Protein AF-A0A6J4T2X2-F1 (afdb_monomer_lite)

Structure (mmCIF, N/CA/C/O backbone):
data_AF-A0A6J4T2X2-F1
#
_entry.id   AF-A0A6J4T2X2-F1
#
loop_
_atom_site.group_PDB
_atom_site.id
_atom_site.type_symbol
_atom_site.label_atom_id
_atom_site.label_alt_id
_atom_site.label_comp_id
_atom_site.label_asym_id
_atom_site.label_entity_id
_atom_site.label_seq_id
_atom_site.pdbx_PDB_ins_code
_atom_site.Cartn_x
_atom_site.Cartn_y
_atom_site.Cartn_z
_atom_site.occupancy
_atom_site.B_iso_or_equiv
_atom_site.auth_seq_id
_atom_site.auth_comp_id
_atom_site.auth_asym_id
_atom_site.auth_atom_id
_atom_site.pdbx_PDB_model_num
ATOM 1 N N . LEU A 1 1 ? -20.552 28.958 21.298 1.00 62.75 1 LEU A N 1
ATOM 2 C CA . LEU A 1 1 ? -21.530 29.589 20.384 1.00 62.75 1 LEU A CA 1
ATOM 3 C C . LEU A 1 1 ? -21.628 31.068 20.720 1.00 62.75 1 LEU A C 1
ATOM 5 O O . LEU A 1 1 ? -21.819 31.402 21.885 1.00 62.75 1 LEU A O 1
ATOM 9 N N . VAL A 1 2 ? -21.440 31.947 19.739 1.00 80.44 2 VAL A N 1
ATOM 10 C CA . VAL A 1 2 ? -21.483 33.408 19.910 1.00 80.44 2 VAL A CA 1
ATOM 11 C C . VAL A 1 2 ? -22.947 33.842 20.067 1.00 80.44 2 VAL A C 1
ATOM 13 O O . VAL A 1 2 ? -23.580 34.272 19.117 1.00 80.44 2 VAL A O 1
ATOM 16 N N . GLY A 1 3 ? -23.528 33.634 21.253 1.00 85.62 3 GLY A N 1
ATOM 17 C CA . GLY A 1 3 ? -24.942 33.942 21.508 1.00 85.62 3 GLY A CA 1
ATOM 18 C C . GLY A 1 3 ? -25.949 33.014 20.811 1.00 85.62 3 GLY A C 1
ATOM 19 O O . GLY A 1 3 ? -27.047 33.463 20.512 1.00 85.62 3 GLY A O 1
ATOM 20 N N . PHE A 1 4 ? -25.598 31.739 20.584 1.00 90.25 4 PHE A N 1
ATOM 21 C CA . PHE A 1 4 ? -26.457 30.730 19.921 1.00 90.25 4 PHE A CA 1
ATOM 22 C C . PHE A 1 4 ? -26.819 31.049 18.456 1.00 90.25 4 PHE A C 1
ATOM 24 O O . PHE A 1 4 ? -27.830 30.571 17.947 1.00 90.25 4 PHE A O 1
ATOM 31 N N . ASP A 1 5 ? -25.981 31.846 17.792 1.00 93.06 5 ASP A N 1
ATOM 32 C CA . ASP A 1 5 ? -26.130 32.238 16.390 1.00 93.06 5 ASP A CA 1
ATOM 33 C C . ASP A 1 5 ? -25.886 31.071 15.413 1.00 93.06 5 ASP A C 1
ATOM 35 O O . ASP A 1 5 ? -24.884 30.361 15.534 1.00 93.06 5 ASP A O 1
ATOM 39 N N . GLU A 1 6 ? -26.804 30.900 14.455 1.00 93.12 6 GLU A N 1
ATOM 40 C CA . GLU A 1 6 ? -26.768 29.866 13.406 1.00 93.12 6 GLU A CA 1
ATOM 41 C C . GLU A 1 6 ? -25.646 30.135 12.395 1.00 93.12 6 GLU A C 1
ATOM 43 O O . GLU A 1 6 ? -24.840 29.253 12.124 1.00 93.12 6 GLU A O 1
ATOM 48 N N . GLY A 1 7 ? -25.492 31.380 11.929 1.00 93.50 7 GLY A N 1
ATOM 49 C CA . GLY A 1 7 ? -24.468 31.726 10.937 1.00 93.50 7 GLY A CA 1
ATOM 50 C C . GLY A 1 7 ? -23.036 31.518 11.444 1.00 93.50 7 GLY A C 1
ATOM 51 O O . GLY A 1 7 ? -22.165 31.076 10.699 1.00 93.50 7 GLY A O 1
ATOM 52 N N . ALA A 1 8 ? -22.781 31.791 12.725 1.00 92.31 8 ALA A N 1
ATOM 53 C CA . ALA A 1 8 ? -21.504 31.501 13.367 1.00 92.31 8 ALA A CA 1
ATOM 54 C C . ALA A 1 8 ? -21.242 29.993 13.509 1.00 92.31 8 ALA A C 1
ATOM 56 O O . ALA A 1 8 ? -20.084 29.580 13.500 1.00 92.31 8 ALA A O 1
ATOM 57 N N . PHE A 1 9 ? -22.288 29.178 13.675 1.00 94.31 9 PHE A N 1
ATOM 58 C CA . PHE A 1 9 ? -22.162 27.723 13.667 1.00 94.31 9 PHE A CA 1
ATOM 59 C C . PHE A 1 9 ? -21.857 27.217 12.255 1.00 94.31 9 PHE A C 1
ATOM 61 O O . PHE A 1 9 ? -20.860 26.519 12.084 1.00 94.31 9 PHE A O 1
ATOM 68 N N . ASP A 1 10 ? -22.632 27.642 11.258 1.00 93.62 10 ASP A N 1
ATOM 69 C CA . ASP A 1 10 ? -22.456 27.241 9.859 1.00 93.62 10 ASP A CA 1
ATOM 70 C C . ASP A 1 10 ? -21.069 27.614 9.329 1.00 93.62 10 ASP A C 1
ATOM 72 O O . ASP A 1 10 ? -20.412 26.795 8.697 1.00 93.62 10 ASP A O 1
ATOM 76 N N . ALA A 1 11 ? -20.552 28.797 9.679 1.00 94.12 11 ALA A N 1
ATOM 77 C CA . ALA A 1 11 ? -19.198 29.200 9.300 1.00 94.12 11 ALA A CA 1
ATOM 78 C C . ALA A 1 11 ? -18.116 28.242 9.836 1.00 94.12 11 ALA A C 1
ATOM 80 O O . ALA A 1 11 ? -17.160 27.927 9.128 1.00 94.12 11 ALA A O 1
ATOM 81 N N . VAL A 1 12 ? -18.267 27.756 11.074 1.00 93.06 12 VAL A N 1
ATOM 82 C CA . VAL A 1 12 ? -17.344 26.773 11.667 1.00 93.06 12 VAL A CA 1
ATOM 83 C C . VAL A 1 12 ? -17.524 25.399 11.022 1.00 93.06 12 VAL A C 1
ATOM 85 O O . VAL A 1 12 ? -16.539 24.691 10.812 1.00 93.06 12 VAL A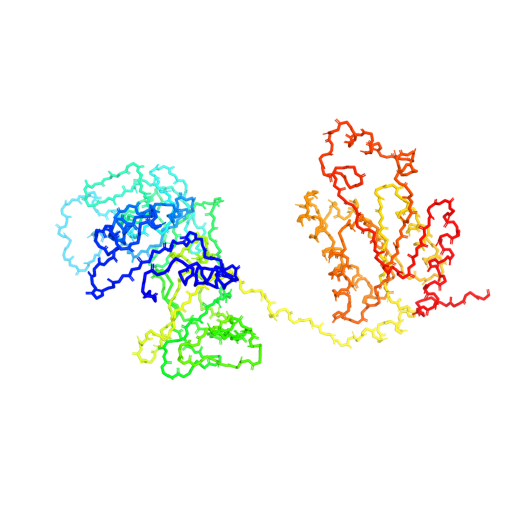 O 1
ATOM 88 N N . VAL A 1 13 ? -18.763 25.014 10.705 1.00 92.69 13 VAL A N 1
ATOM 89 C CA . VAL A 1 13 ? -19.062 23.767 9.989 1.00 92.69 13 VAL A CA 1
ATOM 90 C C . VAL A 1 13 ? -18.414 23.776 8.608 1.00 92.69 13 VAL A C 1
ATOM 92 O O . VAL A 1 13 ? -17.752 22.800 8.258 1.00 92.69 13 VAL A O 1
ATOM 95 N N . ASP A 1 14 ? -18.539 24.865 7.854 1.00 92.19 14 ASP A N 1
ATOM 96 C CA . ASP A 1 14 ? -17.951 25.012 6.522 1.00 92.19 14 ASP A CA 1
ATOM 97 C C . ASP A 1 14 ? -16.418 24.960 6.576 1.00 92.19 14 ASP A C 1
ATOM 99 O O . ASP A 1 14 ? -15.802 24.174 5.852 1.00 92.19 14 ASP A O 1
ATOM 103 N N . GLU A 1 15 ? -15.796 25.724 7.483 1.00 89.88 15 GLU A N 1
ATOM 104 C CA . GLU A 1 15 ? -14.339 25.728 7.674 1.00 89.88 15 GLU A CA 1
ATOM 105 C C . GLU A 1 15 ? -13.817 24.329 8.038 1.00 89.88 15 GLU A C 1
ATOM 107 O O . GLU A 1 15 ? -12.848 23.833 7.451 1.00 89.88 15 GLU A O 1
ATOM 112 N N . PHE A 1 16 ? -14.485 23.650 8.975 1.00 88.00 16 PHE A N 1
ATOM 113 C CA . PHE A 1 16 ? -14.091 22.306 9.381 1.00 88.00 16 PHE A CA 1
ATOM 114 C C . PHE A 1 16 ? -14.343 21.278 8.278 1.00 88.00 16 PHE A C 1
ATOM 116 O O . PHE A 1 16 ? -13.540 20.364 8.115 1.00 88.00 16 PHE A O 1
ATOM 123 N N . THR A 1 17 ? -15.420 21.414 7.503 1.00 87.62 17 THR A N 1
ATOM 124 C CA . THR A 1 17 ? -15.724 20.514 6.383 1.00 87.62 17 THR A CA 1
ATOM 125 C C . THR A 1 17 ? -14.687 20.659 5.270 1.00 87.62 17 THR A C 1
ATOM 127 O O . THR A 1 17 ? -14.226 19.647 4.742 1.00 87.62 17 THR A O 1
ATOM 130 N N . GLU A 1 18 ? -14.245 21.881 4.950 1.00 84.81 18 GLU A N 1
ATOM 131 C CA . GLU A 1 18 ? -13.171 22.112 3.973 1.00 84.81 18 GLU A CA 1
ATOM 132 C C . GLU A 1 18 ? -11.847 21.476 4.427 1.00 84.81 18 GLU A C 1
ATOM 134 O O . GLU A 1 18 ? -11.139 20.843 3.637 1.00 84.81 18 GLU A O 1
ATOM 139 N N . PHE A 1 19 ? -11.521 21.602 5.715 1.00 81.81 19 PHE A N 1
ATOM 140 C CA . PHE A 1 19 ? -10.352 20.953 6.299 1.00 81.81 19 PHE A CA 1
ATOM 141 C C . PHE A 1 19 ? -10.485 19.422 6.298 1.00 81.81 19 PHE A C 1
ATOM 143 O O . PHE A 1 19 ? -9.582 18.718 5.841 1.00 81.81 19 PHE A O 1
ATOM 150 N N . ALA A 1 20 ? -11.622 18.902 6.761 1.00 81.31 20 ALA A N 1
ATOM 151 C CA . ALA A 1 20 ? -11.902 17.476 6.854 1.00 81.31 20 ALA A CA 1
ATOM 152 C C . ALA A 1 20 ? -11.953 16.805 5.480 1.00 81.31 20 ALA A C 1
ATOM 154 O O . ALA A 1 20 ? -11.551 15.657 5.385 1.00 81.31 20 ALA A O 1
ATOM 155 N N . ALA A 1 21 ? -12.337 17.507 4.408 1.00 78.44 21 ALA A N 1
ATOM 156 C CA . ALA A 1 21 ? -12.293 16.982 3.040 1.00 78.44 21 ALA A CA 1
ATOM 157 C C . ALA A 1 21 ? -10.871 16.612 2.572 1.00 78.44 21 ALA A C 1
ATOM 159 O O . ALA A 1 21 ? -10.708 15.813 1.649 1.00 78.44 21 ALA A O 1
ATOM 160 N N . ARG A 1 22 ? -9.829 17.169 3.207 1.00 76.44 22 ARG A N 1
ATOM 161 C CA . ARG A 1 22 ? -8.421 16.797 2.967 1.00 76.44 22 ARG A CA 1
ATOM 162 C C . ARG A 1 22 ? -8.008 15.541 3.740 1.00 76.44 22 ARG A C 1
ATOM 164 O O . ARG A 1 22 ? -6.932 14.998 3.497 1.00 76.44 22 ARG A O 1
ATOM 171 N N . LEU A 1 23 ? -8.844 15.092 4.672 1.00 74.06 23 LEU A N 1
ATOM 172 C CA . LEU A 1 23 ? -8.668 13.897 5.481 1.00 74.06 23 LEU A CA 1
ATOM 173 C C . LEU A 1 23 ? -9.672 12.829 5.026 1.00 74.06 23 LEU A C 1
ATOM 175 O O . LEU A 1 23 ? -10.807 13.108 4.663 1.00 74.06 23 LEU A O 1
ATOM 179 N N . GLU A 1 24 ? -9.288 11.560 5.073 1.00 67.94 24 GLU A N 1
ATOM 180 C CA . GLU A 1 24 ? -10.214 10.460 4.768 1.00 67.94 24 GLU A CA 1
ATOM 181 C C . GLU A 1 24 ? -11.043 10.083 6.012 1.00 67.94 24 GLU A C 1
ATOM 183 O O . GLU A 1 24 ? -10.978 8.949 6.489 1.00 67.94 24 GLU A O 1
ATOM 188 N N . VAL A 1 25 ? -11.765 11.049 6.590 1.00 71.19 25 VAL A N 1
ATOM 189 C CA . VAL A 1 25 ? -12.627 10.837 7.766 1.00 71.19 25 VAL A CA 1
ATOM 190 C C . VAL A 1 25 ? -14.077 10.666 7.304 1.00 71.19 25 VAL A C 1
ATOM 192 O O . VAL A 1 25 ? -14.685 11.645 6.869 1.00 71.19 25 VAL A O 1
ATOM 195 N N . PRO A 1 26 ? -14.648 9.450 7.377 1.00 67.62 26 PRO A N 1
ATOM 196 C CA . PRO A 1 26 ? -16.067 9.250 7.109 1.00 67.62 26 PRO A CA 1
ATOM 197 C C . PRO A 1 26 ? -16.927 9.776 8.272 1.00 67.62 26 PRO A C 1
ATOM 199 O O . PRO A 1 26 ? -16.471 9.844 9.412 1.00 67.62 26 PRO A O 1
ATOM 202 N N . ASP A 1 27 ? -18.184 10.110 7.974 1.00 74.38 27 ASP A N 1
ATOM 203 C CA . ASP A 1 27 ? -19.270 10.284 8.953 1.00 74.38 27 ASP A CA 1
ATOM 204 C C . ASP A 1 27 ? -19.052 11.354 10.048 1.00 74.38 27 ASP A C 1
ATOM 206 O O . ASP A 1 27 ? -19.282 11.125 11.238 1.00 74.38 27 ASP A O 1
ATOM 210 N N . VAL A 1 28 ? -18.656 12.572 9.659 1.00 86.06 28 VAL A N 1
ATOM 211 C CA . VAL A 1 28 ? -18.559 13.714 10.589 1.00 86.06 28 VAL A CA 1
ATOM 212 C C . VAL A 1 28 ? -19.956 14.235 10.955 1.00 86.06 28 VAL A C 1
ATOM 214 O O . VAL A 1 28 ? -20.737 14.609 10.084 1.00 86.06 28 VAL A O 1
ATOM 217 N N . THR A 1 29 ? -20.265 14.298 12.255 1.00 89.81 29 THR A N 1
ATOM 218 C CA . THR A 1 29 ? -21.516 14.874 12.782 1.00 89.81 29 THR A CA 1
ATOM 219 C C . THR A 1 29 ? -21.223 16.146 13.575 1.00 89.81 29 THR A C 1
ATOM 221 O O . THR A 1 29 ? -20.409 16.131 14.498 1.00 89.81 29 THR A O 1
ATOM 224 N N . PHE A 1 30 ? -21.916 17.238 13.254 1.00 93.50 30 PHE A N 1
ATOM 225 C CA . PHE A 1 30 ? -21.770 18.527 13.933 1.00 93.50 30 PHE A CA 1
ATOM 226 C C . PHE A 1 30 ? -22.920 18.751 14.918 1.00 93.50 30 PHE A C 1
ATOM 228 O O . PHE A 1 30 ? -24.086 18.715 14.531 1.00 93.50 30 PHE A O 1
ATOM 235 N N . ILE A 1 31 ? -22.593 18.995 16.191 1.00 94.75 31 ILE A N 1
ATOM 236 C CA . ILE A 1 31 ? -23.574 19.233 17.259 1.00 94.75 31 ILE A CA 1
ATOM 237 C C . ILE A 1 31 ? -23.211 20.552 17.964 1.00 94.75 31 ILE A C 1
ATOM 239 O O . ILE A 1 31 ? -22.158 20.620 18.606 1.00 94.75 31 ILE A O 1
ATOM 243 N N . PRO A 1 32 ? -24.037 21.612 17.874 1.00 95.25 32 PRO A N 1
ATOM 244 C CA . PRO A 1 32 ? -23.793 22.860 18.584 1.00 95.25 32 PRO A CA 1
ATOM 245 C C . PRO A 1 32 ? -24.098 22.665 20.070 1.00 95.25 32 PRO A C 1
ATOM 247 O O . PRO A 1 32 ? -25.237 22.377 20.426 1.00 95.25 32 PRO A O 1
ATOM 250 N N . ILE A 1 33 ? -23.099 22.837 20.941 1.00 94.44 33 ILE A N 1
ATOM 251 C CA . ILE A 1 33 ? -23.238 22.609 22.389 1.00 94.44 33 ILE A CA 1
ATOM 252 C C . ILE A 1 33 ? -22.852 23.830 23.233 1.00 94.44 33 ILE A C 1
ATOM 254 O O . ILE A 1 33 ? -21.996 24.636 22.852 1.00 94.44 33 ILE A O 1
ATOM 258 N N . SER A 1 34 ? -23.434 23.918 24.433 1.00 93.69 34 SER A N 1
ATOM 259 C CA . SER A 1 34 ? -22.916 24.724 25.546 1.00 93.69 34 SER A CA 1
ATOM 260 C C . SER A 1 34 ? -22.637 23.805 26.731 1.00 93.69 34 SER A C 1
ATOM 262 O O . SER A 1 34 ? -23.551 23.414 27.449 1.00 93.69 34 SER A O 1
ATOM 264 N N . ALA A 1 35 ? -21.369 23.454 26.959 1.00 91.00 35 ALA A N 1
ATOM 265 C CA . ALA A 1 35 ? -21.003 22.577 28.074 1.00 91.00 35 ALA A CA 1
ATOM 266 C C . ALA A 1 35 ? -21.257 23.220 29.451 1.00 91.00 35 ALA A C 1
ATOM 268 O O . ALA A 1 35 ? -21.531 22.511 30.414 1.00 91.00 35 ALA A O 1
ATOM 269 N N . LEU A 1 36 ? -21.177 24.554 29.542 1.00 91.94 36 LEU A N 1
ATOM 270 C CA . LEU A 1 36 ? -21.412 25.294 30.785 1.00 91.94 36 LEU A CA 1
ATOM 271 C C . LEU A 1 36 ? -22.894 25.296 31.176 1.00 91.94 36 LEU A C 1
ATOM 273 O O . LEU A 1 36 ? -23.214 25.063 32.339 1.00 91.94 36 LEU A O 1
ATOM 277 N N . ASP A 1 37 ? -23.778 25.548 30.206 1.00 91.31 37 ASP A N 1
ATOM 278 C CA . ASP A 1 37 ? -25.214 25.700 30.465 1.00 91.31 37 ASP A CA 1
ATOM 279 C C . ASP A 1 37 ? -26.028 24.427 30.168 1.00 91.31 37 ASP A C 1
ATOM 281 O O . ASP A 1 37 ? -27.227 24.388 30.435 1.00 91.31 37 ASP A O 1
ATOM 285 N N . GLY A 1 38 ? -25.401 23.395 29.597 1.00 92.12 38 GLY A N 1
ATOM 286 C CA . GLY A 1 38 ? -26.014 22.096 29.303 1.00 92.12 38 GLY A CA 1
ATOM 287 C C . GLY A 1 38 ? -26.763 21.990 27.967 1.00 92.12 38 GLY A C 1
ATOM 288 O O . GLY A 1 38 ? -27.318 20.928 27.681 1.00 92.12 38 GLY A O 1
ATOM 289 N N . ASP A 1 39 ? -26.777 23.033 27.128 1.00 94.50 39 ASP A N 1
ATOM 290 C CA . ASP A 1 39 ? -27.497 23.017 25.844 1.00 94.50 39 ASP A CA 1
ATOM 291 C C . ASP A 1 39 ? -26.979 21.935 24.899 1.00 94.50 39 ASP A C 1
ATOM 293 O O . ASP A 1 39 ? -25.779 21.895 24.606 1.00 94.50 39 ASP A O 1
ATOM 297 N N . ASN A 1 40 ? -27.899 21.114 24.376 1.00 94.31 40 ASN A N 1
ATOM 298 C CA . ASN A 1 40 ? -27.620 20.008 23.456 1.00 94.31 40 ASN A CA 1
ATOM 299 C C . ASN A 1 40 ? -26.601 18.988 23.999 1.00 94.31 40 ASN A C 1
ATOM 301 O O . ASN A 1 40 ? -26.043 18.212 23.226 1.00 94.31 40 ASN A O 1
ATOM 305 N N . VAL A 1 41 ? -26.357 18.958 25.315 1.00 94.44 41 VAL A N 1
ATOM 306 C CA . VAL A 1 41 ? -25.494 17.951 25.950 1.00 94.44 41 VAL A CA 1
ATOM 307 C C . VAL A 1 41 ? -26.304 16.691 26.247 1.00 94.44 41 VAL A C 1
ATOM 309 O O . VAL A 1 41 ? -25.992 15.624 25.725 1.00 94.44 41 VAL A O 1
ATOM 312 N N . VAL A 1 42 ? -27.359 16.826 27.053 1.00 93.44 42 VAL A N 1
ATOM 313 C CA . VAL A 1 42 ? -28.291 15.739 27.401 1.00 93.44 42 VAL A CA 1
ATOM 314 C C . VAL A 1 42 ? -29.611 15.956 26.675 1.00 93.44 42 VAL A C 1
ATOM 316 O O . VAL A 1 42 ? -30.021 15.122 25.872 1.00 93.44 42 VAL A O 1
ATOM 319 N N . ASP A 1 43 ? -30.217 17.119 26.904 1.00 92.50 43 ASP A N 1
ATOM 320 C CA . ASP A 1 43 ? -31.493 17.515 26.322 1.00 92.50 43 ASP A CA 1
ATOM 321 C C . ASP A 1 43 ? -31.298 18.493 25.158 1.00 92.50 43 ASP A C 1
ATOM 323 O O . ASP A 1 43 ? -30.295 19.214 25.074 1.00 92.50 43 ASP A O 1
ATOM 327 N N . ARG A 1 44 ? -32.281 18.540 24.252 1.00 93.56 44 ARG A N 1
ATOM 328 C CA . ARG A 1 44 ? -32.301 19.515 23.155 1.00 93.56 44 ARG A CA 1
ATOM 329 C C . ARG A 1 44 ? -32.501 20.923 23.720 1.00 93.56 44 ARG A C 1
ATOM 331 O O . ARG A 1 44 ? -33.360 21.149 24.567 1.00 93.56 44 ARG A O 1
ATOM 338 N N . SER A 1 45 ? -31.711 21.871 23.234 1.00 93.69 45 SER A N 1
ATOM 339 C CA . SER A 1 45 ? -31.779 23.267 23.655 1.00 93.69 45 SER A CA 1
ATOM 340 C C . SER A 1 45 ? -32.984 23.987 23.057 1.00 93.69 45 SER A C 1
ATOM 342 O O . SER A 1 45 ? -33.210 23.941 21.850 1.00 93.69 45 SER A O 1
ATOM 344 N N . GLU A 1 46 ? -33.699 24.750 23.882 1.00 93.06 46 GLU A N 1
ATOM 345 C CA . GLU A 1 46 ? -34.734 25.688 23.424 1.00 93.06 46 GLU A CA 1
ATOM 346 C C . GLU A 1 46 ? -34.140 26.984 22.840 1.00 93.06 46 GLU A C 1
ATOM 348 O O . GLU A 1 46 ? -34.824 27.720 22.131 1.00 93.06 46 GLU A O 1
ATOM 353 N N . ARG A 1 47 ? -32.859 27.276 23.117 1.00 92.44 47 ARG A N 1
ATOM 354 C CA . ARG A 1 47 ? -32.160 28.488 22.649 1.00 92.44 47 ARG A CA 1
ATOM 355 C C . ARG A 1 47 ? -31.682 28.391 21.200 1.00 92.44 47 ARG A C 1
ATOM 357 O O . ARG A 1 47 ? -31.313 29.408 20.623 1.00 92.44 47 ARG A O 1
ATOM 364 N N . MET A 1 48 ? -31.693 27.192 20.620 1.00 93.25 48 MET A N 1
ATOM 365 C CA . MET A 1 48 ? -31.273 26.916 19.242 1.00 93.25 48 MET A CA 1
ATOM 366 C C . MET A 1 48 ? -32.397 26.215 18.466 1.00 93.25 48 MET A C 1
ATOM 368 O O . MET A 1 48 ? -32.245 25.056 18.083 1.00 93.25 48 MET A O 1
ATOM 372 N N . PRO A 1 49 ? -33.542 26.885 18.228 1.00 92.38 49 PRO A N 1
ATOM 373 C CA . PRO A 1 49 ? -34.666 26.278 17.513 1.00 92.38 49 PRO A CA 1
ATOM 374 C C . PRO A 1 49 ? -34.332 25.931 16.054 1.00 92.38 49 PRO A C 1
ATOM 376 O O . PRO A 1 49 ? -35.025 25.113 15.463 1.00 92.38 49 PRO A O 1
ATOM 379 N N . TRP A 1 50 ? -33.280 26.539 15.497 1.00 94.31 50 TRP A N 1
ATOM 380 C CA . TRP A 1 50 ? -32.747 26.266 14.162 1.00 94.31 50 TRP A CA 1
ATOM 381 C C . TRP A 1 50 ? -31.998 24.925 14.064 1.00 94.31 50 TRP A C 1
ATOM 383 O O . TRP A 1 50 ? -31.901 24.355 12.984 1.00 94.31 50 TRP A O 1
ATOM 393 N N . TYR A 1 51 ? -31.490 24.379 15.175 1.00 93.62 51 TYR A N 1
ATOM 394 C CA . TYR A 1 51 ? -30.787 23.098 15.162 1.00 93.62 51 TYR A CA 1
ATOM 395 C C . TYR A 1 51 ? -31.773 21.939 15.314 1.00 93.62 51 TYR A C 1
ATOM 397 O O . TYR A 1 51 ? -32.372 21.761 16.379 1.00 93.62 51 TYR A O 1
ATOM 405 N N . ASP A 1 52 ? -31.902 21.127 14.263 1.00 91.94 52 ASP A N 1
ATOM 406 C CA . ASP A 1 52 ? -32.812 19.974 14.207 1.00 91.94 52 ASP A CA 1
ATOM 407 C C . ASP A 1 52 ? -32.187 18.623 14.569 1.00 91.94 52 ASP A C 1
ATOM 409 O O . ASP A 1 52 ? -32.903 17.626 14.698 1.00 91.94 52 ASP A O 1
ATOM 413 N N . GLY A 1 53 ? -30.870 18.580 14.771 1.00 92.00 53 GLY A N 1
ATOM 414 C CA . GLY A 1 53 ? -30.159 17.354 15.116 1.00 92.00 53 GLY A CA 1
ATOM 415 C C . GLY A 1 53 ? -30.359 16.897 16.571 1.00 92.00 53 GLY A C 1
ATOM 416 O O . GLY A 1 53 ? -30.957 17.596 17.398 1.00 92.00 53 GLY A O 1
ATOM 417 N N . PRO A 1 54 ? -29.854 15.700 16.917 1.00 93.38 54 PRO A N 1
ATOM 418 C CA . PRO A 1 54 ? -29.928 15.185 18.278 1.00 93.38 54 PRO A CA 1
ATOM 419 C C . PRO A 1 54 ? -28.963 15.920 19.228 1.00 93.38 54 PRO A C 1
ATOM 421 O O . PRO A 1 54 ? -27.944 16.457 18.779 1.00 93.38 54 PRO A O 1
ATOM 424 N N . PRO A 1 55 ? -29.231 15.912 20.548 1.00 95.19 55 PRO A N 1
ATOM 425 C CA . PRO A 1 55 ? -28.227 16.266 21.547 1.00 95.19 55 PRO A CA 1
ATOM 426 C C . PRO A 1 55 ? -27.093 15.227 21.579 1.00 95.19 55 PRO A C 1
ATOM 428 O O . PRO A 1 55 ? -27.250 14.089 21.127 1.00 95.19 55 PRO A O 1
ATOM 431 N N . LEU A 1 56 ? -25.948 15.612 22.146 1.00 95.38 56 LEU A N 1
ATOM 432 C CA . LEU A 1 56 ? -24.726 14.809 22.175 1.00 95.38 56 LEU A CA 1
ATOM 433 C C . LEU A 1 56 ? -24.936 13.432 22.816 1.00 95.38 56 LEU A C 1
ATOM 435 O O . LEU A 1 56 ? -24.517 12.432 22.239 1.00 95.38 56 LEU A O 1
ATOM 439 N N . LEU A 1 57 ? -25.597 13.362 23.977 1.00 94.44 57 LEU A N 1
ATOM 440 C CA . LEU A 1 57 ? -25.840 12.088 24.656 1.00 94.44 57 LEU A CA 1
ATOM 441 C C . LEU A 1 57 ? -26.666 11.141 23.782 1.00 94.44 57 LEU A C 1
ATOM 443 O O . LEU A 1 57 ? -26.278 9.992 23.591 1.00 94.44 57 LEU A O 1
ATOM 447 N N . TYR A 1 58 ? -27.749 11.646 23.186 1.00 94.38 58 TYR A N 1
ATOM 448 C CA . TYR A 1 58 ? -28.578 10.848 22.288 1.00 94.38 58 TYR A CA 1
ATOM 449 C C . TYR A 1 58 ? -27.764 10.332 21.097 1.00 94.38 58 TYR A C 1
ATOM 451 O O . TYR A 1 58 ? -27.888 9.166 20.729 1.00 94.38 58 TYR A O 1
ATOM 459 N N . HIS A 1 59 ? -26.908 11.169 20.504 1.00 92.94 59 HIS A N 1
ATOM 460 C CA . HIS A 1 59 ? -26.035 10.735 19.416 1.00 92.94 59 HIS A CA 1
ATOM 461 C C . HIS A 1 59 ? -25.098 9.598 19.854 1.00 92.94 59 HIS A C 1
ATOM 463 O O . HIS A 1 59 ? -25.035 8.575 19.177 1.00 92.94 59 HIS A O 1
ATOM 469 N N . LEU A 1 60 ? -24.428 9.729 21.004 1.00 92.25 60 LEU A N 1
ATOM 470 C CA . LEU A 1 60 ? -23.520 8.701 21.530 1.00 92.25 60 LEU A CA 1
ATOM 471 C C . LEU A 1 60 ? -24.228 7.373 21.847 1.00 92.25 60 LEU A C 1
ATOM 473 O O . LEU A 1 60 ? -23.623 6.313 21.705 1.00 92.25 60 LEU A O 1
ATOM 477 N N . GLU A 1 61 ? -25.498 7.412 22.251 1.00 92.50 61 GLU A N 1
ATOM 478 C CA . GLU A 1 61 ? -26.302 6.212 22.524 1.00 92.50 61 GLU A CA 1
ATOM 479 C C . GLU A 1 61 ? -26.783 5.498 21.251 1.00 92.50 61 GLU A C 1
ATOM 481 O O . GLU A 1 61 ? -27.002 4.286 21.273 1.00 92.50 61 GLU A O 1
ATOM 486 N N . HIS A 1 62 ? -26.944 6.228 20.142 1.00 90.06 62 HIS A N 1
ATOM 487 C CA . HIS A 1 62 ? -27.561 5.715 18.912 1.00 90.06 62 HIS A CA 1
ATOM 488 C C . HIS A 1 62 ? -26.591 5.579 17.732 1.00 90.06 62 HIS A C 1
ATOM 490 O O . HIS A 1 62 ? -26.976 5.041 16.689 1.00 90.06 62 HIS A O 1
ATOM 496 N N . VAL A 1 63 ? -25.348 6.051 17.863 1.00 87.44 63 VAL A N 1
ATOM 497 C CA . VAL A 1 63 ? -24.345 5.958 16.800 1.00 87.44 63 VAL A CA 1
ATOM 498 C C . VAL A 1 63 ? -24.072 4.496 16.440 1.00 87.44 63 VAL A C 1
ATOM 500 O O . VAL A 1 63 ? -23.828 3.634 17.290 1.00 87.44 63 VAL A O 1
ATOM 503 N N . HIS A 1 64 ? -24.145 4.191 15.146 1.00 78.88 64 HIS A N 1
ATOM 504 C CA . HIS A 1 64 ? -24.009 2.826 14.665 1.00 78.88 64 HIS A CA 1
ATOM 505 C C . HIS A 1 64 ? -22.535 2.446 14.486 1.00 78.88 64 HIS A C 1
ATOM 507 O O . HIS A 1 64 ? -21.904 2.813 13.505 1.00 78.88 64 HIS A O 1
ATOM 513 N N . ILE A 1 65 ? -22.001 1.657 15.420 1.00 78.19 65 ILE A N 1
ATOM 514 C CA . ILE A 1 65 ? -20.585 1.238 15.439 1.00 78.19 65 ILE A CA 1
ATOM 515 C C . ILE A 1 65 ? -20.313 -0.122 14.772 1.00 78.19 65 ILE A C 1
ATOM 517 O O . ILE A 1 65 ? -19.182 -0.608 14.777 1.00 78.19 65 ILE A O 1
ATOM 521 N N . ALA A 1 66 ? -21.343 -0.818 14.275 1.00 65.88 66 ALA A N 1
ATOM 522 C CA . ALA A 1 66 ? -21.165 -2.188 13.786 1.00 65.88 66 ALA A CA 1
ATOM 523 C C . ALA A 1 66 ? -20.509 -2.248 12.394 1.00 65.88 66 ALA A C 1
ATOM 525 O O . ALA A 1 66 ? -19.830 -3.233 12.103 1.00 65.88 66 ALA A O 1
ATOM 526 N N . SER A 1 67 ? -20.661 -1.196 11.580 1.00 64.50 67 SER A N 1
ATOM 527 C CA . SER A 1 67 ? -20.097 -1.084 10.225 1.00 64.50 67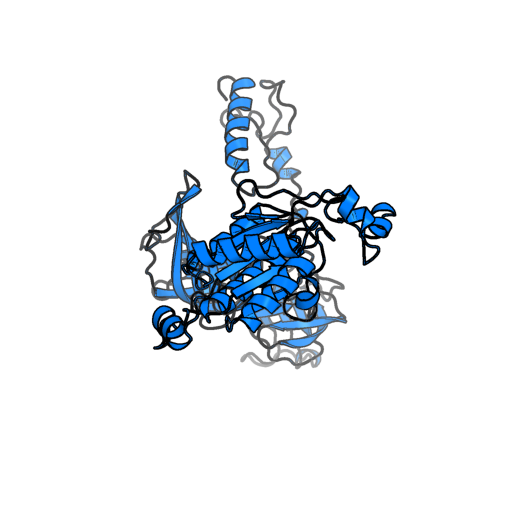 SER A CA 1
ATOM 528 C C . SER A 1 67 ? -18.569 -1.147 10.182 1.00 64.50 67 SER A C 1
ATOM 530 O O . SER A 1 67 ? -18.008 -1.631 9.205 1.00 64.50 67 SER A O 1
ATOM 532 N N . ASP A 1 68 ? -17.895 -0.716 11.251 1.00 65.88 68 ASP A N 1
ATOM 533 C CA . ASP A 1 68 ? -16.428 -0.664 11.318 1.00 65.88 68 ASP A CA 1
ATOM 534 C C . ASP A 1 68 ? -15.780 -2.031 11.573 1.00 65.88 68 ASP A C 1
ATOM 536 O O . ASP A 1 68 ? -14.552 -2.175 11.555 1.00 65.88 68 ASP A O 1
ATOM 540 N N . ARG A 1 69 ? -16.583 -3.063 11.855 1.00 73.44 69 ARG A N 1
ATOM 541 C CA . ARG A 1 69 ? -16.056 -4.400 12.122 1.00 73.44 69 ARG A CA 1
ATOM 542 C C . ARG A 1 69 ? -15.695 -5.078 10.813 1.00 73.44 69 ARG A C 1
ATOM 544 O O . ARG A 1 69 ? -16.554 -5.371 9.984 1.00 73.44 69 ARG A O 1
ATOM 551 N N . ASN A 1 70 ? -14.424 -5.443 10.672 1.00 80.50 70 ASN A N 1
ATOM 552 C CA . ASN A 1 70 ? -14.008 -6.322 9.591 1.00 80.50 70 ASN A CA 1
ATOM 553 C C . ASN A 1 70 ? -14.568 -7.733 9.845 1.00 80.50 70 ASN A C 1
ATOM 555 O O . ASN A 1 70 ? -13.998 -8.508 10.609 1.00 80.50 70 ASN A O 1
ATOM 559 N N . LEU A 1 71 ? -15.689 -8.062 9.201 1.00 84.00 71 LEU A N 1
ATOM 560 C CA . LEU A 1 71 ? -16.309 -9.395 9.207 1.00 84.00 71 LEU A CA 1
ATOM 561 C C . LEU A 1 71 ? -15.974 -10.210 7.946 1.00 84.00 71 LEU A C 1
ATOM 563 O O . LEU A 1 71 ? -16.467 -11.326 7.782 1.00 84.00 71 LEU A O 1
ATOM 567 N N . ILE A 1 72 ? -15.119 -9.674 7.072 1.00 86.56 72 ILE A N 1
ATOM 568 C CA . ILE A 1 72 ? -14.832 -10.224 5.741 1.00 86.56 72 ILE A CA 1
ATOM 569 C C . ILE A 1 72 ? -13.514 -10.998 5.726 1.00 86.56 72 ILE A C 1
ATOM 571 O O . ILE A 1 72 ? -13.430 -12.028 5.061 1.00 86.56 72 ILE A O 1
ATOM 575 N N . ASP A 1 73 ? -12.503 -10.519 6.456 1.00 92.12 73 ASP A N 1
ATOM 576 C CA . ASP A 1 73 ? -11.128 -11.014 6.420 1.00 92.12 73 ASP A CA 1
ATOM 577 C C . ASP A 1 73 ? -10.787 -11.797 7.697 1.00 92.12 73 ASP A C 1
ATOM 579 O O . ASP A 1 73 ? -10.457 -11.183 8.712 1.00 92.12 73 ASP A O 1
ATOM 583 N N . PRO A 1 74 ? -10.830 -13.145 7.693 1.00 95.56 74 PRO A N 1
ATOM 584 C CA . PRO A 1 74 ? -10.536 -13.946 8.877 1.00 95.56 74 PRO A CA 1
ATOM 585 C C . PRO A 1 74 ? -9.078 -13.801 9.295 1.00 95.56 74 PRO A C 1
ATOM 587 O O . PRO A 1 74 ? -8.170 -14.191 8.552 1.00 95.56 74 PRO A O 1
ATOM 590 N N . ARG A 1 75 ? -8.863 -13.224 10.478 1.00 97.44 75 ARG A N 1
ATOM 591 C CA . ARG A 1 75 ? -7.554 -13.024 11.106 1.00 97.44 75 ARG A CA 1
ATOM 592 C C . ARG A 1 75 ? -7.645 -13.459 12.559 1.00 97.44 75 ARG A C 1
ATOM 594 O O . ARG A 1 75 ? -8.350 -12.837 13.351 1.00 97.44 75 ARG A O 1
ATOM 601 N N . PHE A 1 76 ? -6.933 -14.516 12.917 1.00 98.25 76 PHE A N 1
ATOM 602 C CA . PHE A 1 76 ? -6.867 -14.994 14.293 1.00 98.25 76 PHE A CA 1
ATOM 603 C C . PHE A 1 76 ? -5.407 -15.078 14.739 1.00 98.25 76 PHE A C 1
ATOM 605 O O . PHE A 1 76 ? -4.737 -16.080 14.474 1.00 98.25 76 PHE A O 1
ATOM 612 N N . PRO A 1 77 ? -4.875 -14.009 15.355 1.00 98.12 77 PRO A N 1
ATOM 613 C CA . PRO A 1 77 ? -3.545 -14.036 15.936 1.00 98.12 77 PRO A CA 1
ATOM 614 C C . PRO A 1 77 ? -3.549 -14.919 17.190 1.00 98.12 77 PRO A C 1
ATOM 616 O O . PRO A 1 77 ? -4.254 -14.659 18.168 1.00 98.12 77 PRO A O 1
ATOM 619 N N . VAL A 1 78 ? -2.739 -15.972 17.168 1.00 98.19 78 VAL A N 1
ATOM 620 C CA . VAL A 1 78 ? -2.619 -16.927 18.270 1.00 98.19 78 VAL A CA 1
ATOM 621 C C . VAL A 1 78 ? -1.925 -16.237 19.439 1.00 98.19 78 VAL A C 1
ATOM 623 O O . VAL A 1 78 ? -0.786 -15.773 19.333 1.00 98.19 78 VAL A O 1
ATOM 626 N N . GLN A 1 79 ? -2.619 -16.153 20.569 1.00 98.00 79 GLN A N 1
ATOM 627 C CA . GLN A 1 79 ? -2.129 -15.529 21.797 1.00 98.00 79 GLN A CA 1
ATOM 628 C C . GLN A 1 79 ? -1.536 -16.569 22.749 1.00 98.00 79 GLN A C 1
ATOM 630 O O . GLN A 1 79 ? -0.549 -16.286 23.437 1.00 98.00 79 GLN A O 1
ATOM 635 N N . TRP A 1 80 ? -2.134 -17.758 22.794 1.00 96.56 80 TRP A N 1
ATOM 636 C CA . TRP A 1 80 ? -1.761 -18.817 23.719 1.00 96.56 80 TRP A CA 1
ATOM 637 C C . TRP A 1 80 ? -2.035 -20.202 23.129 1.00 96.56 80 TRP A C 1
ATOM 639 O O . TRP A 1 80 ? -3.014 -20.394 22.413 1.00 96.56 80 TRP A O 1
ATOM 649 N N . VAL A 1 81 ? -1.186 -21.176 23.455 1.00 95.12 81 VAL A N 1
ATOM 650 C CA . VAL A 1 81 ? -1.389 -22.584 23.090 1.00 95.12 81 VAL A CA 1
ATOM 651 C C . VAL A 1 81 ? -1.798 -23.335 24.351 1.00 95.12 81 VAL A C 1
ATOM 653 O O . VAL A 1 81 ? -1.007 -23.487 25.281 1.00 95.12 81 VAL A O 1
ATOM 656 N N . VAL A 1 82 ? -3.054 -23.762 24.402 1.00 91.62 82 VAL A N 1
ATOM 657 C CA . VAL A 1 82 ? -3.652 -24.472 25.532 1.00 91.62 82 VAL A CA 1
ATOM 658 C C . VAL A 1 82 ? -3.301 -25.955 25.427 1.00 91.62 82 VAL A C 1
ATOM 660 O O . VAL A 1 82 ? -3.671 -26.617 24.457 1.00 91.62 82 VAL A O 1
ATOM 663 N N . ARG A 1 83 ? -2.576 -26.457 26.435 1.00 88.31 83 ARG A N 1
ATOM 664 C CA . ARG A 1 83 ? -2.227 -27.875 26.622 1.00 88.31 83 ARG A CA 1
ATOM 665 C C . ARG A 1 83 ? -2.409 -28.260 28.097 1.00 88.31 83 ARG A C 1
ATOM 667 O O . ARG A 1 83 ? -1.474 -28.068 28.878 1.00 88.31 83 ARG A O 1
ATOM 674 N N . PRO A 1 84 ? -3.590 -28.759 28.491 1.00 76.62 84 PRO A N 1
ATOM 675 C CA . PRO A 1 84 ? -3.909 -29.074 29.883 1.00 76.62 84 PRO A CA 1
ATOM 676 C C . PRO A 1 84 ? -2.957 -30.098 30.531 1.00 76.62 84 PRO A C 1
ATOM 678 O O . PRO A 1 84 ? -2.685 -29.987 31.720 1.00 76.62 84 PRO A O 1
ATOM 681 N N . GLY A 1 85 ? -2.380 -31.032 29.759 1.00 61.44 85 GLY A N 1
ATOM 682 C CA . GLY A 1 85 ? -1.593 -32.157 30.291 1.00 61.44 85 GLY A CA 1
ATOM 683 C C . GLY A 1 85 ? -0.064 -32.000 30.401 1.00 61.44 85 GLY A C 1
ATOM 684 O O . GLY A 1 85 ? 0.590 -32.930 30.858 1.00 61.44 85 GLY A O 1
ATOM 685 N N . VAL A 1 86 ? 0.549 -30.881 29.981 1.00 56.16 86 VAL A N 1
ATOM 686 C CA . VAL A 1 86 ? 2.031 -30.802 29.812 1.00 56.16 86 VAL A CA 1
ATOM 687 C C . VAL A 1 86 ? 2.725 -29.839 30.794 1.00 56.16 86 VAL A C 1
ATOM 689 O O . VAL A 1 86 ? 3.950 -29.831 30.922 1.00 56.16 86 VAL A O 1
ATOM 692 N N . ALA A 1 87 ? 1.981 -29.005 31.519 1.00 50.22 87 ALA A N 1
ATOM 693 C CA . ALA A 1 87 ? 2.559 -27.885 32.258 1.00 50.22 87 ALA A CA 1
ATOM 694 C C . ALA A 1 87 ? 2.945 -28.220 33.712 1.00 50.22 87 ALA A C 1
ATOM 696 O O . ALA A 1 87 ? 2.278 -27.741 34.616 1.00 50.22 87 ALA A O 1
ATOM 697 N N . GLY A 1 88 ? 4.045 -28.960 33.929 1.00 49.28 88 GLY A N 1
ATOM 698 C CA . GLY A 1 88 ? 4.981 -28.865 35.082 1.00 49.28 88 GLY A CA 1
ATOM 699 C C . GLY A 1 88 ? 4.459 -28.869 36.535 1.00 49.28 88 GLY A C 1
ATOM 700 O O . GLY A 1 88 ? 5.252 -28.742 37.466 1.00 49.28 88 GLY A O 1
ATOM 701 N N . ARG A 1 89 ? 3.158 -29.000 36.745 1.00 46.34 89 ARG A N 1
ATOM 702 C CA . ARG A 1 89 ? 2.463 -29.320 37.984 1.00 46.34 89 ARG A CA 1
ATOM 703 C C . ARG A 1 89 ? 1.841 -30.685 37.744 1.00 46.34 89 ARG A C 1
ATOM 705 O O . ARG A 1 89 ? 1.516 -31.001 36.601 1.00 46.34 89 ARG A O 1
ATOM 712 N N . GLU A 1 90 ? 1.798 -31.493 38.791 1.00 46.69 90 GLU A N 1
ATOM 713 C CA . GLU A 1 90 ? 1.264 -32.854 38.782 1.00 46.69 90 GLU A CA 1
ATOM 714 C C . GLU A 1 90 ? 0.025 -32.947 37.879 1.00 46.69 90 GLU A C 1
ATOM 716 O O . GLU A 1 90 ? -0.823 -32.055 37.865 1.00 46.69 90 GLU A O 1
ATOM 721 N N . SER A 1 91 ? 0.017 -33.962 37.016 1.00 47.62 91 SER A N 1
ATOM 722 C CA . SER A 1 91 ? -1.027 -34.221 36.030 1.00 47.62 91 SER A CA 1
ATOM 723 C C . SER A 1 91 ? -2.353 -34.516 36.741 1.00 47.62 91 SER A C 1
ATOM 725 O O . SER A 1 91 ? -2.714 -35.675 36.923 1.00 47.62 91 SER A O 1
ATOM 727 N N . ASP A 1 92 ? -3.053 -33.476 37.181 1.00 49.31 92 ASP A N 1
ATOM 728 C CA . ASP A 1 92 ? -4.259 -33.604 38.005 1.00 49.31 92 ASP A CA 1
ATOM 729 C C . ASP A 1 92 ? -5.542 -33.753 37.169 1.00 49.31 92 ASP A C 1
ATOM 731 O O . ASP A 1 92 ? -6.624 -33.937 37.726 1.00 49.31 92 ASP A O 1
ATOM 735 N N . SER A 1 93 ? -5.472 -33.689 35.831 1.00 53.50 93 SER A N 1
ATOM 736 C CA . SER A 1 93 ? -6.630 -34.033 35.001 1.00 53.50 93 SER A CA 1
ATOM 737 C C . SER A 1 93 ? -6.705 -35.552 34.822 1.00 53.50 93 SER A C 1
ATOM 739 O O . SER A 1 93 ? -6.040 -36.113 33.954 1.00 53.50 93 SER A O 1
ATOM 741 N N . GLU A 1 94 ? -7.551 -36.210 35.617 1.00 59.28 94 GLU A N 1
ATOM 742 C CA . GLU A 1 94 ? -7.921 -37.628 35.443 1.00 59.28 94 GLU A CA 1
ATOM 743 C C . GLU A 1 94 ? -8.750 -37.883 34.167 1.00 59.28 94 GLU A C 1
ATOM 745 O O . GLU A 1 94 ? -9.088 -39.029 33.877 1.00 59.28 94 GLU A O 1
ATOM 750 N N . ASP A 1 95 ? -9.082 -36.831 33.408 1.00 65.81 95 ASP A N 1
ATOM 751 C CA . ASP A 1 95 ? -9.853 -36.906 32.170 1.00 65.81 95 ASP A CA 1
ATOM 752 C C . ASP A 1 95 ? -8.968 -37.340 30.982 1.00 65.81 95 ASP A C 1
ATOM 754 O O . ASP A 1 95 ? -8.119 -36.558 30.527 1.00 65.81 95 ASP A O 1
ATOM 758 N N . PRO A 1 96 ? -9.153 -38.563 30.442 1.00 66.44 96 PRO A N 1
ATOM 759 C CA . PRO A 1 96 ? -8.378 -39.059 29.309 1.00 66.44 96 PRO A CA 1
ATOM 760 C C . PRO A 1 96 ? -8.546 -38.207 28.046 1.00 66.44 96 PRO A C 1
ATOM 762 O O . PRO A 1 96 ? -7.646 -38.195 27.208 1.00 66.44 96 PRO A O 1
ATOM 765 N N . GLU A 1 97 ? -9.661 -37.479 27.900 1.00 67.75 97 GLU A N 1
ATOM 766 C CA . GLU A 1 97 ? -9.921 -36.639 26.723 1.00 67.75 97 GLU A CA 1
ATOM 767 C C . GLU A 1 97 ? -9.023 -35.390 26.673 1.00 67.75 97 GLU A C 1
ATOM 769 O O . GLU A 1 97 ? -8.802 -34.823 25.600 1.00 67.75 97 GLU A O 1
ATOM 774 N N . LEU A 1 98 ? -8.457 -34.971 27.812 1.00 72.44 98 LEU A N 1
ATOM 775 C CA . LEU A 1 98 ? -7.611 -33.776 27.910 1.00 72.44 98 LEU A CA 1
ATOM 776 C C . LEU A 1 98 ? -6.120 -34.047 27.679 1.00 72.44 98 LEU A C 1
ATOM 778 O O . LEU A 1 98 ? -5.348 -33.095 27.526 1.00 72.44 98 LEU A O 1
ATOM 782 N N . HIS A 1 99 ? -5.710 -35.317 27.622 1.00 69.88 99 HIS A N 1
ATOM 783 C CA . HIS A 1 99 ? -4.309 -35.702 27.439 1.00 69.88 99 HIS A CA 1
ATOM 784 C C . HIS A 1 99 ? -3.751 -35.218 26.091 1.00 69.88 99 HIS A C 1
ATOM 786 O O . HIS A 1 99 ? -2.654 -34.662 26.031 1.00 69.88 99 HIS A O 1
ATOM 792 N N . ASP A 1 100 ? -4.560 -35.337 25.036 1.00 76.94 100 ASP A N 1
ATOM 793 C CA . ASP A 1 100 ? -4.201 -34.946 23.668 1.00 76.94 100 ASP A CA 1
ATOM 794 C C . ASP A 1 100 ? -4.847 -33.605 23.264 1.00 76.94 100 ASP A C 1
ATOM 796 O O . ASP A 1 100 ? -4.857 -33.219 22.093 1.00 76.94 100 ASP A O 1
ATOM 800 N N . TYR A 1 101 ? -5.406 -32.859 24.227 1.00 86.75 101 TYR A N 1
ATOM 801 C CA . TYR A 1 101 ? -6.048 -31.583 23.931 1.00 86.75 101 TYR A CA 1
ATOM 802 C C . TYR A 1 101 ? -5.015 -30.534 23.513 1.00 86.75 101 TYR A C 1
ATOM 804 O O . TYR A 1 101 ? -4.117 -30.149 24.274 1.00 86.75 101 TYR A O 1
ATOM 812 N N . ARG A 1 102 ? -5.217 -29.996 22.308 1.00 91.81 102 ARG A N 1
ATOM 813 C CA . ARG A 1 102 ? -4.466 -28.868 21.771 1.00 91.81 102 ARG A CA 1
ATOM 814 C C . ARG A 1 102 ? -5.414 -27.811 21.222 1.00 91.81 102 ARG A C 1
ATOM 816 O O . ARG A 1 102 ? -6.033 -27.993 20.177 1.00 91.81 102 ARG A O 1
ATOM 823 N N . GLY A 1 103 ? -5.496 -26.694 21.937 1.00 94.81 103 GLY A N 1
ATOM 824 C CA . GLY A 1 103 ? -6.295 -25.535 21.549 1.00 94.81 103 GLY A CA 1
ATOM 825 C C . GLY A 1 103 ? -5.427 -24.304 21.319 1.00 94.81 103 GLY A C 1
ATOM 826 O O . GLY A 1 103 ? -4.448 -24.076 22.031 1.00 94.81 103 GLY A O 1
ATOM 827 N N . TYR A 1 104 ? -5.786 -23.483 20.340 1.00 97.62 104 TYR A N 1
ATOM 828 C CA . TYR A 1 104 ? -5.119 -22.217 20.053 1.00 97.62 104 TYR A CA 1
ATOM 829 C C . TYR A 1 104 ? -6.034 -21.075 20.477 1.00 97.62 104 TYR A C 1
ATOM 831 O O . TYR A 1 104 ? -7.040 -20.802 19.827 1.00 97.62 104 TYR A O 1
ATOM 839 N N . ALA A 1 105 ? -5.703 -20.432 21.593 1.00 97.94 105 ALA A N 1
ATOM 840 C CA . ALA A 1 105 ? -6.494 -19.355 22.164 1.00 97.94 105 ALA A CA 1
ATOM 841 C C . ALA A 1 105 ? -6.018 -17.988 21.664 1.00 97.94 105 ALA A C 1
ATOM 843 O O . ALA A 1 105 ? -4.819 -17.731 21.505 1.00 97.94 105 ALA A O 1
ATOM 844 N N . GLY A 1 106 ? -6.972 -17.093 21.442 1.00 97.69 106 GLY A N 1
ATOM 845 C CA . GLY A 1 106 ? -6.736 -15.760 20.907 1.00 97.69 106 GLY A CA 1
ATOM 846 C C . GLY A 1 106 ? -8.032 -14.975 20.778 1.00 97.69 106 GLY A C 1
ATOM 847 O O . GLY A 1 106 ? -9.113 -15.460 21.109 1.00 97.69 106 GLY A O 1
ATOM 848 N N . GLN A 1 107 ? -7.912 -13.749 20.287 1.00 97.25 107 GLN A N 1
ATOM 849 C CA . GLN A 1 107 ? -9.050 -12.901 19.962 1.00 97.25 107 GLN A CA 1
ATOM 850 C C . GLN A 1 107 ? -9.140 -12.760 18.446 1.00 97.25 107 GLN A C 1
ATOM 852 O O . GLN A 1 107 ? -8.132 -12.503 17.788 1.00 97.25 107 GLN A O 1
ATOM 857 N N . ILE A 1 108 ? -10.333 -12.932 17.882 1.00 96.75 108 ILE A N 1
ATOM 858 C CA . ILE A 1 108 ? -10.541 -12.781 16.440 1.00 96.75 108 ILE A CA 1
ATOM 859 C C . ILE A 1 108 ? -10.349 -11.306 16.070 1.00 96.75 108 ILE A C 1
ATOM 861 O O . ILE A 1 108 ? -11.105 -10.444 16.507 1.00 96.75 108 ILE A O 1
ATOM 865 N N . ALA A 1 109 ? -9.333 -11.023 15.257 1.00 95.12 109 ALA A N 1
ATOM 866 C CA . ALA A 1 109 ? -8.986 -9.679 14.794 1.00 95.12 109 ALA A CA 1
ATOM 867 C C . ALA A 1 109 ? -9.784 -9.257 13.548 1.00 95.12 109 ALA A C 1
ATOM 869 O O . ALA A 1 109 ? -9.858 -8.077 13.216 1.00 95.12 109 ALA A O 1
ATOM 870 N N . GLY A 1 110 ? -10.375 -10.212 12.837 1.00 93.69 110 GLY A N 1
ATOM 871 C CA . GLY A 1 110 ? -11.231 -9.962 11.685 1.00 93.69 110 GLY A CA 1
ATOM 872 C C . GLY A 1 110 ? -11.912 -11.239 11.219 1.00 93.69 110 GLY A C 1
ATOM 873 O O . GLY A 1 110 ? -11.456 -12.339 11.538 1.00 93.69 110 GLY A O 1
ATOM 874 N N . GLY A 1 111 ? -12.987 -11.084 10.454 1.00 93.19 111 GLY A N 1
ATOM 875 C CA . GLY A 1 111 ? -13.713 -12.165 9.806 1.00 93.19 111 GLY A CA 1
ATOM 876 C C . GLY A 1 111 ? -14.509 -13.053 10.753 1.00 93.19 111 GLY A C 1
ATOM 877 O O . GLY A 1 111 ? -14.796 -12.703 11.902 1.00 93.19 111 GLY A O 1
ATOM 878 N N . VAL A 1 112 ? -14.879 -14.218 10.222 1.00 95.44 112 VAL A N 1
ATOM 879 C CA . VAL A 1 112 ? -15.647 -15.254 10.914 1.00 95.44 112 VAL A CA 1
ATOM 880 C C . VAL A 1 112 ? -14.950 -16.599 10.726 1.00 95.44 112 VAL A C 1
ATOM 882 O O . VAL A 1 112 ? -14.533 -16.928 9.613 1.00 95.44 112 VAL A O 1
ATOM 885 N N . PHE A 1 113 ? -14.855 -17.368 11.807 1.00 97.25 113 PHE A N 1
ATOM 886 C CA . PHE A 1 113 ? -14.364 -18.744 11.820 1.00 97.25 113 PHE A CA 1
ATOM 887 C C . PHE A 1 113 ? -15.506 -19.688 12.189 1.00 97.25 113 PHE A C 1
ATOM 889 O O . PHE A 1 113 ? -16.274 -19.399 13.111 1.00 97.25 113 PHE A O 1
ATOM 896 N N . ARG A 1 114 ? -15.609 -20.813 11.477 1.00 97.75 114 ARG A N 1
ATOM 897 C CA . ARG A 1 114 ? -16.581 -21.879 11.755 1.00 97.75 114 ARG A CA 1
ATOM 898 C C . ARG A 1 114 ? -15.899 -23.244 11.787 1.00 97.75 114 ARG A C 1
ATOM 900 O O . ARG A 1 114 ? -14.940 -23.439 11.036 1.00 97.75 114 ARG A O 1
ATOM 907 N N . PRO A 1 115 ? -16.405 -24.196 12.589 1.00 98.12 115 PRO A N 1
ATOM 908 C CA . PRO A 1 115 ? -16.041 -25.599 12.446 1.00 98.12 115 PRO A CA 1
ATOM 909 C C . PRO A 1 115 ? -16.217 -26.070 10.999 1.00 98.12 115 PRO A C 1
ATOM 911 O O . PRO A 1 115 ? -17.158 -25.682 10.306 1.00 98.12 115 PRO A O 1
ATOM 914 N N . GLY A 1 116 ? -15.286 -26.889 10.530 1.00 97.12 116 GLY A N 1
ATOM 915 C CA . GLY A 1 116 ? -15.264 -27.422 9.177 1.00 97.12 116 GLY A CA 1
ATOM 916 C C . GLY A 1 116 ? -14.633 -26.509 8.118 1.00 97.12 116 GLY A C 1
ATOM 917 O O . GLY A 1 116 ? -14.475 -26.953 6.983 1.00 97.12 116 GLY A O 1
ATOM 918 N N . GLU A 1 117 ? -14.243 -25.268 8.422 1.00 96.19 117 GLU A N 1
ATOM 919 C CA . GLU A 1 117 ? -13.617 -24.371 7.435 1.00 96.19 117 GLU A CA 1
ATOM 920 C C . GLU A 1 117 ? -12.105 -24.613 7.283 1.00 96.19 117 GLU A C 1
ATOM 922 O O . GLU A 1 117 ? -11.401 -24.869 8.261 1.00 96.19 117 GLU A O 1
ATOM 927 N N . ASP A 1 118 ? -11.597 -24.496 6.049 1.00 97.56 118 ASP A N 1
ATOM 928 C CA . ASP A 1 118 ? -10.160 -24.579 5.766 1.00 97.56 118 ASP A CA 1
ATOM 929 C C . ASP A 1 118 ? -9.426 -23.344 6.305 1.00 97.56 118 ASP A C 1
ATOM 931 O O . ASP A 1 118 ? -9.831 -22.197 6.072 1.00 97.56 118 ASP A O 1
ATOM 935 N N . VAL A 1 119 ? -8.285 -23.577 6.946 1.00 97.56 119 VAL A N 1
ATOM 936 C CA . VAL A 1 119 ? -7.410 -22.534 7.483 1.00 97.56 119 VAL A CA 1
ATOM 937 C C . VAL A 1 119 ? -5.962 -22.730 7.054 1.00 97.56 119 VAL A C 1
ATOM 939 O O . VAL A 1 119 ? -5.503 -23.826 6.731 1.00 97.56 119 VAL A O 1
ATOM 942 N N . LEU A 1 120 ? -5.240 -21.617 7.041 1.00 97.19 120 LEU A N 1
ATOM 943 C CA . LEU A 1 120 ? -3.813 -21.523 6.794 1.00 97.19 120 LEU A CA 1
ATOM 944 C C . LEU A 1 120 ? -3.141 -20.932 8.034 1.00 97.19 120 LEU A C 1
ATOM 946 O O . LEU A 1 120 ? -3.616 -19.932 8.573 1.00 97.19 120 LEU A O 1
ATOM 950 N N . VAL A 1 121 ? -2.026 -21.521 8.448 1.00 97.38 121 VAL A N 1
ATOM 951 C CA . VAL A 1 121 ? -1.166 -21.005 9.514 1.00 97.38 121 VAL A CA 1
ATOM 952 C C . VAL A 1 121 ? -0.069 -20.152 8.893 1.00 97.38 121 VAL A C 1
ATOM 954 O O . VAL A 1 121 ? 0.641 -20.602 7.995 1.00 97.38 121 VAL A O 1
ATOM 957 N N . LEU A 1 122 ? 0.104 -18.927 9.376 1.00 96.06 122 LEU A N 1
ATOM 958 C CA . LEU A 1 122 ? 1.180 -18.031 8.967 1.00 96.06 122 LEU A CA 1
ATOM 959 C C . LEU A 1 122 ? 2.171 -17.818 10.116 1.00 96.06 122 LEU A C 1
ATOM 961 O O . LEU A 1 122 ? 1.736 -17.645 11.255 1.00 96.06 122 LEU A O 1
ATOM 965 N N . PRO A 1 123 ? 3.489 -17.784 9.830 1.00 92.75 123 PRO A N 1
ATOM 966 C CA . PRO A 1 123 ? 4.098 -17.690 8.496 1.00 92.75 123 PRO A CA 1
ATOM 967 C C . PRO A 1 123 ? 4.412 -19.037 7.815 1.00 92.75 123 PRO A C 1
ATOM 969 O O . PRO A 1 123 ? 4.877 -19.028 6.682 1.00 92.75 123 PRO A O 1
ATOM 972 N N . SER A 1 124 ? 4.187 -20.184 8.468 1.00 92.50 124 SER A N 1
ATOM 973 C CA . SER A 1 124 ? 4.617 -21.500 7.954 1.00 92.50 124 SER A CA 1
ATOM 974 C C . SER A 1 124 ? 3.942 -21.927 6.645 1.00 92.50 124 SER A C 1
ATOM 976 O O . SER A 1 124 ? 4.507 -22.712 5.887 1.00 92.50 124 SER A O 1
ATOM 978 N N . GLY A 1 125 ? 2.733 -21.435 6.372 1.00 92.44 125 GLY A N 1
ATOM 979 C CA . GLY A 1 125 ? 1.920 -21.832 5.225 1.00 92.44 125 GLY A CA 1
ATOM 980 C C . GLY A 1 125 ? 1.264 -23.209 5.379 1.00 92.44 125 GLY A C 1
ATOM 981 O O . GLY A 1 125 ? 0.699 -23.719 4.409 1.00 92.44 125 GLY A O 1
ATOM 982 N N . ALA A 1 126 ? 1.326 -23.817 6.569 1.00 94.06 126 ALA A N 1
ATOM 983 C CA . ALA A 1 126 ? 0.675 -25.093 6.844 1.00 94.06 126 ALA A CA 1
ATOM 984 C C . ALA A 1 126 ? -0.851 -24.957 6.732 1.00 94.06 126 ALA A C 1
ATOM 986 O O . ALA A 1 126 ? -1.424 -23.939 7.123 1.00 94.06 126 ALA A O 1
ATOM 987 N N . ARG A 1 127 ? -1.511 -25.977 6.182 1.00 96.75 127 ARG A N 1
ATOM 988 C CA . ARG A 1 127 ? -2.969 -26.015 6.004 1.00 96.75 127 ARG A CA 1
ATOM 989 C C . ARG A 1 127 ? -3.589 -27.012 6.968 1.00 96.75 127 ARG A C 1
ATOM 991 O O . ARG A 1 127 ? -2.982 -28.043 7.227 1.00 96.75 127 ARG A O 1
ATOM 998 N N . SER A 1 128 ? -4.789 -26.700 7.439 1.00 97.81 128 SER A N 1
ATOM 999 C CA . SER A 1 128 ? -5.642 -27.611 8.205 1.00 97.81 128 SER A CA 1
ATOM 1000 C C . SER A 1 128 ? -7.107 -27.178 8.076 1.00 97.81 128 SER A C 1
ATOM 1002 O O . SER A 1 128 ? -7.428 -26.276 7.294 1.00 97.81 128 SER A O 1
ATOM 1004 N N . ARG A 1 129 ? -7.993 -27.795 8.853 1.00 98.06 129 ARG A N 1
ATOM 1005 C CA . ARG A 1 129 ? -9.403 -27.441 9.003 1.00 98.06 129 ARG A CA 1
ATOM 1006 C C . ARG A 1 129 ? -9.704 -27.159 10.471 1.00 98.06 129 ARG A C 1
ATOM 1008 O O . ARG A 1 129 ? -9.110 -27.762 11.363 1.00 98.06 129 ARG A O 1
ATOM 1015 N N . VAL A 1 130 ? -10.623 -26.233 10.726 1.00 98.19 130 VAL A N 1
ATOM 1016 C CA . VAL A 1 130 ? -11.116 -25.960 12.081 1.00 98.19 130 VAL A CA 1
ATOM 1017 C C . VAL A 1 130 ? -11.948 -27.146 12.562 1.00 98.19 130 VAL A C 1
ATOM 1019 O O . VAL A 1 130 ? -13.017 -27.399 12.016 1.00 98.19 130 VAL A O 1
ATOM 1022 N N . ALA A 1 131 ? -11.492 -27.845 13.596 1.00 97.50 131 ALA A N 1
ATOM 1023 C CA . ALA A 1 131 ? -12.244 -28.932 14.219 1.00 97.50 131 ALA A CA 1
ATOM 1024 C C . ALA A 1 131 ? -13.371 -28.386 15.112 1.00 97.50 131 ALA A C 1
ATOM 1026 O O . ALA A 1 131 ? -14.516 -28.822 15.022 1.00 97.50 131 ALA A O 1
ATOM 1027 N N . SER A 1 132 ? -13.060 -27.391 15.946 1.00 97.56 132 SER A N 1
ATOM 1028 C CA . SER A 1 132 ? -14.028 -26.709 16.809 1.00 97.56 132 SER A CA 1
ATOM 1029 C C . SER A 1 132 ? -13.600 -25.268 17.088 1.00 97.56 132 SER A C 1
ATOM 1031 O O . SER A 1 132 ? -12.419 -24.913 17.007 1.00 97.56 132 SER A O 1
ATOM 1033 N N . VAL A 1 133 ? -14.583 -24.434 17.427 1.00 98.06 133 VAL A N 1
ATOM 1034 C CA . VAL A 1 133 ? -14.373 -23.103 18.000 1.00 98.06 133 VAL A CA 1
ATOM 1035 C C . VAL A 1 133 ? -15.065 -23.080 19.355 1.00 98.06 133 VAL A C 1
ATOM 1037 O O . VAL A 1 133 ? -16.248 -23.389 19.442 1.00 98.06 133 VAL A O 1
ATOM 1040 N N . GLU A 1 134 ? -14.330 -22.753 20.411 1.00 97.06 134 GLU A N 1
ATOM 1041 C CA . GLU A 1 134 ? -14.758 -22.932 21.801 1.00 97.06 134 GLU A CA 1
ATOM 1042 C C . GLU A 1 134 ? -14.679 -21.609 22.575 1.00 97.06 134 GLU A C 1
ATOM 1044 O O . GLU A 1 134 ? -13.715 -20.845 22.444 1.00 97.06 134 GLU A O 1
ATOM 1049 N N . THR A 1 135 ? -15.695 -21.338 23.393 1.00 96.44 135 THR A N 1
ATOM 1050 C CA . THR A 1 135 ? -15.722 -20.263 24.396 1.00 96.44 135 THR A CA 1
ATOM 1051 C C . THR A 1 135 ? -15.740 -20.870 25.801 1.00 96.44 135 THR A C 1
ATOM 1053 O O . THR A 1 135 ? -15.691 -22.088 25.968 1.00 96.44 135 THR A O 1
ATOM 1056 N N . PHE A 1 136 ? -15.825 -20.025 26.831 1.00 92.69 136 PHE A N 1
ATOM 1057 C CA . PHE A 1 136 ? -16.026 -20.492 28.204 1.00 92.69 136 PHE A CA 1
ATOM 1058 C C . PHE A 1 136 ? -17.306 -21.330 28.366 1.00 92.69 136 PHE A C 1
ATOM 1060 O O . PHE A 1 136 ? -17.301 -22.311 29.103 1.00 92.69 136 PHE A O 1
ATOM 1067 N N . ASP A 1 137 ? -18.375 -20.974 27.649 1.00 94.62 137 ASP A N 1
ATOM 1068 C CA . ASP A 1 137 ? -19.677 -21.649 27.728 1.00 94.62 137 ASP A CA 1
ATOM 1069 C C . ASP A 1 137 ? -19.747 -22.927 26.869 1.00 94.62 137 ASP A C 1
ATOM 1071 O O . ASP A 1 137 ? -20.763 -23.622 26.870 1.00 94.62 137 ASP A O 1
ATOM 1075 N N . GLY A 1 138 ? -18.672 -23.245 26.139 1.00 93.75 138 GLY A N 1
ATOM 1076 C CA . GLY A 1 138 ? -18.551 -24.433 25.298 1.00 93.75 138 GLY A CA 1
ATOM 1077 C C . GLY A 1 138 ? -18.364 -24.131 23.804 1.00 93.75 138 GLY A C 1
ATOM 1078 O O . GLY A 1 138 ? -18.049 -23.002 23.417 1.00 93.75 138 GLY A O 1
ATOM 1079 N N . PRO A 1 139 ? -18.504 -25.154 22.940 1.00 96.44 139 PRO A N 1
ATOM 1080 C CA . PRO A 1 139 ? -18.362 -25.007 21.494 1.00 96.44 139 PRO A CA 1
ATOM 1081 C C . PRO A 1 139 ? -19.438 -24.107 20.876 1.00 96.44 139 PRO A C 1
ATOM 1083 O O . PRO A 1 139 ? -20.595 -24.123 21.294 1.00 96.44 139 PRO A O 1
ATOM 1086 N N . VAL A 1 140 ? -19.065 -23.363 19.836 1.00 97.75 140 VAL A N 1
ATOM 1087 C CA . VAL A 1 140 ? -19.959 -22.485 19.071 1.00 97.75 140 VAL A CA 1
ATOM 1088 C C . VAL A 1 140 ? -19.894 -22.792 17.574 1.00 97.75 140 VAL A C 1
ATOM 1090 O O . VAL A 1 140 ? -18.837 -23.123 17.037 1.00 97.75 140 VAL A O 1
ATOM 1093 N N . ASP A 1 141 ? -21.019 -22.617 16.875 1.00 97.12 141 ASP A N 1
ATOM 1094 C CA . ASP A 1 141 ? -21.116 -22.855 15.423 1.00 97.12 141 ASP A CA 1
ATOM 1095 C C . ASP A 1 141 ? -20.347 -21.817 14.592 1.00 97.12 141 ASP A C 1
ATOM 1097 O O . ASP A 1 141 ? -19.964 -22.059 13.446 1.00 97.12 141 ASP A O 1
ATOM 1101 N N . GLN A 1 142 ? -20.139 -20.627 15.154 1.00 96.12 142 GLN A N 1
ATOM 1102 C CA . GLN A 1 142 ? -19.347 -19.571 14.545 1.00 96.12 142 GLN A CA 1
ATOM 1103 C C . GLN A 1 142 ? -18.810 -18.613 15.604 1.00 96.12 142 GLN A C 1
ATOM 1105 O O . GLN A 1 142 ? -19.482 -18.324 16.594 1.00 96.12 142 GLN A O 1
ATOM 1110 N N . ALA A 1 143 ? -17.638 -18.047 15.342 1.00 95.94 143 ALA A N 1
ATOM 1111 C CA . ALA A 1 143 ? -17.106 -16.926 16.100 1.00 95.94 143 ALA A CA 1
ATOM 1112 C C . ALA A 1 143 ? -16.614 -15.834 15.156 1.00 95.94 143 ALA A C 1
ATOM 1114 O O . ALA A 1 143 ? -16.099 -16.113 14.073 1.00 95.94 143 ALA A O 1
ATOM 1115 N N . PHE A 1 144 ? -16.778 -14.584 15.567 1.00 94.38 144 PHE A N 1
ATOM 1116 C CA . PHE A 1 144 ? -16.488 -13.406 14.755 1.00 94.38 144 PHE A CA 1
ATOM 1117 C C . PHE A 1 144 ? -15.739 -12.356 15.572 1.00 94.38 144 PHE A C 1
ATOM 1119 O O . PHE A 1 144 ? -15.724 -12.401 16.802 1.00 94.38 144 PHE A O 1
ATOM 1126 N N . ALA A 1 145 ? -15.106 -11.397 14.900 1.00 92.25 145 ALA A N 1
ATOM 1127 C CA . ALA A 1 145 ? -14.401 -10.322 15.589 1.00 92.25 145 ALA A CA 1
ATOM 1128 C C . ALA A 1 145 ? -15.358 -9.487 16.475 1.00 92.25 145 ALA A C 1
ATOM 1130 O O . ALA A 1 145 ? -16.416 -9.068 15.992 1.00 92.25 145 ALA A O 1
ATOM 1131 N N . PRO A 1 146 ? -15.019 -9.178 17.744 1.00 92.38 146 PRO A N 1
ATOM 1132 C CA . PRO A 1 146 ? -13.750 -9.418 18.435 1.00 92.38 146 PRO A CA 1
ATOM 1133 C C . PRO A 1 146 ? -13.844 -10.506 19.528 1.00 92.38 146 PRO A C 1
ATOM 1135 O O . PRO A 1 146 ? -13.351 -10.311 20.639 1.00 92.38 146 PRO A O 1
ATOM 1138 N N . MET A 1 147 ? -14.526 -11.627 19.275 1.00 95.25 147 MET A N 1
ATOM 1139 C CA . MET A 1 147 ? -14.676 -12.700 20.267 1.00 95.25 147 MET A CA 1
ATOM 1140 C C . MET A 1 147 ? -13.322 -13.319 20.640 1.00 95.25 147 MET A C 1
ATOM 1142 O O . MET A 1 147 ? -12.488 -13.588 19.771 1.00 95.25 147 MET A O 1
ATOM 1146 N N . SER A 1 148 ? -13.133 -13.585 21.934 1.00 97.69 148 SER A N 1
ATOM 1147 C CA . SER A 1 148 ? -12.031 -14.402 22.446 1.00 97.69 148 SER A CA 1
ATOM 1148 C C . SER A 1 148 ? -12.457 -15.861 22.459 1.00 97.69 148 SER A C 1
ATOM 1150 O O . SER A 1 148 ? -13.449 -16.211 23.096 1.00 97.69 148 SER A O 1
ATOM 1152 N N . VAL A 1 149 ? -11.718 -16.699 21.741 1.00 98.19 149 VAL A N 1
ATOM 1153 C CA . VAL A 1 149 ? -12.053 -18.108 21.529 1.00 98.19 149 VAL A CA 1
ATOM 1154 C C . VAL A 1 149 ? -10.805 -18.973 21.584 1.00 98.19 149 VAL A C 1
ATOM 1156 O O . VAL A 1 149 ? -9.679 -18.483 21.463 1.00 98.19 149 VAL A O 1
ATOM 1159 N N . THR A 1 150 ? -11.023 -20.273 21.724 1.00 98.06 150 THR A N 1
ATOM 1160 C CA . THR A 1 150 ? -10.018 -21.300 21.473 1.00 98.06 150 THR A CA 1
ATOM 1161 C C . THR A 1 150 ? -10.412 -22.069 20.221 1.00 98.06 150 THR A C 1
ATOM 1163 O O . THR A 1 150 ? -11.525 -22.574 20.121 1.00 98.06 150 THR A O 1
ATOM 1166 N N . ILE A 1 151 ? -9.518 -22.115 19.238 1.00 98.06 151 ILE A N 1
ATOM 1167 C CA . ILE A 1 151 ? -9.715 -22.846 17.986 1.00 98.06 151 ILE A CA 1
ATOM 1168 C C . ILE A 1 151 ? -8.933 -24.151 18.076 1.00 98.06 151 ILE A C 1
ATOM 1170 O O . ILE A 1 151 ? -7.735 -24.133 18.366 1.00 98.06 151 ILE A O 1
ATOM 1174 N N . ARG A 1 152 ? -9.591 -25.276 17.801 1.00 96.94 152 ARG A N 1
ATOM 1175 C CA . ARG A 1 152 ? -8.928 -26.568 17.590 1.00 96.94 152 ARG A CA 1
ATOM 1176 C C . ARG A 1 152 ? -8.841 -26.856 16.101 1.00 96.94 152 ARG A C 1
ATOM 1178 O O . ARG A 1 152 ? -9.739 -26.496 15.340 1.00 96.94 152 ARG A O 1
ATOM 1185 N N . LEU A 1 153 ? -7.762 -27.509 15.694 1.00 97.38 153 LEU A N 1
ATOM 1186 C CA . LEU A 1 153 ? -7.535 -27.927 14.314 1.00 97.38 153 LEU A CA 1
ATOM 1187 C C . LEU A 1 153 ? -7.638 -29.448 14.205 1.00 97.38 153 LEU A C 1
ATOM 1189 O O . LEU A 1 153 ? -7.458 -30.146 15.201 1.00 97.38 153 LEU A O 1
ATOM 1193 N N . GLU A 1 154 ? -7.950 -29.943 13.011 1.00 96.44 154 GLU A N 1
ATOM 1194 C CA . GLU A 1 154 ? -7.986 -31.387 12.732 1.00 96.44 154 GLU A CA 1
ATOM 1195 C C . GLU A 1 154 ? -6.583 -32.009 12.713 1.00 96.44 154 GLU A C 1
ATOM 1197 O O . GLU A 1 154 ? -6.426 -33.178 13.059 1.00 96.44 154 GLU A O 1
ATOM 1202 N N . ASP A 1 155 ? -5.568 -31.225 12.341 1.00 93.62 155 ASP A N 1
ATOM 1203 C CA . ASP A 1 155 ? -4.183 -31.677 12.234 1.00 93.62 155 ASP A CA 1
ATOM 1204 C C . ASP A 1 155 ? -3.310 -31.137 13.375 1.00 93.62 155 ASP A C 1
ATOM 1206 O O . ASP A 1 155 ? -3.421 -29.979 13.793 1.00 93.62 155 ASP A O 1
ATOM 1210 N N . ASP A 1 156 ? -2.346 -31.950 13.809 1.00 87.75 156 ASP A N 1
ATOM 1211 C CA . ASP A 1 156 ? -1.334 -31.563 14.791 1.00 87.75 156 ASP A CA 1
ATOM 1212 C C . ASP A 1 156 ? -0.226 -30.706 14.163 1.00 87.75 156 ASP A C 1
ATOM 1214 O O . ASP A 1 156 ? 0.868 -31.164 13.827 1.00 87.75 156 ASP A O 1
ATOM 1218 N N . LEU A 1 157 ? -0.510 -29.413 14.013 1.00 91.31 157 LEU A N 1
ATOM 1219 C CA . LEU A 1 157 ? 0.424 -28.446 13.438 1.00 91.31 157 LEU A CA 1
ATOM 1220 C C . LEU A 1 157 ? 1.295 -27.776 14.500 1.00 91.31 157 LEU A C 1
ATOM 1222 O O . LEU A 1 157 ? 0.827 -27.447 15.591 1.00 91.31 157 LEU A O 1
ATOM 1226 N N . ASP A 1 158 ? 2.560 -27.504 14.178 1.00 91.31 158 ASP A N 1
ATOM 1227 C CA . ASP A 1 158 ? 3.414 -26.667 15.021 1.00 91.31 158 ASP A CA 1
ATOM 1228 C C . ASP A 1 158 ? 3.024 -25.189 14.877 1.00 91.31 158 ASP A C 1
ATOM 1230 O O . ASP A 1 158 ? 3.243 -24.571 13.836 1.00 91.31 158 ASP A O 1
ATOM 1234 N N . ILE A 1 159 ? 2.374 -24.657 15.912 1.00 95.88 159 ILE A N 1
ATOM 1235 C CA . ILE A 1 159 ? 1.841 -23.294 15.970 1.00 95.88 159 ILE A CA 1
ATOM 1236 C C . ILE A 1 159 ? 2.187 -22.729 17.339 1.00 95.88 159 ILE A C 1
ATOM 1238 O O . ILE A 1 159 ? 1.968 -23.390 18.363 1.00 95.88 159 ILE A O 1
ATOM 1242 N N . SER A 1 160 ? 2.698 -21.504 17.343 1.00 95.38 160 SER A N 1
ATOM 1243 C CA . SER A 1 160 ? 3.155 -20.777 18.521 1.00 95.38 160 SER A CA 1
ATOM 1244 C C . SER A 1 160 ? 2.468 -19.417 18.656 1.00 95.38 160 SER A C 1
ATOM 1246 O O . SER A 1 160 ? 1.784 -18.928 17.756 1.00 95.38 160 SER A O 1
ATOM 1248 N N . ARG A 1 161 ? 2.661 -18.763 19.808 1.00 96.75 161 ARG A N 1
ATOM 1249 C CA . ARG A 1 161 ? 2.226 -17.374 19.997 1.00 96.75 161 ARG A CA 1
ATOM 1250 C C . ARG A 1 161 ? 2.842 -16.472 18.922 1.00 96.75 161 ARG A C 1
ATOM 1252 O O . ARG A 1 161 ? 4.047 -16.513 18.683 1.00 96.75 161 ARG A O 1
ATOM 1259 N N . GLY A 1 162 ? 2.018 -15.605 18.343 1.00 94.94 162 GLY A N 1
ATOM 1260 C CA . GLY A 1 162 ? 2.416 -14.694 17.272 1.00 94.94 162 GLY A CA 1
ATOM 1261 C C . GLY A 1 162 ? 2.152 -15.235 15.870 1.00 94.94 162 GLY A C 1
ATOM 1262 O O . GLY A 1 162 ? 2.217 -14.458 14.922 1.00 94.94 162 GLY A O 1
ATOM 1263 N N . ASP A 1 163 ? 1.857 -16.529 15.723 1.00 97.44 163 ASP A N 1
ATOM 1264 C CA . ASP A 1 163 ? 1.350 -17.070 14.462 1.00 97.44 163 ASP A CA 1
ATOM 1265 C C . ASP A 1 163 ? -0.092 -16.619 14.227 1.00 97.44 163 ASP A C 1
ATOM 1267 O O . ASP A 1 163 ? -0.808 -16.238 15.156 1.00 97.44 163 ASP A O 1
ATOM 1271 N N . MET A 1 164 ? -0.526 -16.655 12.972 1.00 97.81 164 MET A N 1
ATOM 1272 C CA . MET A 1 164 ? -1.861 -16.215 12.583 1.00 97.81 164 MET A CA 1
ATOM 1273 C C . MET A 1 164 ? -2.584 -17.307 11.809 1.00 97.81 164 MET A C 1
ATOM 1275 O O . MET A 1 164 ? -2.045 -17.830 10.836 1.00 97.81 164 MET A O 1
ATOM 1279 N N . LEU A 1 165 ? -3.823 -17.604 12.202 1.00 98.19 165 LEU A N 1
ATOM 1280 C CA . LEU A 1 165 ? -4.742 -18.376 11.369 1.00 98.19 165 LEU A CA 1
ATOM 1281 C C . LEU A 1 165 ? -5.509 -17.425 10.444 1.00 98.19 165 LEU A C 1
ATOM 1283 O O . LEU A 1 165 ? -6.025 -16.390 10.879 1.00 98.19 165 LEU A O 1
ATOM 1287 N N . CYS A 1 166 ? -5.591 -17.779 9.166 1.00 97.19 166 CYS A N 1
ATOM 1288 C CA . CYS A 1 166 ? -6.371 -17.064 8.155 1.00 97.19 166 CYS A CA 1
ATOM 1289 C C . CYS A 1 166 ? -6.984 -18.044 7.144 1.00 97.19 166 CYS A C 1
ATOM 1291 O O . CYS A 1 166 ? -6.743 -19.250 7.212 1.00 97.19 166 CYS A O 1
ATOM 1293 N N . ARG A 1 167 ? -7.782 -17.548 6.190 1.00 93.56 167 ARG A N 1
ATOM 1294 C CA . ARG A 1 167 ? -8.313 -18.392 5.106 1.00 93.56 167 ARG A CA 1
ATOM 1295 C C . ARG A 1 167 ? -7.315 -18.505 3.944 1.00 93.56 167 ARG A C 1
ATOM 1297 O O . ARG A 1 167 ? -6.749 -17.489 3.536 1.00 93.56 167 ARG A O 1
ATOM 1304 N N . PRO A 1 168 ? -7.149 -19.685 3.314 1.00 90.38 168 PRO A N 1
ATOM 1305 C CA . PRO A 1 168 ? -6.173 -19.873 2.237 1.00 90.38 168 PRO A CA 1
ATOM 1306 C C . PRO A 1 168 ? -6.357 -18.969 1.007 1.00 90.38 168 PRO A C 1
ATOM 1308 O O . PRO A 1 168 ? -5.371 -18.706 0.318 1.00 90.38 168 PRO A O 1
ATOM 1311 N N . GLN A 1 169 ? -7.577 -18.511 0.715 1.00 89.31 169 GLN A N 1
ATOM 1312 C CA . GLN A 1 169 ? -7.905 -17.618 -0.409 1.00 89.31 169 GLN A CA 1
ATOM 1313 C C . GLN A 1 169 ? -8.077 -16.148 0.015 1.00 89.31 169 GLN A C 1
ATOM 1315 O O . GLN A 1 169 ? -8.331 -15.295 -0.826 1.00 89.31 169 GLN A O 1
ATOM 1320 N N . ASN A 1 170 ? -7.930 -15.839 1.306 1.00 90.50 170 ASN A N 1
ATOM 1321 C CA . ASN A 1 170 ? -7.969 -14.479 1.840 1.00 90.50 170 ASN A CA 1
ATOM 1322 C C . ASN A 1 170 ? -6.847 -14.327 2.873 1.00 90.50 170 ASN A C 1
ATOM 1324 O O . ASN A 1 170 ? -7.072 -14.422 4.085 1.00 90.50 170 ASN A O 1
ATOM 1328 N N . ARG A 1 171 ? -5.627 -14.143 2.362 1.00 93.25 171 ARG A N 1
ATOM 1329 C CA . ARG A 1 171 ? -4.407 -14.060 3.167 1.00 93.25 171 ARG A CA 1
ATOM 1330 C C . ARG A 1 171 ? -4.042 -12.600 3.451 1.00 93.25 171 ARG A C 1
ATOM 1332 O O . ARG A 1 171 ? -4.194 -11.775 2.550 1.00 93.25 171 ARG A O 1
ATOM 1339 N N . PRO A 1 172 ? -3.526 -12.296 4.652 1.00 95.44 172 PRO A N 1
ATOM 1340 C CA . PRO A 1 172 ? -2.791 -11.059 4.883 1.00 95.44 172 PRO A CA 1
ATOM 1341 C C . PRO A 1 172 ? -1.455 -11.074 4.122 1.00 95.44 172 PRO A C 1
ATOM 1343 O O . PRO A 1 172 ? -1.005 -12.119 3.639 1.00 95.44 172 PRO A O 1
ATOM 1346 N N . LEU A 1 173 ? -0.807 -9.914 4.060 1.00 95.19 173 LEU A N 1
ATOM 1347 C CA . LEU A 1 173 ? 0.576 -9.773 3.609 1.00 95.19 173 LEU A CA 1
ATOM 1348 C C . LEU A 1 173 ? 1.517 -10.414 4.633 1.00 95.19 173 LEU A C 1
ATOM 1350 O O . LEU A 1 173 ? 1.221 -10.391 5.827 1.00 95.19 173 LEU A O 1
ATOM 1354 N N . VAL A 1 174 ? 2.638 -10.982 4.186 1.00 95.62 174 VAL A N 1
ATOM 1355 C CA . VAL A 1 174 ? 3.632 -11.620 5.065 1.00 95.62 174 VAL A CA 1
ATOM 1356 C C . VAL A 1 174 ? 5.021 -11.135 4.686 1.00 95.62 174 VAL A C 1
ATOM 1358 O O . VAL A 1 174 ? 5.670 -11.729 3.834 1.00 95.62 174 VAL A O 1
ATOM 1361 N N . GLU A 1 175 ? 5.472 -10.062 5.329 1.00 95.31 175 GLU A N 1
ATOM 1362 C CA . GLU A 1 175 ? 6.680 -9.341 4.911 1.00 95.31 175 GLU A CA 1
ATOM 1363 C C . GLU A 1 175 ? 7.569 -8.982 6.096 1.00 95.31 175 GLU A C 1
ATOM 1365 O O . GLU A 1 175 ? 7.120 -8.932 7.245 1.00 95.31 175 GLU A O 1
ATOM 1370 N N . ARG A 1 176 ? 8.852 -8.742 5.815 1.00 94.31 176 ARG A N 1
ATOM 1371 C CA . ARG A 1 176 ? 9.814 -8.227 6.805 1.00 94.31 176 ARG A CA 1
ATOM 1372 C C . ARG A 1 176 ? 9.977 -6.720 6.729 1.00 94.31 176 ARG A C 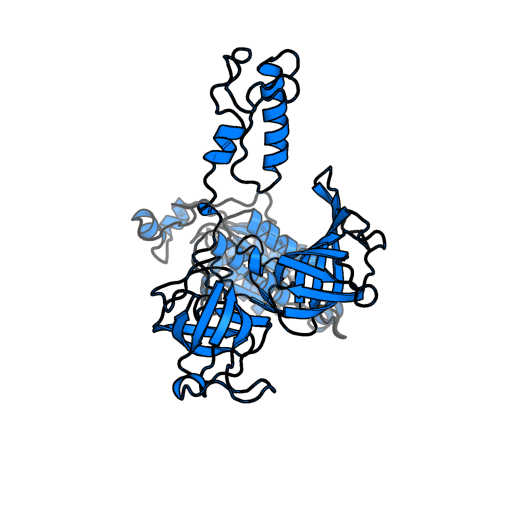1
ATOM 1374 O O . ARG A 1 176 ? 10.210 -6.101 7.766 1.00 94.31 176 ARG A O 1
ATOM 1381 N N . ASP A 1 177 ? 9.865 -6.178 5.524 1.00 94.50 177 ASP A N 1
ATOM 1382 C CA . ASP A 1 177 ? 10.024 -4.765 5.232 1.00 94.50 177 ASP A CA 1
ATOM 1383 C C . ASP A 1 177 ? 8.648 -4.121 5.113 1.00 94.50 177 ASP A C 1
ATOM 1385 O O . ASP A 1 177 ? 7.833 -4.471 4.259 1.00 94.50 177 ASP A O 1
ATOM 1389 N N . LEU A 1 178 ? 8.372 -3.220 6.046 1.00 95.62 178 LEU A N 1
ATOM 1390 C CA . LEU A 1 178 ? 7.051 -2.668 6.293 1.00 95.62 178 LEU A CA 1
ATOM 1391 C C . LEU A 1 178 ? 7.069 -1.180 5.974 1.00 95.62 178 LEU A C 1
ATOM 1393 O O . LEU A 1 178 ? 7.935 -0.463 6.472 1.00 95.62 178 LEU A O 1
ATOM 1397 N N . ASP A 1 179 ? 6.096 -0.711 5.203 1.00 96.31 179 ASP A N 1
ATOM 1398 C CA . ASP A 1 179 ? 5.827 0.715 5.048 1.00 96.31 179 ASP A CA 1
ATOM 1399 C C . ASP A 1 179 ? 4.750 1.127 6.048 1.00 96.31 179 ASP A C 1
ATOM 1401 O O . ASP A 1 179 ? 3.673 0.519 6.113 1.00 96.31 179 ASP A O 1
ATOM 1405 N N . ALA A 1 180 ? 5.048 2.133 6.863 1.00 97.00 180 ALA A N 1
ATOM 1406 C CA . ALA A 1 180 ? 4.201 2.511 7.979 1.00 97.00 180 ALA A CA 1
ATOM 1407 C C . ALA A 1 180 ? 4.148 4.020 8.188 1.00 97.00 180 ALA A C 1
ATOM 1409 O O . ALA A 1 180 ? 5.135 4.734 8.025 1.00 97.00 180 ALA A O 1
ATOM 1410 N N . MET A 1 181 ? 2.990 4.488 8.640 1.00 96.69 181 MET A N 1
ATOM 1411 C CA . MET A 1 181 ? 2.857 5.780 9.294 1.00 96.69 181 MET A CA 1
ATOM 1412 C C . MET A 1 181 ? 3.122 5.608 10.786 1.00 96.69 181 MET A C 1
ATOM 1414 O O . MET A 1 181 ? 2.502 4.755 11.419 1.00 96.69 181 MET A O 1
ATOM 1418 N N . VAL A 1 182 ? 4.020 6.405 11.351 1.00 97.44 182 VAL A N 1
ATOM 1419 C CA . VAL A 1 182 ? 4.440 6.303 12.751 1.00 97.44 182 VAL A CA 1
ATOM 1420 C C . VAL A 1 182 ? 4.214 7.634 13.449 1.00 97.44 182 VAL A C 1
ATOM 1422 O O . VAL A 1 182 ? 4.645 8.669 12.953 1.00 97.44 182 VAL A O 1
ATOM 1425 N N . CYS A 1 183 ? 3.547 7.590 14.600 1.00 97.50 183 CYS A N 1
ATOM 1426 C CA . CYS A 1 183 ? 3.435 8.697 15.540 1.00 97.50 183 CYS A CA 1
ATOM 1427 C C . CYS A 1 183 ? 4.428 8.469 16.679 1.00 97.50 183 CYS A C 1
ATOM 14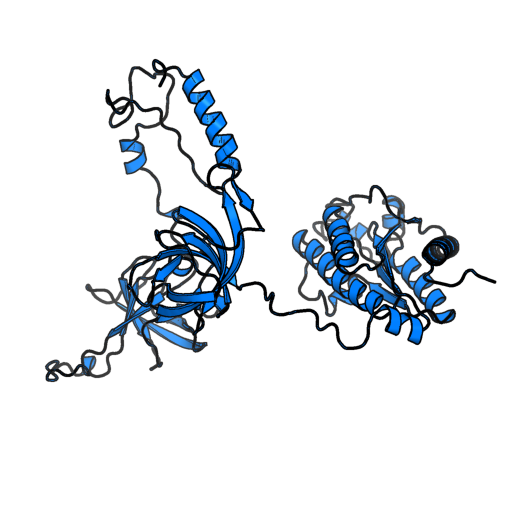29 O O . CYS A 1 183 ? 4.324 7.474 17.408 1.00 97.50 183 CYS A O 1
ATOM 1431 N N . TRP A 1 184 ? 5.405 9.364 16.804 1.00 97.69 184 TRP A N 1
ATOM 1432 C CA . TRP A 1 184 ? 6.432 9.291 17.832 1.00 97.69 184 TRP A CA 1
ATOM 1433 C C . TRP A 1 184 ? 5.933 9.905 19.142 1.00 97.69 184 TRP A C 1
ATOM 1435 O O . TRP A 1 184 ? 5.384 11.003 19.161 1.00 97.69 184 TRP A O 1
ATOM 1445 N N . MET A 1 185 ? 6.108 9.188 20.250 1.00 97.31 185 MET A N 1
ATOM 1446 C CA . MET A 1 185 ? 5.497 9.521 21.545 1.00 97.31 185 MET A CA 1
ATOM 1447 C C . MET A 1 185 ? 6.523 9.664 22.674 1.00 97.31 185 MET A C 1
ATOM 1449 O O . MET A 1 185 ? 6.149 9.978 23.801 1.00 97.31 185 MET A O 1
ATOM 1453 N N . ALA A 1 186 ? 7.806 9.421 22.399 1.00 96.44 186 ALA A N 1
ATOM 1454 C CA . ALA A 1 186 ? 8.872 9.561 23.383 1.00 96.44 186 ALA A CA 1
ATOM 1455 C C . ALA A 1 186 ? 9.523 10.949 23.321 1.00 96.44 186 ALA A C 1
ATOM 1457 O O . ALA A 1 186 ? 9.691 11.518 22.244 1.00 96.44 186 ALA A O 1
ATOM 1458 N N . GLU A 1 187 ? 9.947 11.465 24.480 1.00 94.62 187 GLU A N 1
ATOM 1459 C CA . GLU A 1 187 ? 10.736 12.705 24.563 1.00 94.62 187 GLU A CA 1
ATOM 1460 C C . GLU A 1 187 ? 12.089 12.566 23.854 1.00 94.62 187 GLU A C 1
ATOM 1462 O O . GLU A 1 187 ? 12.556 13.497 23.200 1.00 94.62 187 GLU A O 1
ATOM 1467 N N . ALA A 1 188 ? 12.717 11.392 23.967 1.00 94.94 188 ALA A N 1
ATOM 1468 C CA . ALA A 1 188 ? 13.932 11.080 23.231 1.00 94.94 188 ALA A CA 1
ATOM 1469 C C . ALA A 1 188 ? 13.609 10.968 21.728 1.00 94.94 188 ALA A C 1
ATOM 1471 O O . ALA A 1 188 ? 12.743 10.164 21.368 1.00 94.94 188 ALA A O 1
ATOM 1472 N N . PRO A 1 189 ? 14.294 11.718 20.842 1.00 94.88 189 PRO A N 1
ATOM 1473 C CA . PRO A 1 189 ? 14.031 11.660 19.409 1.00 94.88 189 PRO A CA 1
ATOM 1474 C C . PRO A 1 189 ? 14.306 10.280 18.818 1.00 94.88 189 PRO A C 1
ATOM 1476 O O . PRO A 1 189 ? 15.246 9.582 19.224 1.00 94.88 189 PRO A O 1
ATOM 1479 N N . MET A 1 190 ? 13.525 9.935 17.796 1.00 94.31 190 MET A N 1
ATOM 1480 C CA . MET A 1 190 ? 13.734 8.747 16.979 1.00 94.31 190 MET A CA 1
ATOM 1481 C C . MET A 1 190 ? 15.160 8.729 16.416 1.00 94.31 190 MET A C 1
ATOM 1483 O O . MET A 1 190 ? 15.638 9.726 15.873 1.00 94.31 190 MET A O 1
ATOM 1487 N N . GLN A 1 191 ? 15.834 7.584 16.520 1.00 88.44 191 GLN A N 1
ATOM 1488 C CA . GLN A 1 191 ? 17.177 7.396 15.972 1.00 88.44 191 GLN A CA 1
ATOM 1489 C C . GLN A 1 191 ? 17.094 6.683 14.613 1.00 88.44 191 GLN A C 1
ATOM 1491 O O . GLN A 1 191 ? 16.589 5.555 14.563 1.00 88.44 191 GLN A O 1
ATOM 1496 N N . PRO A 1 192 ? 17.590 7.281 13.513 1.00 85.81 192 PRO A N 1
ATOM 1497 C CA . PRO A 1 192 ? 17.725 6.587 12.231 1.00 85.81 192 PRO A CA 1
ATOM 1498 C C . PRO A 1 192 ? 18.613 5.348 12.370 1.00 85.81 192 PRO A C 1
ATOM 1500 O O . PRO A 1 192 ? 19.662 5.398 13.013 1.00 85.81 192 PRO A O 1
ATOM 1503 N N . GLY A 1 193 ? 18.185 4.207 11.826 1.00 88.31 193 GLY A N 1
ATOM 1504 C CA . GLY A 1 193 ? 18.859 2.921 12.046 1.00 88.31 193 GLY A CA 1
ATOM 1505 C C . GLY A 1 193 ? 18.740 2.384 13.480 1.00 88.31 193 GLY A C 1
ATOM 1506 O O . GLY A 1 193 ? 19.388 1.390 13.822 1.00 88.31 193 GLY A O 1
ATOM 1507 N N . GLY A 1 194 ? 17.932 3.027 14.329 1.00 90.06 194 GLY A N 1
ATOM 1508 C CA . GLY A 1 194 ? 17.692 2.627 15.709 1.00 90.06 194 GLY A CA 1
ATOM 1509 C C . GLY A 1 194 ? 17.032 1.254 15.801 1.00 90.06 194 GLY A C 1
ATOM 1510 O O . GLY A 1 194 ? 16.249 0.858 14.933 1.00 90.06 194 GLY A O 1
ATOM 1511 N N . ARG A 1 195 ? 17.369 0.517 16.863 1.00 95.31 195 ARG A N 1
ATOM 1512 C CA . ARG A 1 195 ? 16.855 -0.829 17.142 1.00 95.31 195 ARG A CA 1
ATOM 1513 C C . ARG A 1 195 ? 15.760 -0.755 18.196 1.00 95.31 195 ARG A C 1
ATOM 1515 O O . ARG A 1 195 ? 15.976 -0.182 19.257 1.00 95.31 195 ARG A O 1
ATOM 1522 N N . TYR A 1 196 ? 14.626 -1.374 17.901 1.00 97.06 196 TYR A N 1
ATOM 1523 C CA . TYR A 1 196 ? 13.436 -1.381 18.748 1.00 97.06 196 TYR A CA 1
ATOM 1524 C C . TYR A 1 196 ? 12.796 -2.769 18.737 1.00 97.06 196 TYR A C 1
ATOM 1526 O O . TYR A 1 196 ? 13.061 -3.582 17.848 1.00 97.06 196 TYR A O 1
ATOM 1534 N N . LEU A 1 197 ? 11.888 -3.035 19.672 1.00 98.12 197 LEU A N 1
ATOM 1535 C CA . LEU A 1 197 ? 10.929 -4.123 19.525 1.00 98.12 197 LEU A CA 1
ATOM 1536 C C . LEU A 1 197 ? 9.675 -3.593 18.834 1.00 98.12 197 LEU A C 1
ATOM 1538 O O . LEU A 1 197 ? 9.056 -2.644 19.302 1.00 98.12 197 LEU A O 1
ATOM 1542 N N . VAL A 1 198 ? 9.250 -4.248 17.760 1.00 98.06 198 VAL A N 1
ATOM 1543 C CA . VAL A 1 198 ? 7.893 -4.102 17.242 1.00 98.06 198 VAL A CA 1
ATOM 1544 C C . VAL A 1 198 ? 6.992 -5.104 17.951 1.00 98.06 198 VAL A C 1
ATOM 1546 O O . VAL A 1 198 ? 7.268 -6.307 17.968 1.00 98.06 198 VAL A O 1
ATOM 1549 N N . LYS A 1 199 ? 5.903 -4.620 18.545 1.00 98.25 199 LYS A N 1
ATOM 1550 C CA . LYS A 1 199 ? 4.818 -5.460 19.053 1.00 98.25 199 LYS A CA 1
ATOM 1551 C C . LYS A 1 199 ? 3.620 -5.298 18.130 1.00 98.25 199 LYS A C 1
ATOM 1553 O O . LYS A 1 199 ? 2.979 -4.249 18.098 1.00 98.25 199 LYS A O 1
ATOM 1558 N N . HIS A 1 200 ? 3.346 -6.352 17.377 1.00 98.19 200 HIS A N 1
ATOM 1559 C CA . HIS A 1 200 ? 2.292 -6.426 16.378 1.00 98.19 200 HIS A CA 1
ATOM 1560 C C . HIS A 1 200 ? 1.385 -7.600 16.717 1.00 98.19 200 HIS A C 1
ATOM 1562 O O . HIS A 1 200 ? 1.853 -8.731 16.842 1.00 98.19 200 HIS A O 1
ATOM 1568 N N . THR A 1 201 ? 0.091 -7.332 16.899 1.00 96.69 201 THR A N 1
ATOM 1569 C CA . THR A 1 201 ? -0.882 -8.312 17.405 1.00 96.69 201 THR A CA 1
ATOM 1570 C C . THR A 1 201 ? -0.363 -9.039 18.661 1.00 96.69 201 THR A C 1
ATOM 1572 O O . THR A 1 201 ? -0.201 -8.428 19.719 1.00 96.69 201 THR A O 1
ATOM 1575 N N . THR A 1 202 ? -0.064 -10.334 18.560 1.00 97.06 202 THR A N 1
ATOM 1576 C CA . THR A 1 202 ? 0.445 -11.177 19.648 1.00 97.06 202 THR A CA 1
ATOM 1577 C C . THR A 1 202 ? 1.946 -11.467 19.529 1.00 97.06 202 THR A C 1
ATOM 1579 O O . THR A 1 202 ? 2.518 -12.060 20.456 1.00 97.06 202 THR A O 1
ATOM 1582 N N . ARG A 1 203 ? 2.584 -11.028 18.431 1.00 96.56 203 ARG A N 1
ATOM 1583 C CA . ARG A 1 203 ? 4.009 -11.189 18.117 1.00 96.56 203 ARG A CA 1
ATOM 1584 C C . ARG A 1 203 ? 4.816 -9.978 18.588 1.00 96.56 203 ARG A C 1
ATOM 1586 O O . ARG A 1 203 ? 4.445 -8.829 18.367 1.00 96.56 203 ARG A O 1
ATOM 1593 N N . THR A 1 204 ? 5.971 -10.257 19.181 1.00 97.31 204 THR A N 1
ATOM 1594 C CA . THR A 1 204 ? 7.013 -9.260 19.433 1.00 97.31 204 THR A CA 1
ATOM 1595 C C . THR A 1 204 ? 8.256 -9.672 18.659 1.00 97.31 204 THR A C 1
ATOM 1597 O O . THR A 1 204 ? 8.686 -10.821 18.757 1.00 97.31 204 THR A O 1
ATOM 1600 N N . ALA A 1 205 ? 8.822 -8.756 17.883 1.00 96.44 205 ALA A N 1
ATOM 1601 C CA . ALA A 1 205 ? 10.011 -8.990 17.074 1.00 96.44 205 ALA A CA 1
ATOM 1602 C C . ALA A 1 205 ? 10.967 -7.804 17.180 1.00 96.44 205 ALA A C 1
ATOM 1604 O O . ALA A 1 205 ? 10.540 -6.683 17.431 1.00 96.44 205 ALA A O 1
ATOM 1605 N N . ARG A 1 206 ? 12.262 -8.035 16.956 1.00 97.62 206 ARG A N 1
ATOM 1606 C CA . ARG A 1 206 ? 13.209 -6.928 16.783 1.00 97.62 206 ARG A CA 1
ATOM 1607 C C . ARG A 1 206 ? 12.951 -6.226 15.456 1.00 97.62 206 ARG A C 1
ATOM 1609 O O . ARG A 1 206 ? 12.645 -6.889 14.463 1.00 97.62 206 ARG A O 1
ATOM 1616 N N . ALA A 1 207 ? 13.115 -4.915 15.446 1.00 96.69 207 ALA A N 1
ATOM 1617 C CA . ALA A 1 207 ? 12.912 -4.052 14.300 1.00 96.69 207 ALA A CA 1
ATOM 1618 C C . ALA A 1 207 ? 14.002 -2.978 14.222 1.00 96.69 207 ALA A C 1
ATOM 1620 O O . ALA A 1 207 ? 14.547 -2.547 15.239 1.00 96.69 207 ALA A O 1
ATOM 1621 N N . VAL A 1 208 ? 14.303 -2.552 13.001 1.00 95.56 208 VAL A N 1
ATOM 1622 C CA . VAL A 1 208 ? 15.195 -1.436 12.697 1.00 95.56 208 VAL A CA 1
ATOM 1623 C C . VAL A 1 208 ? 14.420 -0.405 11.888 1.00 95.56 208 VAL A C 1
ATOM 1625 O O . VAL A 1 208 ? 13.794 -0.745 10.880 1.00 95.56 208 VAL A O 1
ATOM 1628 N N . LEU A 1 209 ? 14.469 0.854 12.320 1.00 93.12 209 LEU A N 1
ATOM 1629 C CA . LEU A 1 209 ? 13.896 1.967 11.559 1.00 93.12 209 LEU A CA 1
ATOM 1630 C C . LEU A 1 209 ? 14.872 2.331 10.445 1.00 93.12 209 LEU A C 1
ATOM 1632 O O . LEU A 1 209 ? 15.993 2.748 10.722 1.00 93.12 209 LEU A O 1
ATOM 1636 N N . SER A 1 210 ? 14.480 2.083 9.198 1.00 82.81 210 SER A N 1
ATOM 1637 C CA . SER A 1 210 ? 15.416 2.042 8.069 1.00 82.81 210 SER A CA 1
ATOM 1638 C C . SER A 1 210 ? 15.497 3.374 7.328 1.00 82.81 210 SER A C 1
ATOM 1640 O O . SER A 1 210 ? 16.594 3.850 7.067 1.00 82.81 210 SER A O 1
ATOM 1642 N N . ASP A 1 211 ? 14.345 3.971 7.011 1.00 86.56 211 ASP A N 1
ATOM 1643 C CA . ASP A 1 211 ? 14.246 5.172 6.171 1.00 86.56 211 ASP A CA 1
ATOM 1644 C C . ASP A 1 211 ? 13.021 6.001 6.570 1.00 86.56 211 ASP A C 1
ATOM 1646 O O . ASP A 1 211 ? 11.913 5.461 6.586 1.00 86.56 211 ASP A O 1
ATOM 1650 N N . LEU A 1 212 ? 13.202 7.287 6.886 1.00 91.81 212 LEU A N 1
ATOM 1651 C CA . LEU A 1 212 ? 12.106 8.241 7.085 1.00 91.81 212 LEU A CA 1
ATOM 1652 C C . LEU A 1 212 ? 11.853 8.943 5.748 1.00 91.81 212 LEU A C 1
ATOM 1654 O O . LEU A 1 212 ? 12.664 9.743 5.304 1.00 91.81 212 LEU A O 1
ATOM 1658 N N . GLN A 1 213 ? 10.732 8.631 5.101 1.00 90.19 213 GLN A N 1
ATOM 1659 C CA . GLN A 1 213 ? 10.415 9.151 3.768 1.00 90.19 213 GLN A CA 1
ATOM 1660 C C . GLN A 1 213 ? 9.967 10.613 3.827 1.00 90.19 213 GLN A C 1
ATOM 1662 O O . GLN A 1 213 ? 10.334 11.415 2.977 1.00 90.19 213 GLN A O 1
ATOM 1667 N N . TYR A 1 214 ? 9.121 10.941 4.805 1.00 90.19 214 TYR A N 1
ATOM 1668 C CA . TYR A 1 214 ? 8.714 12.310 5.097 1.00 90.19 214 TYR A CA 1
ATOM 1669 C C . TYR A 1 214 ? 8.091 12.409 6.487 1.00 90.19 214 TYR A C 1
ATOM 1671 O O . TYR A 1 214 ? 7.477 11.461 6.987 1.00 90.19 214 TYR A O 1
ATOM 1679 N N . ARG A 1 215 ? 8.167 13.606 7.068 1.00 94.50 215 ARG A N 1
ATOM 1680 C CA . ARG A 1 215 ? 7.379 14.017 8.236 1.00 94.50 215 ARG A CA 1
ATOM 1681 C C . ARG A 1 215 ? 6.147 14.802 7.791 1.00 94.50 215 ARG A C 1
ATOM 1683 O O . ARG A 1 215 ? 6.220 15.567 6.834 1.00 94.50 215 ARG A O 1
ATOM 1690 N N . ILE A 1 216 ? 5.024 14.624 8.474 1.00 89.94 216 ILE A N 1
ATOM 1691 C CA . ILE A 1 216 ? 3.798 15.396 8.256 1.00 89.94 216 ILE A CA 1
ATOM 1692 C C . ILE A 1 216 ? 3.744 16.520 9.289 1.00 89.94 216 ILE A C 1
ATOM 1694 O O . ILE A 1 216 ? 3.844 16.266 10.489 1.00 89.94 216 ILE A O 1
ATOM 1698 N N . ASP A 1 217 ? 3.554 17.751 8.829 1.00 85.56 217 ASP A N 1
ATOM 1699 C CA . ASP A 1 217 ? 3.165 18.851 9.705 1.00 85.56 217 ASP A CA 1
ATOM 1700 C C . ASP A 1 217 ? 1.689 18.682 10.094 1.00 85.56 217 ASP A C 1
ATOM 1702 O O . ASP A 1 217 ? 0.800 18.672 9.245 1.00 85.56 217 ASP A O 1
ATOM 1706 N N . VAL A 1 218 ? 1.416 18.508 11.385 1.00 80.69 218 VAL A N 1
ATOM 1707 C CA . VAL A 1 218 ? 0.066 18.191 11.882 1.00 80.69 218 VAL A CA 1
ATOM 1708 C C . VAL A 1 218 ? -0.921 19.359 11.781 1.00 80.69 218 VAL A C 1
ATOM 1710 O O . VAL A 1 218 ? -2.124 19.134 11.870 1.00 80.69 218 VAL A O 1
ATOM 1713 N N . GLN A 1 219 ? -0.438 20.593 11.605 1.00 76.50 219 GLN A N 1
ATOM 1714 C CA . GLN A 1 219 ? -1.282 21.785 11.485 1.00 76.50 219 GLN A CA 1
ATOM 1715 C C . GLN A 1 219 ? -1.677 22.041 10.030 1.00 76.50 219 GLN A C 1
ATOM 1717 O O . GLN A 1 219 ? -2.799 22.454 9.750 1.00 76.50 219 GLN A O 1
ATOM 1722 N N . THR A 1 220 ? -0.757 21.791 9.100 1.00 81.50 220 THR A N 1
ATOM 1723 C CA . THR A 1 220 ? -0.912 22.141 7.681 1.00 81.50 220 THR A CA 1
ATOM 1724 C C . THR A 1 220 ? -1.104 20.936 6.763 1.00 81.50 220 THR A C 1
ATOM 1726 O O . THR A 1 220 ? -1.528 21.103 5.621 1.00 81.50 220 THR A O 1
ATOM 1729 N N . LEU A 1 221 ? -0.810 19.724 7.245 1.00 79.00 221 LEU A N 1
ATOM 1730 C CA . LEU A 1 221 ? -0.782 18.462 6.494 1.00 79.00 221 LEU A CA 1
ATOM 1731 C C . LEU A 1 221 ? 0.270 18.417 5.368 1.00 79.00 221 LEU A C 1
ATOM 1733 O O . LEU A 1 221 ? 0.271 17.487 4.555 1.00 79.00 221 LEU A O 1
ATOM 1737 N N . HIS A 1 222 ? 1.192 19.384 5.321 1.00 81.75 222 HIS A N 1
ATOM 1738 C CA . HIS A 1 222 ? 2.303 19.369 4.375 1.00 81.75 222 HIS A CA 1
ATOM 1739 C C . HIS A 1 222 ? 3.331 18.290 4.725 1.00 81.75 222 HIS A C 1
ATOM 1741 O O . HIS A 1 222 ? 3.563 17.958 5.890 1.00 81.75 222 HIS A O 1
ATOM 1747 N N . ARG A 1 223 ? 3.954 17.732 3.682 1.00 88.00 223 ARG A N 1
ATOM 1748 C CA . ARG A 1 223 ? 5.002 16.716 3.798 1.00 88.00 223 ARG A CA 1
ATOM 1749 C C . ARG A 1 223 ? 6.370 17.383 3.732 1.00 88.00 223 ARG A C 1
ATOM 1751 O O . ARG A 1 223 ? 6.636 18.160 2.821 1.00 88.00 223 ARG A O 1
ATOM 1758 N N . HIS A 1 224 ? 7.230 17.037 4.679 1.00 87.19 224 HIS A N 1
ATOM 1759 C CA . HIS A 1 224 ? 8.621 17.461 4.746 1.00 87.19 224 HIS A CA 1
ATOM 1760 C C . HIS A 1 224 ? 9.524 16.259 4.468 1.00 87.19 224 HIS A C 1
ATOM 1762 O O . HIS A 1 224 ? 9.753 15.438 5.357 1.00 87.19 224 HIS A O 1
ATOM 1768 N N . GLU A 1 225 ? 10.005 16.150 3.230 1.00 88.31 225 GLU A N 1
ATOM 1769 C CA . GLU A 1 225 ? 10.841 15.033 2.752 1.00 88.31 225 GLU A CA 1
ATOM 1770 C C . GLU A 1 225 ? 12.299 15.124 3.234 1.00 88.31 225 GLU A C 1
ATOM 1772 O O . GLU A 1 225 ? 12.996 14.122 3.290 1.00 88.31 225 GLU A O 1
ATOM 1777 N N . GLU A 1 226 ? 12.751 16.308 3.654 1.00 84.44 226 GLU A N 1
ATOM 1778 C CA . GLU A 1 226 ? 14.108 16.531 4.184 1.00 84.44 226 GLU A CA 1
ATOM 1779 C C . GLU A 1 226 ? 14.253 16.151 5.672 1.00 84.44 226 GLU A C 1
ATOM 1781 O O . GLU A 1 226 ? 15.312 16.338 6.269 1.00 84.44 226 GLU A O 1
ATOM 1786 N N . ALA A 1 227 ? 13.186 15.667 6.315 1.00 85.94 227 ALA A N 1
ATOM 1787 C CA . ALA A 1 227 ? 13.216 15.325 7.732 1.00 85.94 227 ALA A CA 1
ATOM 1788 C C . ALA A 1 227 ? 14.044 14.054 7.979 1.00 85.94 227 ALA A C 1
ATOM 1790 O O . ALA A 1 227 ? 13.737 12.992 7.451 1.00 85.94 227 ALA A O 1
ATOM 1791 N N . GLU A 1 228 ? 15.050 14.146 8.850 1.00 87.38 228 GLU A N 1
ATOM 1792 C CA . GLU A 1 228 ? 15.925 13.008 9.174 1.00 87.38 228 GLU A CA 1
ATOM 1793 C C . GLU A 1 228 ? 15.425 12.178 10.366 1.00 87.38 228 GLU A C 1
ATOM 1795 O O . GLU A 1 228 ? 15.810 11.022 10.528 1.00 87.38 228 GLU A O 1
ATOM 1800 N N . ARG A 1 229 ? 14.584 12.754 11.233 1.00 92.06 229 ARG A N 1
ATOM 1801 C CA . ARG A 1 229 ? 14.078 12.101 12.450 1.00 92.06 229 ARG A CA 1
ATOM 1802 C C . ARG A 1 229 ? 12.695 12.609 12.849 1.00 92.06 229 ARG A C 1
ATOM 1804 O O . ARG A 1 229 ? 12.252 13.641 12.356 1.00 92.06 229 ARG A O 1
ATOM 1811 N N . LEU A 1 230 ? 12.065 11.889 13.776 1.00 95.50 230 LEU A N 1
ATOM 1812 C CA . LEU A 1 230 ? 10.832 12.297 14.449 1.00 95.50 230 LEU A CA 1
ATOM 1813 C C . LEU A 1 230 ? 11.109 12.676 15.908 1.00 95.50 230 LEU A C 1
ATOM 1815 O O . LEU A 1 230 ? 11.801 11.949 16.629 1.00 95.50 230 LEU A O 1
ATOM 1819 N N . GLU A 1 231 ? 10.560 13.808 16.330 1.00 96.00 231 GLU A N 1
ATOM 1820 C CA . GLU A 1 231 ? 10.528 14.272 17.719 1.00 96.00 231 GLU A CA 1
ATOM 1821 C C . GLU A 1 231 ? 9.165 13.972 18.375 1.00 96.00 231 GLU A C 1
ATOM 1823 O O . GLU A 1 231 ? 8.276 13.375 17.765 1.00 96.00 231 GLU A O 1
ATOM 1828 N N . LEU A 1 232 ? 9.001 14.322 19.654 1.00 96.12 232 LEU A N 1
ATOM 1829 C CA . LEU A 1 232 ? 7.770 14.060 20.405 1.00 96.12 232 LEU A CA 1
ATOM 1830 C C . LEU A 1 232 ? 6.536 14.651 19.696 1.00 96.12 232 LEU A C 1
ATOM 1832 O O . LEU A 1 232 ? 6.495 15.844 19.407 1.00 96.12 232 LEU A O 1
ATOM 1836 N N . ASN A 1 233 ? 5.506 13.821 19.507 1.00 94.06 233 ASN A N 1
ATOM 1837 C CA . ASN A 1 233 ? 4.247 14.119 18.811 1.00 94.06 233 ASN A CA 1
ATOM 1838 C C . ASN A 1 233 ? 4.376 14.342 17.297 1.00 94.06 233 ASN A C 1
ATOM 1840 O O . ASN A 1 233 ? 3.408 14.758 16.656 1.00 94.06 233 ASN A O 1
ATOM 1844 N N . GLU A 1 234 ? 5.535 14.055 16.706 1.00 95.81 234 GLU A N 1
ATOM 1845 C CA . GLU A 1 234 ? 5.697 14.117 15.259 1.00 95.81 234 GLU A CA 1
ATOM 1846 C C . GLU A 1 234 ? 5.237 12.824 14.586 1.00 95.81 234 GLU A C 1
ATOM 1848 O O . GLU A 1 234 ? 5.372 11.716 15.113 1.00 95.81 234 GLU A O 1
ATOM 1853 N N . ILE A 1 235 ? 4.692 12.983 13.381 1.00 96.00 235 ILE A N 1
ATOM 1854 C CA . ILE A 1 235 ? 4.154 11.891 12.577 1.00 96.00 235 ILE A CA 1
ATOM 1855 C C . ILE A 1 235 ? 4.949 11.807 11.278 1.00 96.00 235 ILE A C 1
ATOM 1857 O O . ILE A 1 235 ? 5.177 12.824 10.624 1.00 96.00 235 ILE A O 1
ATOM 1861 N N . GLY A 1 236 ? 5.349 10.608 10.865 1.00 95.19 236 GLY A N 1
ATOM 1862 C CA . GLY A 1 236 ? 6.072 10.420 9.610 1.00 95.19 236 GLY A CA 1
ATOM 1863 C C . GLY A 1 236 ? 5.859 9.059 8.972 1.00 95.19 236 GLY A C 1
ATOM 1864 O O . GLY A 1 236 ? 5.542 8.079 9.647 1.00 95.19 236 GLY A O 1
ATOM 1865 N N . ARG A 1 237 ? 6.040 9.006 7.649 1.00 95.06 237 ARG A N 1
ATOM 1866 C CA . ARG A 1 237 ? 6.037 7.752 6.890 1.00 95.06 237 ARG A CA 1
ATOM 1867 C C . ARG A 1 237 ? 7.441 7.184 6.855 1.00 95.06 237 ARG A C 1
ATOM 1869 O O . ARG A 1 237 ? 8.364 7.878 6.437 1.00 95.06 237 ARG A O 1
ATOM 1876 N N . MET A 1 238 ? 7.601 5.928 7.243 1.00 93.31 238 MET A N 1
ATOM 1877 C CA . MET A 1 238 ? 8.905 5.286 7.279 1.00 93.31 238 MET A CA 1
ATOM 1878 C C . MET A 1 238 ? 8.859 3.807 6.930 1.00 93.31 238 MET A C 1
ATOM 1880 O O . MET A 1 238 ? 7.833 3.139 7.070 1.00 93.31 238 MET A O 1
ATOM 1884 N N . THR A 1 239 ? 10.026 3.304 6.543 1.00 93.69 239 THR A N 1
ATOM 1885 C CA . THR A 1 239 ? 10.281 1.880 6.356 1.00 93.69 239 THR A CA 1
ATOM 1886 C C . THR A 1 239 ? 10.814 1.261 7.644 1.00 93.69 239 THR A C 1
ATOM 1888 O O . THR A 1 239 ? 11.787 1.745 8.234 1.00 93.69 239 THR A O 1
ATOM 1891 N N . ILE A 1 240 ? 10.211 0.151 8.060 1.00 95.31 240 ILE A N 1
ATOM 1892 C CA . ILE A 1 240 ? 10.601 -0.621 9.240 1.00 95.31 240 ILE A CA 1
ATOM 1893 C C . ILE A 1 240 ? 10.972 -2.031 8.797 1.00 95.31 240 ILE A C 1
ATOM 1895 O O . ILE A 1 240 ? 10.136 -2.760 8.266 1.00 95.31 240 ILE A O 1
ATOM 1899 N N . ARG A 1 241 ? 12.215 -2.436 9.063 1.00 95.56 241 ARG A N 1
ATOM 1900 C CA . ARG A 1 241 ? 12.710 -3.788 8.783 1.00 95.56 241 ARG A CA 1
ATOM 1901 C C . ARG A 1 241 ? 12.642 -4.628 10.045 1.00 95.56 241 ARG A C 1
ATOM 1903 O O . ARG A 1 241 ? 13.232 -4.280 11.066 1.00 95.56 241 ARG A O 1
ATOM 1910 N N . THR A 1 242 ? 11.945 -5.752 9.984 1.00 96.44 242 THR A N 1
ATOM 1911 C CA . THR A 1 242 ? 11.744 -6.663 11.118 1.00 96.44 242 THR A CA 1
ATOM 1912 C C . THR A 1 242 ? 12.606 -7.918 10.996 1.00 96.44 242 THR A C 1
ATOM 1914 O O . THR A 1 242 ? 12.899 -8.405 9.904 1.00 96.44 242 THR A O 1
ATOM 1917 N N . ALA A 1 243 ? 13.038 -8.466 12.133 1.00 95.44 243 ALA A N 1
ATOM 1918 C CA . ALA A 1 243 ? 13.904 -9.647 12.166 1.00 95.44 243 ALA A CA 1
ATOM 1919 C C . ALA A 1 243 ? 13.195 -10.933 11.699 1.00 95.44 243 ALA A C 1
ATOM 1921 O O . ALA A 1 243 ? 13.843 -11.870 11.231 1.00 95.44 243 ALA A O 1
ATOM 1922 N N . VAL A 1 244 ? 11.868 -10.982 11.829 1.00 93.88 244 VAL A N 1
ATOM 1923 C CA . VAL A 1 244 ? 11.003 -12.079 11.376 1.00 93.88 244 VAL A CA 1
ATOM 1924 C C . VAL A 1 244 ? 9.800 -11.488 10.646 1.00 93.88 244 VAL A C 1
ATOM 1926 O O . VAL A 1 244 ? 9.367 -10.403 11.026 1.00 93.88 244 VAL A O 1
ATOM 1929 N N . PRO A 1 245 ? 9.237 -12.175 9.636 1.00 94.81 245 PRO A N 1
ATOM 1930 C CA . PRO A 1 245 ? 8.110 -11.634 8.891 1.00 94.81 245 PRO A CA 1
ATOM 1931 C C . PRO A 1 245 ? 6.878 -11.449 9.785 1.00 94.81 245 PRO A C 1
ATOM 1933 O O . PRO A 1 245 ? 6.579 -12.288 10.648 1.00 94.81 245 PRO A O 1
ATOM 1936 N N . LEU A 1 246 ? 6.145 -10.365 9.549 1.00 96.75 246 LEU A N 1
ATOM 1937 C CA . LEU A 1 246 ? 4.859 -10.090 10.180 1.00 96.75 246 LEU A CA 1
ATOM 1938 C C . LEU A 1 246 ? 3.730 -10.399 9.198 1.00 96.75 246 LEU A C 1
ATOM 1940 O O . LEU A 1 246 ? 3.829 -10.071 8.021 1.00 96.75 246 LEU A O 1
ATOM 1944 N N . ALA A 1 247 ? 2.662 -11.029 9.691 1.00 96.94 247 ALA A N 1
ATOM 1945 C CA . ALA A 1 247 ? 1.440 -11.251 8.927 1.00 96.94 247 ALA A CA 1
ATOM 1946 C C . ALA A 1 247 ? 0.463 -10.101 9.207 1.00 96.94 247 ALA A C 1
ATOM 1948 O O . ALA A 1 247 ? -0.068 -10.026 10.313 1.00 96.94 247 ALA A O 1
ATOM 1949 N N . PHE A 1 248 ? 0.243 -9.202 8.250 1.00 97.31 248 PHE A N 1
ATOM 1950 C CA . PHE A 1 248 ? -0.508 -7.963 8.472 1.00 97.31 248 PHE A CA 1
ATOM 1951 C C . PHE A 1 248 ? -1.413 -7.582 7.299 1.00 97.31 248 PHE A C 1
ATOM 1953 O O . PHE A 1 248 ? -1.245 -8.038 6.169 1.00 97.31 248 PHE A O 1
ATOM 1960 N N . ASP A 1 249 ? -2.365 -6.699 7.570 1.00 96.31 249 ASP A N 1
ATOM 1961 C CA . ASP A 1 249 ? -3.155 -6.014 6.550 1.00 96.31 249 ASP A CA 1
ATOM 1962 C C . ASP A 1 249 ? -2.881 -4.504 6.658 1.00 96.31 249 ASP A C 1
ATOM 1964 O O . ASP A 1 249 ? -2.490 -4.034 7.731 1.00 96.31 249 ASP A O 1
ATOM 1968 N N . PRO A 1 250 ? -3.099 -3.710 5.597 1.00 94.94 250 PRO A N 1
ATOM 1969 C CA . PRO A 1 250 ? -3.107 -2.258 5.731 1.00 94.94 250 PRO A CA 1
ATOM 1970 C C . PRO A 1 250 ? -4.103 -1.817 6.813 1.00 94.94 250 PRO A C 1
ATOM 1972 O O . PRO A 1 250 ? -5.226 -2.326 6.868 1.00 94.94 250 PRO A O 1
ATOM 1975 N N . TYR A 1 251 ? -3.731 -0.837 7.641 1.00 94.44 251 TYR A N 1
ATOM 1976 C CA . TYR A 1 251 ? -4.529 -0.363 8.782 1.00 94.44 251 TYR A CA 1
ATOM 1977 C C . TYR A 1 251 ? -5.963 0.019 8.400 1.00 94.44 251 TYR A C 1
ATOM 1979 O O . TYR A 1 251 ? -6.905 -0.262 9.139 1.00 94.44 251 TYR A O 1
ATOM 1987 N N . ARG A 1 252 ? -6.142 0.597 7.206 1.00 88.00 252 ARG A N 1
ATOM 1988 C CA . ARG A 1 252 ? -7.460 0.957 6.664 1.00 88.00 252 ARG A CA 1
ATOM 1989 C C . ARG A 1 252 ? -8.360 -0.251 6.391 1.00 88.00 252 ARG A C 1
ATOM 1991 O O . ARG A 1 252 ? -9.574 -0.120 6.468 1.00 88.00 252 ARG A O 1
ATOM 1998 N N . ARG A 1 253 ? -7.785 -1.418 6.087 1.00 88.00 253 ARG A N 1
ATOM 1999 C CA . ARG A 1 253 ? -8.528 -2.663 5.843 1.00 88.00 253 ARG A CA 1
ATOM 2000 C C . ARG A 1 253 ? -8.798 -3.424 7.138 1.00 88.00 253 ARG A C 1
ATOM 2002 O O . ARG A 1 253 ? -9.889 -3.958 7.329 1.00 88.00 253 ARG A O 1
ATOM 2009 N N . ASN A 1 254 ? -7.815 -3.495 8.032 1.00 91.12 254 ASN A N 1
ATOM 2010 C CA . ASN A 1 254 ? -7.987 -4.107 9.344 1.00 91.12 254 ASN A CA 1
ATOM 2011 C C . ASN A 1 254 ? -7.135 -3.368 10.381 1.00 91.12 254 ASN A C 1
ATOM 2013 O O . ASN A 1 254 ? -5.907 -3.429 10.362 1.00 91.12 254 ASN A O 1
ATOM 2017 N N . ARG A 1 255 ? -7.793 -2.683 11.322 1.00 91.50 255 ARG A N 1
ATOM 2018 C CA . ARG A 1 255 ? -7.110 -1.883 12.349 1.00 91.50 255 ARG A CA 1
ATOM 2019 C C . ARG A 1 255 ? -6.315 -2.739 13.334 1.00 91.50 255 ARG A C 1
ATOM 2021 O O . ARG A 1 255 ? -5.273 -2.300 13.815 1.00 91.50 255 ARG A O 1
ATOM 2028 N N . SER A 1 256 ? -6.779 -3.950 13.640 1.00 92.94 256 SER A N 1
ATOM 2029 C CA . SER A 1 256 ? -6.123 -4.844 14.599 1.00 92.94 256 SER A CA 1
ATOM 2030 C C . SER A 1 256 ? -4.845 -5.453 14.027 1.00 92.94 256 SER A C 1
ATOM 2032 O O . SER A 1 256 ? -3.825 -5.469 14.709 1.00 92.94 256 SER A O 1
ATOM 2034 N N . THR A 1 257 ? -4.871 -5.927 12.779 1.00 96.31 257 THR A N 1
ATOM 2035 C CA . THR A 1 257 ? -3.680 -6.481 12.110 1.00 96.31 257 THR A CA 1
ATOM 2036 C C . THR A 1 257 ? -2.852 -5.428 11.384 1.00 96.31 257 THR A C 1
ATOM 2038 O O . THR A 1 257 ? -1.737 -5.733 10.984 1.00 96.31 257 THR A O 1
ATOM 2041 N N . GLY A 1 258 ? -3.341 -4.202 11.221 1.00 97.00 258 GLY A N 1
ATOM 2042 C CA . GLY A 1 258 ? -2.587 -3.102 10.626 1.00 97.00 258 GLY A CA 1
ATOM 2043 C C . GLY A 1 258 ? -1.985 -2.128 11.631 1.00 97.00 258 GLY A C 1
ATOM 2044 O O . GLY A 1 258 ? -1.394 -1.138 11.217 1.00 97.00 258 GLY A O 1
ATOM 2045 N N . SER A 1 259 ? -2.134 -2.359 12.937 1.00 97.56 259 SER A N 1
ATOM 2046 C CA . SER A 1 259 ? -1.506 -1.535 13.977 1.00 97.56 259 SER A CA 1
ATOM 2047 C C . SER A 1 259 ? -0.352 -2.252 14.662 1.00 97.56 259 SER A C 1
ATOM 2049 O O . SER A 1 259 ? -0.316 -3.479 14.776 1.00 97.56 259 SER A O 1
ATOM 2051 N N . PHE A 1 260 ? 0.606 -1.469 15.140 1.00 98.50 260 PHE A N 1
ATOM 2052 C CA . PHE A 1 260 ? 1.689 -1.942 15.989 1.00 98.50 260 PHE A CA 1
ATOM 2053 C C . PHE A 1 260 ? 2.140 -0.834 16.934 1.00 98.50 260 PHE A C 1
ATOM 2055 O O . PHE A 1 260 ? 1.796 0.337 16.770 1.00 98.50 260 PHE A O 1
ATOM 2062 N N . VAL A 1 261 ? 2.955 -1.215 17.911 1.00 98.50 261 VAL A N 1
ATOM 2063 C CA . VAL A 1 261 ? 3.708 -0.268 18.731 1.00 98.50 261 VAL A CA 1
ATOM 2064 C C . VAL A 1 261 ? 5.197 -0.576 18.662 1.00 98.50 261 VAL A C 1
ATOM 2066 O O . VAL A 1 261 ? 5.589 -1.738 18.510 1.00 98.50 261 VAL A O 1
ATOM 2069 N N . LEU A 1 262 ? 6.018 0.465 18.771 1.00 98.19 262 LEU A N 1
ATOM 2070 C CA . LEU A 1 262 ? 7.460 0.342 18.955 1.00 98.19 262 LEU A CA 1
ATOM 2071 C C . LEU A 1 262 ? 7.787 0.481 20.434 1.00 98.19 262 LEU A C 1
ATOM 2073 O O . LEU A 1 262 ? 7.270 1.369 21.111 1.00 98.19 262 LEU A O 1
ATOM 2077 N N . VAL A 1 263 ? 8.651 -0.397 20.920 1.00 98.25 263 VAL A N 1
ATOM 2078 C CA . VAL A 1 263 ? 9.096 -0.446 22.307 1.00 98.25 263 VAL A CA 1
ATOM 2079 C C . VAL A 1 263 ? 10.616 -0.333 22.333 1.00 98.25 263 VAL A C 1
ATOM 2081 O O . VAL A 1 263 ? 11.300 -1.030 21.581 1.00 98.25 263 VAL A O 1
ATOM 2084 N N . ASP A 1 264 ? 11.146 0.547 23.175 1.00 95.62 264 ASP A N 1
ATOM 2085 C CA . ASP A 1 264 ? 12.588 0.671 23.382 1.00 95.62 264 ASP A CA 1
ATOM 2086 C C . ASP A 1 264 ? 13.136 -0.588 24.072 1.00 95.62 264 ASP A C 1
ATOM 2088 O O . ASP A 1 264 ? 12.607 -1.024 25.094 1.00 95.62 264 ASP A O 1
ATOM 2092 N N . GLU A 1 265 ? 14.190 -1.201 23.520 1.00 91.94 265 GLU A N 1
ATOM 2093 C CA . GLU A 1 265 ? 14.736 -2.457 24.066 1.00 91.94 265 GLU A CA 1
ATOM 2094 C C . GLU A 1 265 ? 15.431 -2.272 25.427 1.00 91.94 265 GLU A C 1
ATOM 2096 O O . GLU A 1 265 ? 15.644 -3.245 26.152 1.00 91.94 265 GLU A O 1
ATOM 2101 N N . THR A 1 266 ? 15.818 -1.040 25.764 1.00 92.25 266 THR A N 1
ATOM 2102 C CA . THR A 1 266 ? 16.562 -0.706 26.981 1.00 92.25 266 THR A CA 1
ATOM 2103 C C . THR A 1 266 ? 15.616 -0.292 28.098 1.00 92.25 266 THR A C 1
ATOM 2105 O O . THR A 1 266 ? 15.746 -0.781 29.221 1.00 92.25 266 THR A O 1
ATOM 2108 N N . THR A 1 267 ? 14.663 0.598 27.808 1.00 94.31 267 THR A N 1
ATOM 2109 C CA . THR A 1 267 ? 13.739 1.125 28.825 1.00 94.31 267 THR A CA 1
ATOM 2110 C C . THR A 1 267 ? 12.453 0.311 28.945 1.00 94.31 267 THR A C 1
ATOM 2112 O O . THR A 1 267 ? 11.831 0.311 30.004 1.00 94.31 267 THR A O 1
ATOM 2115 N N . ASN A 1 268 ? 12.095 -0.460 27.911 1.00 94.94 268 ASN A N 1
ATOM 2116 C CA . ASN A 1 268 ? 10.792 -1.114 27.736 1.00 94.94 268 ASN A CA 1
ATOM 2117 C C . ASN A 1 268 ? 9.611 -0.140 27.591 1.00 94.94 268 ASN A C 1
ATOM 2119 O O . ASN A 1 268 ? 8.454 -0.565 27.668 1.00 94.94 268 ASN A O 1
ATOM 2123 N N . ASP A 1 269 ? 9.879 1.142 27.345 1.00 96.50 269 ASP A N 1
ATOM 2124 C CA . ASP A 1 269 ? 8.828 2.122 27.098 1.00 96.50 269 ASP A CA 1
ATOM 2125 C C . ASP A 1 269 ? 8.255 1.953 25.697 1.00 96.50 269 ASP A C 1
ATOM 2127 O O . ASP A 1 269 ? 8.971 1.678 24.734 1.00 96.50 269 ASP A O 1
ATOM 2131 N N . THR A 1 270 ? 6.946 2.161 25.567 1.00 97.88 270 THR A N 1
ATOM 2132 C CA . THR A 1 270 ? 6.316 2.278 24.251 1.00 97.88 270 THR A CA 1
ATOM 2133 C C . THR A 1 270 ? 6.615 3.660 23.683 1.00 97.88 270 THR A C 1
ATOM 2135 O O . THR A 1 270 ? 6.042 4.650 24.129 1.00 97.88 270 THR A O 1
ATOM 2138 N N . VAL A 1 271 ? 7.517 3.723 22.706 1.00 97.88 271 VAL A N 1
ATOM 2139 C CA . VAL A 1 271 ? 8.043 4.980 22.152 1.00 97.88 271 VAL A CA 1
ATOM 2140 C C . VAL A 1 271 ? 7.263 5.487 20.945 1.00 97.88 271 VAL A C 1
ATOM 2142 O O . VAL A 1 271 ? 7.332 6.673 20.635 1.00 97.88 271 VAL A O 1
ATOM 2145 N N . ALA A 1 272 ? 6.511 4.619 20.262 1.00 98.00 272 ALA A N 1
ATOM 2146 C CA . ALA A 1 272 ? 5.713 5.018 19.107 1.00 98.00 272 ALA A CA 1
ATOM 2147 C C . ALA A 1 272 ? 4.505 4.106 18.874 1.00 98.00 272 ALA A C 1
ATOM 2149 O O . ALA A 1 272 ? 4.526 2.918 19.211 1.00 98.00 272 ALA A O 1
ATOM 2150 N N . ALA A 1 273 ? 3.481 4.661 18.231 1.00 98.19 273 ALA A N 1
ATOM 2151 C CA . ALA A 1 273 ? 2.357 3.922 17.668 1.00 98.19 273 ALA A CA 1
ATOM 2152 C C . ALA A 1 273 ? 2.424 3.980 16.138 1.00 98.19 273 ALA A C 1
ATOM 2154 O O . ALA A 1 273 ? 2.761 5.018 15.568 1.00 98.19 273 ALA A O 1
ATOM 2155 N N . GLY A 1 274 ? 2.110 2.872 15.470 1.00 97.62 274 GLY A N 1
ATOM 2156 C CA . GLY A 1 274 ? 2.258 2.754 14.026 1.00 97.62 274 GLY A CA 1
ATOM 2157 C C . GLY A 1 274 ? 1.057 2.135 13.323 1.00 97.62 274 GLY A C 1
ATOM 2158 O O . GLY A 1 274 ? 0.358 1.280 13.870 1.00 97.62 274 GLY A O 1
ATOM 2159 N N . MET A 1 275 ? 0.848 2.575 12.085 1.00 98.00 275 MET A N 1
ATOM 2160 C CA . MET A 1 275 ? -0.186 2.114 11.163 1.00 98.00 275 MET A CA 1
ATOM 2161 C C . MET A 1 275 ? 0.483 1.610 9.886 1.00 98.00 275 MET A C 1
ATOM 2163 O O . MET A 1 275 ? 1.162 2.365 9.193 1.00 98.00 275 MET A O 1
ATOM 2167 N N . LEU A 1 276 ? 0.292 0.334 9.570 1.00 97.69 276 LEU A N 1
ATOM 2168 C CA . LEU A 1 276 ? 0.855 -0.317 8.392 1.00 97.69 276 LEU A CA 1
ATOM 2169 C C . LEU A 1 276 ? 0.100 0.124 7.139 1.00 97.69 276 LEU A C 1
ATOM 2171 O O . LEU A 1 276 ? -1.132 0.111 7.103 1.00 97.69 276 LEU A O 1
ATOM 2175 N N . LEU A 1 277 ? 0.848 0.500 6.108 1.00 95.06 277 LEU A N 1
ATOM 2176 C CA . LEU A 1 277 ? 0.328 0.906 4.803 1.00 95.06 277 LEU A CA 1
ATOM 2177 C C . LEU A 1 277 ? 0.427 -0.241 3.790 1.00 95.06 277 LEU A C 1
ATOM 2179 O O . LEU A 1 277 ? -0.466 -0.406 2.962 1.00 95.06 277 LEU A O 1
ATOM 2183 N N . GLY A 1 278 ? 1.471 -1.067 3.890 1.00 93.50 278 GLY A N 1
ATOM 2184 C CA . GLY A 1 278 ? 1.734 -2.162 2.961 1.00 93.50 278 GLY A CA 1
ATOM 2185 C C . GLY A 1 278 ? 3.152 -2.723 3.109 1.00 93.50 278 GLY A C 1
ATOM 2186 O O . GLY A 1 278 ? 3.841 -2.390 4.080 1.00 93.50 278 GLY A O 1
ATOM 2187 N N . PRO A 1 279 ? 3.597 -3.580 2.170 1.00 91.88 279 PRO A N 1
ATOM 2188 C CA . PRO A 1 279 ? 5.016 -3.891 2.051 1.00 91.88 279 PRO A CA 1
ATOM 2189 C C . PRO A 1 279 ? 5.784 -2.600 1.776 1.00 91.88 279 PRO A C 1
ATOM 2191 O O . PRO A 1 279 ? 5.299 -1.735 1.040 1.00 91.88 279 PRO A O 1
ATOM 2194 N N . ALA A 1 280 ? 6.989 -2.474 2.323 1.00 86.75 280 ALA A N 1
ATOM 2195 C CA . ALA A 1 280 ? 7.893 -1.450 1.830 1.00 86.75 280 ALA A CA 1
ATOM 2196 C C . ALA A 1 280 ? 8.152 -1.715 0.346 1.00 86.75 280 ALA A C 1
ATOM 2198 O O . ALA A 1 280 ? 8.542 -2.817 -0.036 1.00 86.75 280 ALA A O 1
ATOM 2199 N N . SER A 1 281 ? 7.902 -0.715 -0.503 1.00 69.25 281 SER A N 1
ATOM 2200 C CA . SER A 1 281 ? 8.399 -0.754 -1.873 1.00 69.25 281 SER A CA 1
ATOM 2201 C C . SER A 1 281 ? 9.913 -0.859 -1.792 1.00 69.25 281 SER A C 1
ATOM 2203 O O . SER A 1 281 ? 10.543 -0.028 -1.134 1.00 69.25 281 SER A O 1
ATOM 2205 N N . ASP A 1 282 ? 10.459 -1.888 -2.423 1.00 49.53 282 ASP A N 1
ATOM 2206 C CA . ASP A 1 282 ? 11.871 -2.236 -2.397 1.00 49.53 282 ASP A CA 1
ATOM 2207 C C . ASP A 1 282 ? 12.706 -1.073 -2.971 1.00 49.53 282 ASP A C 1
ATOM 2209 O O . ASP A 1 282 ? 12.947 -0.984 -4.173 1.00 49.53 282 ASP A O 1
ATOM 2213 N N . LYS A 1 283 ? 13.114 -0.125 -2.118 1.00 47.38 283 LYS A N 1
ATOM 2214 C CA . LYS A 1 283 ? 14.140 0.875 -2.458 1.00 47.38 283 LYS A CA 1
ATOM 2215 C C . LYS A 1 283 ? 15.532 0.225 -2.527 1.00 47.38 283 LYS A C 1
ATOM 2217 O O . LYS A 1 283 ? 16.453 0.848 -3.046 1.00 47.38 283 LYS A O 1
ATOM 2222 N N . ASP A 1 284 ? 15.673 -1.020 -2.050 1.00 39.28 284 ASP A N 1
ATOM 2223 C CA . ASP A 1 284 ? 16.909 -1.816 -2.118 1.00 39.28 284 ASP A CA 1
ATOM 2224 C C . ASP A 1 284 ? 17.165 -2.401 -3.524 1.00 39.28 284 ASP A C 1
ATOM 2226 O O . ASP A 1 284 ? 18.223 -2.985 -3.763 1.00 39.28 284 ASP A O 1
ATOM 2230 N N . VAL A 1 285 ? 16.270 -2.188 -4.500 1.00 42.88 285 VAL A N 1
ATOM 2231 C CA . VAL A 1 285 ? 16.618 -2.333 -5.922 1.00 42.88 285 VAL A CA 1
ATOM 2232 C C . VAL A 1 285 ? 17.251 -1.027 -6.391 1.00 42.88 285 VAL A C 1
ATOM 2234 O O . VAL A 1 285 ? 16.637 -0.209 -7.079 1.00 42.88 285 VAL A O 1
ATOM 2237 N N . THR A 1 286 ? 18.507 -0.812 -6.008 1.00 41.94 286 THR A N 1
ATOM 2238 C CA . THR A 1 286 ? 19.325 0.176 -6.705 1.00 41.94 286 THR A CA 1
ATOM 2239 C C . THR A 1 286 ? 19.550 -0.326 -8.125 1.00 41.94 286 THR A C 1
ATOM 2241 O O . THR A 1 286 ? 19.849 -1.499 -8.355 1.00 41.94 286 THR A O 1
ATOM 2244 N N . TRP A 1 287 ? 19.353 0.553 -9.106 1.00 54.84 287 TRP A N 1
ATOM 2245 C CA . TRP A 1 287 ? 19.753 0.252 -10.472 1.00 54.84 287 TRP A CA 1
ATOM 2246 C C . TRP A 1 287 ? 21.260 -0.015 -10.458 1.00 54.84 287 TRP A C 1
ATOM 2248 O O . TRP A 1 287 ? 22.035 0.912 -10.217 1.00 54.84 287 TRP A O 1
ATOM 2258 N N . ASP A 1 288 ? 21.672 -1.269 -10.660 1.00 53.66 288 ASP A N 1
ATOM 2259 C CA . ASP A 1 288 ? 23.087 -1.598 -10.808 1.00 53.66 288 ASP A CA 1
ATOM 2260 C C . ASP A 1 288 ? 23.593 -0.873 -12.055 1.00 53.66 288 ASP A C 1
ATOM 2262 O O . ASP A 1 288 ? 23.234 -1.199 -13.190 1.00 53.66 288 ASP A O 1
ATOM 2266 N N . THR A 1 289 ? 24.378 0.178 -11.837 1.00 55.81 289 THR A N 1
ATOM 2267 C CA . THR A 1 289 ? 24.877 1.032 -12.912 1.00 55.81 289 THR A CA 1
ATOM 2268 C C . THR A 1 289 ? 25.900 0.315 -13.787 1.00 55.81 289 THR A C 1
ATOM 2270 O O . THR A 1 289 ? 26.186 0.807 -14.881 1.00 55.81 289 THR A O 1
ATOM 2273 N N . GLY A 1 290 ? 26.390 -0.864 -13.376 1.00 57.28 290 GLY A N 1
ATOM 2274 C CA . GLY A 1 290 ? 27.398 -1.633 -14.094 1.00 57.28 290 GLY A CA 1
ATOM 2275 C C . GLY A 1 290 ? 28.649 -0.808 -14.440 1.00 57.28 290 GLY A C 1
ATOM 2276 O O . GLY A 1 290 ? 28.795 0.361 -14.096 1.00 57.28 290 GLY A O 1
ATOM 2277 N N . GLU A 1 291 ? 29.592 -1.402 -15.170 1.00 71.12 291 GLU A N 1
ATOM 2278 C CA . GLU A 1 291 ? 30.768 -0.663 -15.672 1.00 71.12 291 GLU A CA 1
ATOM 2279 C C . GLU A 1 291 ? 30.520 0.009 -17.041 1.00 71.12 291 GLU A C 1
ATOM 2281 O O . GLU A 1 291 ? 31.367 0.744 -17.564 1.00 71.12 291 GLU A O 1
ATOM 2286 N N . LEU A 1 292 ? 29.375 -0.273 -17.673 1.00 78.50 292 LEU A N 1
ATOM 2287 C CA . LEU A 1 292 ? 29.042 0.185 -19.020 1.00 78.50 292 LEU A CA 1
ATOM 2288 C C . LEU A 1 292 ? 28.002 1.304 -18.967 1.00 78.50 292 LEU A C 1
ATOM 2290 O O . LEU A 1 292 ? 26.804 1.037 -18.886 1.00 78.50 292 LEU A O 1
ATOM 2294 N N . THR A 1 293 ? 28.461 2.548 -19.107 1.00 86.94 293 THR A N 1
ATOM 2295 C CA . THR A 1 293 ? 27.554 3.692 -19.251 1.00 86.94 293 THR A CA 1
ATOM 2296 C C . THR A 1 293 ? 26.780 3.624 -20.566 1.00 86.94 293 THR A C 1
ATOM 2298 O O . THR A 1 293 ? 27.237 3.049 -21.564 1.00 86.94 293 THR A O 1
ATOM 2301 N N . ARG A 1 294 ? 25.609 4.256 -20.581 1.00 90.38 294 ARG A N 1
ATOM 2302 C CA . ARG A 1 294 ? 24.760 4.387 -21.764 1.00 90.38 294 ARG A CA 1
ATOM 2303 C C . ARG A 1 294 ? 25.485 5.066 -22.921 1.00 90.38 294 ARG A C 1
ATOM 2305 O O . ARG A 1 294 ? 25.434 4.576 -24.042 1.00 90.38 294 ARG A O 1
ATOM 2312 N N . GLU A 1 295 ? 26.225 6.137 -22.655 1.00 88.31 295 GLU A N 1
ATOM 2313 C CA . GLU A 1 295 ? 26.955 6.897 -23.676 1.00 88.31 295 GLU A CA 1
ATOM 2314 C C . GLU A 1 295 ? 28.022 6.016 -24.333 1.00 88.31 295 GLU A C 1
ATOM 2316 O O . GLU A 1 295 ? 28.170 6.009 -25.556 1.00 88.31 295 GLU A O 1
ATOM 2321 N N . ARG A 1 296 ? 28.725 5.203 -23.529 1.00 90.25 296 ARG A N 1
ATOM 2322 C CA . ARG A 1 296 ? 29.700 4.228 -24.027 1.00 90.25 296 ARG A CA 1
ATOM 2323 C C . ARG A 1 296 ? 29.022 3.125 -24.839 1.00 90.25 296 ARG A C 1
ATOM 2325 O O . ARG A 1 296 ? 29.560 2.731 -25.873 1.00 90.25 296 ARG A O 1
ATOM 2332 N N . ARG A 1 297 ? 27.860 2.632 -24.397 1.00 91.38 297 ARG A N 1
ATOM 2333 C CA . ARG A 1 297 ? 27.064 1.629 -25.123 1.00 91.38 297 ARG A CA 1
ATOM 2334 C C . ARG A 1 297 ? 26.617 2.158 -26.484 1.00 91.38 297 ARG A C 1
ATOM 2336 O O . ARG A 1 297 ? 26.886 1.518 -27.495 1.00 91.38 297 ARG A O 1
ATOM 2343 N N . TRP A 1 298 ? 25.989 3.328 -26.513 1.00 93.12 298 TRP A N 1
ATOM 2344 C CA . TRP A 1 298 ? 25.491 3.963 -27.733 1.00 93.12 298 TRP A CA 1
ATOM 2345 C C . TRP A 1 298 ? 26.619 4.256 -28.723 1.00 93.12 298 TRP A C 1
ATOM 2347 O O . TRP A 1 298 ? 26.496 3.942 -29.904 1.00 93.12 298 TRP A O 1
ATOM 2357 N N . ALA A 1 299 ? 27.762 4.757 -28.241 1.00 90.56 299 ALA A N 1
ATOM 2358 C CA . ALA A 1 299 ? 28.941 4.967 -29.078 1.00 90.56 299 ALA A CA 1
ATOM 2359 C C . ALA A 1 299 ? 29.490 3.654 -29.666 1.00 90.56 299 ALA A C 1
ATOM 2361 O O . ALA A 1 299 ? 29.858 3.619 -30.837 1.00 90.56 299 ALA A O 1
ATOM 2362 N N . ALA A 1 300 ? 29.527 2.571 -28.881 1.00 89.56 300 ALA A N 1
ATOM 2363 C CA . ALA A 1 300 ? 30.007 1.267 -29.341 1.00 89.56 300 ALA A CA 1
ATOM 2364 C C . ALA A 1 300 ? 29.066 0.602 -30.361 1.00 89.56 300 ALA A C 1
ATOM 2366 O O . ALA A 1 300 ? 29.537 -0.087 -31.262 1.00 89.56 300 ALA A O 1
ATOM 2367 N N . LEU A 1 301 ? 27.753 0.811 -30.223 1.00 88.88 301 LEU A N 1
ATOM 2368 C CA . LEU A 1 301 ? 26.744 0.316 -31.164 1.00 88.88 301 LEU A CA 1
ATOM 2369 C C . LEU A 1 301 ? 26.563 1.229 -32.385 1.00 88.88 301 LEU A C 1
ATOM 2371 O O . LEU A 1 301 ? 25.959 0.808 -33.366 1.00 88.88 301 LEU A O 1
ATOM 2375 N N . GLY A 1 302 ? 27.058 2.470 -32.330 1.00 88.38 302 GLY A N 1
ATOM 2376 C CA . GLY A 1 302 ? 26.786 3.485 -33.349 1.00 88.38 302 GLY A CA 1
ATOM 2377 C C . GLY A 1 302 ? 25.307 3.880 -33.424 1.00 88.38 302 GLY A C 1
ATOM 2378 O O . GLY A 1 302 ? 24.858 4.345 -34.468 1.00 88.38 302 GLY A O 1
ATOM 2379 N N . ALA A 1 303 ? 24.549 3.678 -32.343 1.00 88.25 303 ALA A N 1
ATOM 2380 C CA . ALA A 1 303 ? 23.104 3.873 -32.296 1.00 88.25 303 ALA A CA 1
ATOM 2381 C C . ALA A 1 303 ? 22.698 4.623 -31.023 1.00 88.25 303 ALA A C 1
ATOM 2383 O O . ALA A 1 303 ? 23.156 4.296 -29.928 1.00 88.25 303 ALA A O 1
ATOM 2384 N N . LYS A 1 304 ? 21.814 5.614 -31.172 1.00 93.38 304 LYS A N 1
ATOM 2385 C CA . LYS A 1 304 ? 21.155 6.323 -30.069 1.00 93.38 304 LYS A CA 1
ATOM 2386 C C . LYS A 1 304 ? 19.727 5.794 -29.954 1.00 93.38 304 LYS A C 1
ATOM 2388 O O . LYS A 1 304 ? 18.990 5.828 -30.933 1.00 93.38 304 LYS A O 1
ATOM 2393 N N . GLY A 1 305 ? 19.329 5.316 -28.780 1.00 95.00 305 GLY A N 1
ATOM 2394 C CA . GLY A 1 305 ? 17.951 4.873 -28.566 1.00 95.00 305 GLY A CA 1
ATOM 2395 C C . GLY A 1 305 ? 17.009 6.030 -28.231 1.00 95.00 305 GLY A C 1
ATOM 2396 O O . GLY A 1 305 ? 17.424 7.078 -27.735 1.00 95.00 305 GLY A O 1
ATOM 2397 N N . THR A 1 306 ? 15.724 5.842 -28.519 1.00 97.31 306 THR A N 1
ATOM 2398 C CA . THR A 1 306 ? 14.638 6.786 -28.202 1.00 97.31 306 THR A CA 1
ATOM 2399 C C . THR A 1 306 ? 13.305 6.044 -28.214 1.00 97.31 306 THR A C 1
ATOM 2401 O O . THR A 1 306 ? 13.209 4.968 -28.809 1.00 97.31 306 THR A O 1
ATOM 2404 N N . THR A 1 307 ? 12.269 6.626 -27.616 1.00 98.56 307 THR A N 1
ATOM 2405 C CA . THR A 1 307 ? 10.904 6.105 -27.694 1.00 98.56 307 THR A CA 1
ATOM 2406 C C . THR A 1 307 ? 10.035 7.007 -28.563 1.00 98.56 307 THR A C 1
ATOM 2408 O O . THR A 1 307 ? 9.870 8.188 -28.263 1.00 98.56 307 THR A O 1
ATOM 2411 N N . LEU A 1 308 ? 9.419 6.438 -29.603 1.00 98.38 308 LEU A N 1
ATOM 2412 C CA . LEU A 1 308 ? 8.316 7.063 -30.337 1.00 98.38 308 LEU A CA 1
ATOM 2413 C C . LEU A 1 308 ? 7.008 6.446 -29.864 1.00 98.38 308 LEU A C 1
ATOM 2415 O O . LEU A 1 308 ? 6.771 5.250 -30.042 1.00 98.38 308 LEU A O 1
ATOM 2419 N N . TRP A 1 309 ? 6.150 7.275 -29.284 1.00 98.56 309 TRP A N 1
ATOM 2420 C CA . TRP A 1 309 ? 4.877 6.860 -28.725 1.00 98.56 309 TRP A CA 1
ATOM 2421 C C . TRP A 1 309 ? 3.723 7.261 -29.638 1.00 98.56 309 TRP A C 1
ATOM 2423 O O . TRP A 1 309 ? 3.240 8.390 -29.599 1.00 98.56 309 TRP A O 1
ATOM 2433 N N . PHE A 1 310 ? 3.258 6.326 -30.462 1.00 98.31 310 PHE A N 1
ATOM 2434 C CA . PHE A 1 310 ? 2.103 6.534 -31.326 1.00 98.31 310 PHE A CA 1
ATOM 2435 C C . PHE A 1 310 ? 0.814 6.381 -30.516 1.00 98.31 310 PHE A C 1
ATOM 2437 O O . PHE A 1 310 ? 0.498 5.278 -30.066 1.00 98.31 310 PHE A O 1
ATOM 2444 N N . THR A 1 311 ? 0.052 7.470 -30.389 1.00 97.56 311 THR A N 1
ATOM 2445 C CA . THR A 1 311 ? -1.261 7.529 -29.721 1.00 97.56 311 THR A CA 1
ATOM 2446 C C . THR A 1 311 ? -2.363 7.957 -30.696 1.00 97.56 311 THR A C 1
ATOM 2448 O O . THR A 1 311 ? -2.097 8.578 -31.725 1.00 97.56 311 THR A O 1
ATOM 2451 N N . GLY A 1 312 ? -3.611 7.564 -30.441 1.00 95.81 312 GLY A N 1
ATOM 2452 C CA . GLY A 1 312 ? -4.745 7.819 -31.338 1.00 95.81 312 GLY A CA 1
ATOM 2453 C C . GLY A 1 312 ? -5.871 6.804 -31.174 1.00 95.81 312 GLY A C 1
ATOM 2454 O O . GLY A 1 312 ? -5.687 5.745 -30.566 1.00 95.81 312 GLY A O 1
ATOM 2455 N N . LEU A 1 313 ? -7.015 7.061 -31.808 1.00 95.25 313 LEU A N 1
ATOM 2456 C CA . LEU A 1 313 ? -8.178 6.163 -31.782 1.00 95.25 313 LEU A CA 1
ATOM 2457 C C . LEU A 1 313 ? -7.864 4.743 -32.300 1.00 95.25 313 LEU A C 1
ATOM 2459 O O . LEU A 1 313 ? -6.978 4.571 -33.145 1.00 95.25 313 LEU A O 1
ATOM 2463 N N . PRO A 1 314 ? -8.565 3.686 -31.847 1.00 93.31 314 PRO A N 1
ATOM 2464 C CA . PRO A 1 314 ? -8.493 2.369 -32.488 1.00 93.31 314 PRO A CA 1
ATOM 2465 C C . PRO A 1 314 ? -8.659 2.477 -34.016 1.00 93.31 314 PRO A C 1
ATOM 2467 O O . PRO A 1 314 ? -9.417 3.308 -34.499 1.00 93.31 314 PRO A O 1
ATOM 2470 N N . ALA A 1 315 ? -7.924 1.681 -34.794 1.00 91.19 315 ALA A N 1
ATOM 2471 C CA . ALA A 1 315 ? -7.889 1.765 -36.265 1.00 91.19 315 ALA A CA 1
ATOM 2472 C C . ALA A 1 315 ? -7.397 3.101 -36.884 1.00 91.19 315 ALA A C 1
ATOM 2474 O O . ALA A 1 315 ? -7.413 3.231 -38.107 1.00 91.19 315 ALA A O 1
ATOM 2475 N N . SER A 1 316 ? -6.844 4.039 -36.100 1.00 93.69 316 SER A N 1
ATOM 2476 C CA . SER A 1 316 ? -6.278 5.289 -36.643 1.00 93.69 316 SER A CA 1
ATOM 2477 C C . SER A 1 316 ? -5.046 5.094 -37.534 1.00 93.69 316 SER A C 1
ATOM 2479 O 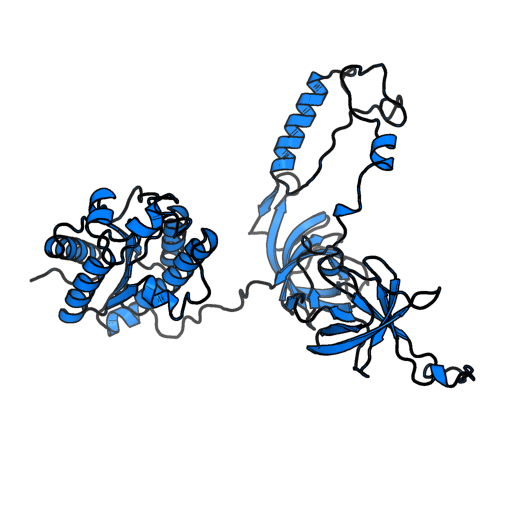O . SER A 1 316 ? -4.666 6.000 -38.254 1.00 93.69 316 SER A O 1
ATOM 2481 N N . GLY A 1 317 ? -4.420 3.911 -37.546 1.00 93.62 317 GLY A N 1
ATOM 2482 C CA . GLY A 1 317 ? -3.245 3.610 -38.379 1.00 93.62 317 GLY A CA 1
ATOM 2483 C C . GLY A 1 317 ? -1.898 3.638 -37.652 1.00 93.62 317 GLY A C 1
ATOM 2484 O O . GLY A 1 317 ? -0.876 3.448 -38.304 1.00 93.62 317 GLY A O 1
ATOM 2485 N N . LYS A 1 318 ? -1.887 3.785 -36.318 1.00 95.81 318 LYS A N 1
ATOM 2486 C CA . LYS A 1 318 ? -0.676 3.712 -35.470 1.00 95.81 318 LYS A CA 1
ATOM 2487 C C . LYS A 1 318 ? 0.229 2.527 -35.805 1.00 95.81 318 LYS A C 1
ATOM 2489 O O . LYS A 1 318 ? 1.367 2.732 -36.203 1.00 95.81 318 LYS A O 1
ATOM 2494 N N . SER A 1 319 ? -0.283 1.297 -35.688 1.00 93.75 319 SER A N 1
ATOM 2495 C CA . SER A 1 319 ? 0.514 0.085 -35.922 1.00 93.75 319 SER A CA 1
ATOM 2496 C C . SER A 1 319 ? 1.007 -0.011 -37.369 1.00 93.75 319 SER A C 1
ATOM 2498 O O . SER A 1 319 ? 2.086 -0.540 -37.599 1.00 93.75 319 SER A O 1
ATOM 2500 N N . THR A 1 320 ? 0.263 0.535 -38.341 1.00 94.75 320 THR A N 1
ATOM 2501 C CA . THR A 1 320 ? 0.671 0.576 -39.755 1.00 94.75 320 THR A CA 1
ATOM 2502 C C . THR A 1 320 ? 1.862 1.508 -39.970 1.00 94.75 320 THR A C 1
ATOM 2504 O O . THR A 1 320 ? 2.846 1.099 -40.578 1.00 94.75 320 THR A O 1
ATOM 2507 N N . ILE A 1 321 ? 1.795 2.736 -39.445 1.00 97.06 321 ILE A N 1
ATOM 2508 C CA . ILE A 1 321 ? 2.890 3.713 -39.541 1.00 97.06 321 ILE A CA 1
ATOM 2509 C C . ILE A 1 321 ? 4.111 3.206 -38.766 1.00 97.06 321 ILE A C 1
ATOM 2511 O O . ILE A 1 321 ? 5.217 3.215 -39.297 1.00 97.06 321 ILE A O 1
ATOM 2515 N N . ALA A 1 322 ? 3.907 2.702 -37.544 1.00 97.31 322 ALA A N 1
ATOM 2516 C CA . ALA A 1 322 ? 4.978 2.162 -36.715 1.00 97.31 322 ALA A CA 1
ATOM 2517 C C . ALA A 1 322 ? 5.682 0.970 -37.384 1.00 97.31 322 ALA A C 1
ATOM 2519 O O . ALA A 1 322 ? 6.903 0.918 -37.369 1.00 97.31 322 ALA A O 1
ATOM 2520 N N . ALA A 1 323 ? 4.948 0.047 -38.018 1.00 96.94 323 ALA A N 1
ATOM 2521 C CA . ALA A 1 323 ? 5.549 -1.084 -38.732 1.00 96.94 323 ALA A CA 1
ATOM 2522 C C . ALA A 1 323 ? 6.337 -0.650 -39.982 1.00 96.94 323 ALA A C 1
ATOM 2524 O O . ALA A 1 323 ? 7.410 -1.181 -40.253 1.00 96.94 323 ALA A O 1
ATOM 2525 N N . ALA A 1 324 ? 5.834 0.331 -40.738 1.00 97.44 324 ALA A N 1
ATOM 2526 C CA . ALA A 1 324 ? 6.550 0.857 -41.900 1.00 97.44 324 ALA A CA 1
ATOM 2527 C C . ALA A 1 324 ? 7.825 1.624 -41.496 1.00 97.44 324 ALA A C 1
ATOM 2529 O O . ALA A 1 324 ? 8.860 1.499 -42.150 1.00 97.44 324 ALA A O 1
ATOM 2530 N N . LEU A 1 325 ? 7.768 2.379 -40.394 1.00 97.81 325 LEU A N 1
ATOM 2531 C CA . LEU A 1 325 ? 8.932 3.062 -39.833 1.00 97.81 325 LEU A CA 1
ATOM 2532 C C . LEU A 1 325 ? 9.954 2.072 -39.253 1.00 97.81 325 LEU A C 1
ATOM 2534 O O . LEU A 1 325 ? 11.148 2.260 -39.464 1.00 97.81 325 LEU A O 1
ATOM 2538 N N . GLU A 1 326 ? 9.495 1.016 -38.573 1.00 98.19 326 GLU A N 1
ATOM 2539 C CA . GLU A 1 326 ? 10.339 -0.081 -38.076 1.00 98.19 326 GLU A CA 1
ATOM 2540 C C . GLU A 1 326 ? 11.161 -0.692 -39.211 1.00 98.19 326 GLU A C 1
ATOM 2542 O O . GLU A 1 326 ? 12.384 -0.753 -39.110 1.00 98.19 326 GLU A O 1
ATOM 2547 N N . ALA A 1 327 ? 10.502 -1.065 -40.315 1.00 97.69 327 ALA A N 1
ATOM 2548 C CA . ALA A 1 327 ? 11.168 -1.628 -41.486 1.00 97.69 327 ALA A CA 1
ATOM 2549 C C . ALA A 1 327 ? 12.261 -0.690 -42.020 1.00 97.69 327 ALA A C 1
ATOM 2551 O O . ALA A 1 327 ? 13.405 -1.104 -42.175 1.00 97.69 327 ALA A O 1
ATOM 2552 N N . ARG A 1 328 ? 11.947 0.599 -42.205 1.00 97.25 328 ARG A N 1
ATOM 2553 C CA . ARG A 1 328 ? 12.922 1.592 -42.683 1.00 97.25 328 ARG A CA 1
ATOM 2554 C C . ARG A 1 328 ? 14.120 1.755 -41.745 1.00 97.25 328 ARG A C 1
ATOM 2556 O O . ARG A 1 328 ? 15.249 1.870 -42.220 1.00 97.25 328 ARG A O 1
ATOM 2563 N N . LEU A 1 329 ? 13.891 1.820 -40.434 1.00 96.31 329 LEU A N 1
ATOM 2564 C CA . LEU A 1 329 ? 14.969 1.945 -39.449 1.00 96.31 329 LEU A CA 1
ATOM 2565 C C . LEU A 1 329 ? 15.903 0.735 -39.520 1.00 96.31 329 LEU A C 1
ATOM 2567 O O . LEU A 1 329 ? 17.110 0.903 -39.672 1.00 96.31 329 LEU A O 1
ATOM 2571 N N . VAL A 1 330 ? 15.341 -0.474 -39.525 1.00 96.31 330 VAL A N 1
ATOM 2572 C CA . VAL A 1 330 ? 16.126 -1.713 -39.598 1.00 96.31 330 VAL A CA 1
ATOM 2573 C C . VAL A 1 330 ? 16.882 -1.824 -40.926 1.00 96.31 330 VAL A C 1
ATOM 2575 O O . VAL A 1 330 ? 18.076 -2.122 -40.917 1.00 96.31 330 VAL A O 1
ATOM 2578 N N . ASP A 1 331 ? 16.241 -1.509 -42.055 1.00 95.94 331 ASP A N 1
ATOM 2579 C CA . ASP A 1 331 ? 16.859 -1.545 -43.390 1.00 95.94 331 ASP A CA 1
ATOM 2580 C C . ASP A 1 331 ? 18.017 -0.542 -43.540 1.00 95.94 331 ASP A C 1
ATOM 2582 O O . ASP A 1 331 ? 18.925 -0.743 -44.348 1.00 95.94 331 ASP A O 1
ATOM 2586 N N . THR A 1 332 ? 18.017 0.530 -42.741 1.00 92.81 332 THR A N 1
ATOM 2587 C CA . THR A 1 332 ? 19.092 1.536 -42.692 1.00 92.81 332 THR A CA 1
ATOM 2588 C C . THR A 1 332 ? 20.124 1.268 -41.592 1.00 92.81 332 THR A C 1
ATOM 2590 O O . THR A 1 332 ? 21.020 2.083 -41.374 1.00 92.81 332 THR A O 1
ATOM 2593 N N . GLY A 1 333 ? 20.044 0.112 -40.926 1.00 91.81 333 GLY A N 1
ATOM 2594 C CA . GLY A 1 333 ? 20.993 -0.314 -39.898 1.00 91.81 333 GLY A CA 1
ATOM 2595 C C . GLY A 1 333 ? 20.748 0.290 -38.514 1.00 91.81 333 GLY A C 1
ATOM 2596 O O . GLY A 1 333 ? 21.596 0.141 -37.637 1.00 91.81 333 GLY A O 1
ATOM 2597 N N . VAL A 1 334 ? 19.608 0.950 -38.296 1.00 94.94 334 VAL A N 1
ATOM 2598 C CA . VAL A 1 334 ? 19.207 1.497 -36.996 1.00 94.94 334 VAL A CA 1
ATOM 2599 C C . VAL A 1 334 ? 18.393 0.439 -36.243 1.00 94.94 334 VAL A C 1
ATOM 2601 O O . VAL A 1 334 ? 17.327 0.040 -36.718 1.00 94.94 334 VAL A O 1
ATOM 2604 N N . PRO A 1 335 ? 18.840 -0.028 -35.063 1.00 96.81 335 PRO A N 1
ATOM 2605 C CA . PRO A 1 335 ? 18.068 -0.975 -34.268 1.00 96.81 335 PRO A CA 1
ATOM 2606 C C . PRO A 1 335 ? 16.716 -0.371 -33.876 1.00 96.81 335 PRO A C 1
ATOM 2608 O O . PRO A 1 335 ? 16.663 0.688 -33.254 1.00 96.81 335 PRO A O 1
ATOM 2611 N N . ALA A 1 336 ? 15.623 -1.052 -34.206 1.00 97.75 336 ALA A N 1
ATOM 2612 C CA . ALA A 1 336 ? 14.271 -0.635 -33.854 1.00 97.75 336 ALA A CA 1
ATOM 2613 C C . ALA A 1 336 ? 13.427 -1.844 -33.449 1.00 97.75 336 ALA A C 1
ATOM 2615 O O . ALA A 1 336 ? 13.672 -2.960 -33.907 1.00 97.75 336 ALA A O 1
ATOM 2616 N N . TYR A 1 337 ? 12.447 -1.618 -32.575 1.00 98.06 337 TYR A N 1
ATOM 2617 C CA . TYR A 1 337 ? 11.508 -2.660 -32.174 1.00 98.06 337 TYR A CA 1
ATOM 2618 C C . TYR A 1 337 ? 10.138 -2.078 -31.846 1.00 98.06 337 TYR A C 1
ATOM 2620 O O . TYR A 1 337 ? 10.018 -1.107 -31.091 1.00 98.06 337 TYR A O 1
ATOM 2628 N N . ARG A 1 338 ? 9.091 -2.691 -32.393 1.00 97.44 338 ARG A N 1
ATOM 2629 C CA . ARG A 1 338 ? 7.712 -2.248 -32.214 1.00 97.44 338 ARG A CA 1
ATOM 2630 C C . ARG A 1 338 ? 7.019 -2.942 -31.046 1.00 97.44 338 ARG A C 1
ATOM 2632 O O . ARG A 1 338 ? 6.797 -4.152 -31.044 1.00 97.44 338 ARG A O 1
ATOM 2639 N N . LEU A 1 339 ? 6.588 -2.136 -30.081 1.00 97.25 339 LEU A N 1
ATOM 2640 C CA . LEU A 1 339 ? 5.772 -2.551 -28.944 1.00 97.25 339 LEU A CA 1
ATOM 2641 C C . LEU A 1 339 ? 4.290 -2.312 -29.276 1.00 97.25 339 LEU A C 1
ATOM 2643 O O . LEU A 1 339 ? 3.779 -1.193 -29.190 1.00 97.25 339 LEU A O 1
ATOM 2647 N N . ASP A 1 340 ? 3.609 -3.367 -29.721 1.00 93.25 340 ASP A N 1
ATOM 2648 C CA . ASP A 1 340 ? 2.189 -3.340 -30.090 1.00 93.25 340 ASP A CA 1
ATOM 2649 C C . ASP A 1 340 ? 1.284 -3.724 -28.919 1.00 93.25 340 ASP A C 1
ATOM 2651 O O . ASP A 1 340 ? 1.549 -4.704 -28.223 1.00 93.25 340 ASP A O 1
ATOM 2655 N N . GLY A 1 341 ? 0.194 -2.977 -28.730 1.00 86.38 341 GLY A N 1
ATOM 2656 C CA . GLY A 1 341 ? -0.743 -3.212 -27.632 1.00 86.38 341 GLY A CA 1
ATOM 2657 C C . GLY A 1 341 ? -1.371 -4.602 -27.594 1.00 86.38 341 GLY A C 1
ATOM 2658 O O . GLY A 1 341 ? -1.617 -5.103 -26.500 1.00 86.38 341 GLY A O 1
ATOM 2659 N N . ASP A 1 342 ? -1.592 -5.245 -28.741 1.00 87.06 342 ASP A N 1
ATOM 2660 C CA . ASP A 1 342 ? -2.126 -6.608 -28.764 1.00 87.06 342 ASP A CA 1
ATOM 2661 C C . ASP A 1 342 ? -1.023 -7.626 -28.461 1.00 87.06 342 ASP A C 1
ATOM 2663 O O . ASP A 1 342 ? -1.230 -8.551 -27.678 1.00 87.06 342 ASP A O 1
ATOM 2667 N N . ASN A 1 343 ? 0.183 -7.420 -29.002 1.00 89.94 343 ASN A N 1
ATOM 2668 C CA . ASN A 1 343 ? 1.317 -8.315 -28.761 1.00 89.94 343 ASN A CA 1
ATOM 2669 C C . ASN A 1 343 ? 1.714 -8.354 -27.281 1.00 89.94 343 ASN A C 1
ATOM 2671 O O . ASN A 1 343 ? 1.985 -9.421 -26.733 1.00 89.94 343 ASN A O 1
ATOM 2675 N N . LEU A 1 344 ? 1.722 -7.196 -26.618 1.00 92.19 344 LEU A N 1
ATOM 2676 C CA . LEU A 1 344 ? 2.071 -7.095 -25.201 1.00 92.19 344 LEU A CA 1
ATOM 2677 C C . LEU A 1 344 ? 1.093 -7.859 -24.299 1.00 92.19 344 LEU A C 1
ATOM 2679 O O . LEU A 1 344 ? 1.495 -8.353 -23.247 1.00 92.19 344 LEU A O 1
ATOM 2683 N N . ARG A 1 345 ? -0.167 -8.015 -24.722 1.00 89.31 345 ARG A N 1
ATOM 2684 C CA . ARG A 1 345 ? -1.202 -8.770 -23.996 1.00 89.31 345 ARG A CA 1
ATOM 2685 C C . ARG A 1 345 ? -1.040 -10.290 -24.089 1.00 89.31 345 ARG A C 1
ATOM 2687 O O . ARG A 1 345 ? -1.770 -11.005 -23.419 1.00 89.31 345 ARG A O 1
ATOM 2694 N N . HIS A 1 346 ? -0.076 -10.793 -24.858 1.00 86.50 346 HIS A N 1
ATOM 2695 C CA . HIS A 1 346 ? 0.303 -12.210 -24.833 1.00 86.50 346 HIS A CA 1
ATOM 2696 C C . HIS A 1 346 ? 1.366 -12.546 -23.774 1.00 86.50 346 HIS A C 1
ATOM 2698 O O . HIS A 1 346 ? 1.739 -13.708 -23.650 1.00 86.50 346 HIS A O 1
ATOM 2704 N N . GLY A 1 347 ? 1.884 -11.549 -23.048 1.00 90.94 347 GLY A N 1
ATOM 2705 C CA . GLY A 1 347 ? 2.897 -11.760 -22.014 1.00 90.94 347 GLY A CA 1
ATOM 2706 C C . GLY A 1 347 ? 2.927 -10.619 -21.005 1.00 90.94 347 GLY A C 1
ATOM 2707 O O . GLY A 1 347 ? 2.239 -10.679 -19.994 1.00 90.94 347 GLY A O 1
ATOM 2708 N N . LEU A 1 348 ? 3.687 -9.552 -21.287 1.00 89.81 348 LEU A N 1
ATOM 2709 C CA . LEU A 1 348 ? 3.926 -8.434 -20.353 1.00 89.81 348 LEU A CA 1
ATOM 2710 C C . LEU A 1 348 ? 2.644 -7.881 -19.694 1.00 89.81 348 LEU A C 1
ATOM 2712 O O . LEU A 1 348 ? 2.659 -7.489 -18.526 1.00 89.81 348 LEU A O 1
ATOM 2716 N N . ASN A 1 349 ? 1.542 -7.869 -20.444 1.00 93.56 349 ASN A N 1
ATOM 2717 C CA . ASN A 1 349 ? 0.244 -7.333 -20.045 1.00 93.56 349 ASN A CA 1
ATOM 2718 C C . ASN A 1 349 ? -0.879 -8.391 -20.116 1.00 93.56 349 ASN A C 1
ATOM 2720 O O . ASN A 1 349 ? -2.040 -8.026 -20.282 1.00 93.56 349 ASN A O 1
ATOM 2724 N N . GLU A 1 350 ? -0.563 -9.691 -20.025 1.00 91.25 350 GLU A N 1
ATOM 2725 C CA . GLU A 1 350 ? -1.548 -10.785 -20.173 1.00 91.25 350 GLU A CA 1
ATOM 2726 C C . GLU A 1 350 ? -2.653 -10.776 -19.111 1.00 91.25 350 GLU A C 1
ATOM 2728 O O . GLU A 1 350 ? -3.782 -11.189 -19.364 1.00 91.25 350 GLU A O 1
ATOM 2733 N N . ASN A 1 351 ? -2.333 -10.271 -17.920 1.00 89.94 351 ASN A N 1
ATOM 2734 C CA . ASN A 1 351 ? -3.232 -10.253 -16.774 1.00 89.94 351 ASN A CA 1
ATOM 2735 C C . ASN A 1 351 ? -4.151 -9.018 -16.738 1.00 89.94 351 ASN A C 1
ATOM 2737 O O . ASN A 1 351 ? -4.886 -8.861 -15.766 1.00 89.94 351 ASN A O 1
ATOM 2741 N N . LEU A 1 352 ? -4.059 -8.119 -17.725 1.00 87.69 352 LEU A N 1
ATOM 2742 C CA . LEU A 1 352 ? -4.787 -6.848 -17.744 1.00 87.69 352 LEU A CA 1
ATOM 2743 C C . LEU A 1 352 ? -6.015 -6.926 -18.654 1.00 87.69 352 LEU A C 1
ATOM 2745 O O . LEU A 1 352 ? -5.931 -7.359 -19.807 1.00 87.69 352 LEU A O 1
ATOM 2749 N N . GLY A 1 353 ? -7.150 -6.436 -18.164 1.00 86.06 353 GLY A N 1
ATOM 2750 C CA . GLY A 1 353 ? -8.363 -6.211 -18.939 1.00 86.06 353 GLY A CA 1
ATOM 2751 C C . GLY A 1 353 ? -8.340 -4.882 -19.703 1.00 86.06 353 GLY A C 1
ATOM 2752 O O . GLY A 1 353 ? -7.322 -4.469 -20.275 1.00 86.06 353 GLY A O 1
ATOM 2753 N N . PHE A 1 354 ? -9.502 -4.231 -19.774 1.00 86.50 354 PHE A N 1
ATOM 2754 C CA . PHE A 1 354 ? -9.715 -2.975 -20.507 1.00 86.50 354 PHE A CA 1
ATOM 2755 C C . PHE A 1 354 ? -10.369 -1.877 -19.655 1.00 86.50 354 PHE A C 1
ATOM 2757 O O . PHE A 1 354 ? -10.806 -0.876 -20.232 1.00 86.50 354 PHE A O 1
ATOM 2764 N N . SER A 1 355 ? -10.405 -2.037 -18.325 1.00 86.62 355 SER A N 1
ATOM 2765 C CA . SER A 1 355 ? -10.851 -0.976 -17.413 1.00 86.62 355 SER A CA 1
ATOM 2766 C C . SER A 1 355 ? -9.901 0.234 -17.472 1.00 86.62 355 SER A C 1
ATOM 2768 O O . SER A 1 355 ? -8.782 0.113 -17.993 1.00 86.62 355 SER A O 1
ATOM 2770 N N . PRO A 1 356 ? -10.303 1.407 -16.957 1.00 86.12 356 PRO A N 1
ATOM 2771 C CA . PRO A 1 356 ? -9.412 2.561 -16.845 1.00 86.12 356 PRO A CA 1
ATOM 2772 C C . PRO A 1 356 ? -8.100 2.247 -16.106 1.00 86.12 356 PRO A C 1
ATOM 2774 O O . PRO A 1 356 ? -7.026 2.593 -16.597 1.00 86.12 356 PRO A O 1
ATOM 2777 N N . GLU A 1 357 ? -8.159 1.517 -14.991 1.00 86.31 357 GLU A N 1
ATOM 2778 C CA . GLU A 1 357 ? -6.989 1.141 -14.185 1.00 86.31 357 GLU A CA 1
ATOM 2779 C C . GLU A 1 357 ? -6.067 0.176 -14.940 1.00 86.31 357 GLU A C 1
ATOM 2781 O O . GLU A 1 357 ? -4.851 0.367 -14.978 1.00 86.31 357 GLU A O 1
ATOM 2786 N N . ASP A 1 358 ? -6.643 -0.827 -15.612 1.00 89.81 358 ASP A N 1
ATOM 2787 C CA . ASP A 1 358 ? -5.884 -1.769 -16.439 1.00 89.81 358 ASP A CA 1
ATOM 2788 C C . ASP A 1 358 ? -5.198 -1.065 -17.620 1.00 89.81 358 ASP A C 1
ATOM 2790 O O . ASP A 1 358 ? -4.106 -1.453 -18.043 1.00 89.81 358 ASP A O 1
ATOM 2794 N N . ARG A 1 359 ? -5.820 -0.017 -18.175 1.00 90.31 359 ARG A N 1
ATOM 2795 C CA . ARG A 1 359 ? -5.232 0.800 -19.247 1.00 90.31 359 ARG A CA 1
ATOM 2796 C C . ARG A 1 359 ? -4.071 1.643 -18.740 1.00 90.31 359 ARG A C 1
ATOM 2798 O O . ARG A 1 359 ? -3.040 1.663 -19.419 1.00 90.31 359 ARG A O 1
ATOM 2805 N N . ALA A 1 360 ? -4.216 2.267 -17.573 1.00 91.69 360 ALA A N 1
ATOM 2806 C CA . ALA A 1 360 ? -3.144 3.016 -16.929 1.00 91.69 360 ALA A CA 1
ATOM 2807 C C . ALA A 1 360 ? -1.936 2.104 -16.652 1.00 91.69 360 ALA A C 1
ATOM 2809 O O . ALA A 1 360 ? -0.807 2.415 -17.040 1.00 91.69 360 ALA A O 1
ATOM 2810 N N . GLU A 1 361 ? -2.172 0.909 -16.102 1.00 93.44 361 GLU A N 1
ATOM 2811 C CA . GLU A 1 361 ? -1.111 -0.070 -15.847 1.00 93.44 361 GLU A CA 1
ATOM 2812 C C . GLU A 1 361 ? -0.481 -0.606 -17.147 1.00 93.44 361 GLU A C 1
ATOM 2814 O O . GLU A 1 361 ? 0.742 -0.753 -17.233 1.00 93.44 361 GLU A O 1
ATOM 2819 N N . ASN A 1 362 ? -1.276 -0.829 -18.201 1.00 94.31 362 ASN A N 1
ATOM 2820 C CA . ASN A 1 362 ? -0.769 -1.210 -19.523 1.00 94.31 362 ASN A CA 1
ATOM 2821 C C . ASN A 1 362 ? 0.162 -0.131 -20.105 1.00 94.31 362 ASN A C 1
ATOM 2823 O O . ASN A 1 362 ? 1.209 -0.464 -20.667 1.00 94.31 362 ASN A O 1
ATOM 2827 N N . VAL A 1 363 ? -0.196 1.152 -19.981 1.00 96.69 363 VAL A N 1
ATOM 2828 C CA . VAL A 1 363 ? 0.662 2.270 -20.406 1.00 96.69 363 VAL A CA 1
ATOM 2829 C C . VAL A 1 363 ? 1.944 2.302 -19.575 1.00 96.69 363 VAL A C 1
ATOM 2831 O O . VAL A 1 363 ? 3.030 2.313 -20.156 1.00 96.69 363 VAL A O 1
ATOM 2834 N N . ARG A 1 364 ? 1.842 2.212 -18.244 1.00 97.38 364 ARG A N 1
ATOM 2835 C CA . ARG A 1 364 ? 2.994 2.236 -17.330 1.00 97.38 364 ARG A CA 1
ATOM 2836 C C . ARG A 1 364 ? 4.002 1.121 -17.625 1.00 97.38 364 ARG A C 1
ATOM 2838 O O . ARG A 1 364 ? 5.189 1.395 -17.802 1.00 97.38 364 ARG A O 1
ATOM 2845 N N . ARG A 1 365 ? 3.554 -0.137 -17.741 1.00 97.38 365 ARG A N 1
ATOM 2846 C CA . ARG A 1 365 ? 4.429 -1.288 -18.060 1.00 97.38 365 ARG A CA 1
ATOM 2847 C C . ARG A 1 365 ? 5.110 -1.137 -19.413 1.00 97.38 365 ARG A C 1
ATOM 2849 O O . ARG A 1 365 ? 6.309 -1.384 -19.537 1.00 97.38 365 ARG A O 1
ATOM 2856 N N . THR A 1 366 ? 4.355 -0.689 -20.415 1.00 97.88 366 THR A N 1
ATOM 2857 C CA . THR A 1 366 ? 4.890 -0.458 -21.761 1.00 97.88 366 THR A CA 1
ATOM 2858 C C . THR A 1 366 ? 5.922 0.666 -21.762 1.00 97.88 366 THR A C 1
ATOM 2860 O O . THR A 1 366 ? 6.944 0.540 -22.430 1.00 97.88 366 THR A O 1
ATOM 2863 N N . ALA A 1 367 ? 5.710 1.729 -20.979 1.00 97.88 367 ALA A N 1
ATOM 2864 C CA . ALA A 1 367 ? 6.665 2.823 -20.834 1.00 97.88 367 ALA A CA 1
ATOM 2865 C C . ALA A 1 367 ? 7.989 2.354 -20.217 1.00 97.88 367 ALA A C 1
ATOM 2867 O O . ALA A 1 367 ? 9.048 2.682 -20.746 1.00 97.88 367 ALA A O 1
ATOM 2868 N N . HIS A 1 368 ? 7.950 1.523 -19.169 1.00 97.06 368 HIS A N 1
ATOM 2869 C CA . HIS A 1 368 ? 9.170 0.933 -18.612 1.00 97.06 368 HIS A CA 1
ATOM 2870 C C . HIS A 1 368 ? 9.896 0.042 -19.631 1.00 97.06 368 HIS A C 1
ATOM 2872 O O . HIS A 1 368 ? 11.107 0.172 -19.787 1.00 97.06 368 HIS A O 1
ATOM 2878 N N . ALA A 1 369 ? 9.181 -0.815 -20.367 1.00 97.56 369 ALA A N 1
ATOM 2879 C CA . ALA A 1 369 ? 9.792 -1.657 -21.398 1.00 97.56 369 ALA A CA 1
ATOM 2880 C C . ALA A 1 369 ? 10.414 -0.831 -22.542 1.00 97.56 369 ALA A C 1
ATOM 2882 O O . ALA A 1 369 ? 11.540 -1.101 -22.960 1.00 97.56 369 ALA A O 1
ATOM 2883 N N . ALA A 1 370 ? 9.713 0.203 -23.014 1.00 98.12 370 ALA A N 1
ATOM 2884 C CA . ALA A 1 370 ? 10.203 1.112 -24.048 1.00 98.12 370 ALA A CA 1
ATOM 2885 C C . ALA A 1 370 ? 11.464 1.862 -23.593 1.00 98.12 370 ALA A C 1
ATOM 2887 O O . ALA A 1 370 ? 12.448 1.904 -24.330 1.00 98.12 370 ALA A O 1
ATOM 2888 N N . ARG A 1 371 ? 11.478 2.360 -22.349 1.00 97.25 371 ARG A N 1
ATOM 2889 C CA . ARG A 1 371 ? 12.646 3.012 -21.742 1.00 97.25 371 ARG A CA 1
ATOM 2890 C C . ARG A 1 371 ? 13.869 2.096 -21.724 1.00 97.25 371 ARG A C 1
ATOM 2892 O O . ARG A 1 371 ? 14.960 2.555 -22.039 1.00 97.25 371 ARG A O 1
ATOM 2899 N N . LEU A 1 372 ? 13.700 0.816 -21.381 1.00 95.50 372 LEU A N 1
ATOM 2900 C CA . LEU A 1 372 ? 14.798 -0.162 -21.371 1.00 95.50 372 LEU A CA 1
ATOM 2901 C C . LEU A 1 372 ? 15.363 -0.414 -22.773 1.00 95.50 372 LEU A C 1
ATOM 2903 O O . LEU A 1 372 ? 16.579 -0.465 -22.952 1.00 95.50 372 LEU A O 1
ATOM 2907 N N . LEU A 1 373 ? 14.491 -0.537 -23.777 1.00 97.12 373 LEU A N 1
ATOM 2908 C CA . LEU A 1 373 ? 14.914 -0.668 -25.172 1.00 97.12 373 LEU A CA 1
ATOM 2909 C C . LEU A 1 373 ? 15.679 0.579 -25.632 1.00 97.12 373 LEU A C 1
ATOM 2911 O O . LEU A 1 373 ? 16.776 0.457 -26.180 1.00 97.12 373 LEU A O 1
ATOM 2915 N N . ALA A 1 374 ? 15.159 1.768 -25.337 1.00 96.94 374 ALA A N 1
ATOM 2916 C CA . ALA A 1 374 ? 15.826 3.024 -25.650 1.00 96.94 374 ALA A CA 1
ATOM 2917 C C . ALA A 1 374 ? 17.186 3.158 -24.943 1.00 96.94 374 ALA A C 1
ATOM 2919 O O . ALA A 1 374 ? 18.186 3.472 -25.588 1.00 96.94 374 ALA A O 1
ATOM 2920 N N . ASP A 1 375 ? 17.284 2.821 -23.657 1.00 93.94 375 ASP A N 1
ATOM 2921 C CA . ASP A 1 375 ? 18.564 2.792 -22.937 1.00 93.94 375 ASP A CA 1
ATOM 2922 C C . ASP A 1 375 ? 19.580 1.832 -23.588 1.00 93.94 375 ASP A C 1
ATOM 2924 O O . ASP A 1 375 ? 20.776 2.129 -23.687 1.00 93.94 375 ASP A O 1
ATOM 2928 N N . SER A 1 376 ? 19.110 0.705 -24.132 1.00 93.75 376 SER A N 1
ATOM 2929 C CA . SER A 1 376 ? 19.959 -0.265 -24.835 1.00 93.75 376 SER A CA 1
ATOM 2930 C C . SER A 1 376 ? 20.464 0.203 -26.211 1.00 93.75 376 SER A C 1
ATOM 2932 O O . SER A 1 376 ? 21.362 -0.429 -26.765 1.00 93.75 376 SER A O 1
ATOM 2934 N N . GLY A 1 377 ? 19.952 1.324 -26.737 1.00 94.19 377 GLY A N 1
ATOM 2935 C CA . GLY A 1 377 ? 20.303 1.864 -28.058 1.00 94.19 377 GLY A CA 1
ATOM 2936 C C . GLY A 1 377 ? 19.296 1.536 -29.168 1.00 94.19 377 GLY A C 1
ATOM 2937 O O . GLY A 1 377 ? 19.595 1.756 -30.338 1.00 94.19 377 GLY A O 1
ATOM 2938 N N . VAL A 1 378 ? 18.117 1.010 -28.822 1.00 97.81 378 VAL A N 1
ATOM 2939 C CA . VAL A 1 378 ? 17.048 0.652 -29.768 1.00 97.81 378 VAL A CA 1
ATOM 2940 C C . VAL A 1 378 ? 16.028 1.786 -29.877 1.00 97.81 378 VAL A C 1
ATOM 2942 O O . VAL A 1 378 ? 15.650 2.393 -28.880 1.00 97.81 378 VAL A O 1
ATOM 2945 N N . VAL A 1 379 ? 15.529 2.061 -31.081 1.00 98.12 379 VAL A N 1
ATOM 2946 C CA . VAL A 1 379 ? 14.363 2.928 -31.286 1.00 98.12 379 VAL A CA 1
ATOM 2947 C C . VAL A 1 379 ? 13.094 2.139 -30.950 1.00 98.12 379 VAL A C 1
ATOM 2949 O O . VAL A 1 379 ? 12.651 1.283 -31.719 1.00 98.12 379 VAL A O 1
ATOM 2952 N N . ALA A 1 380 ? 12.515 2.402 -29.781 1.00 98.50 380 ALA A N 1
ATOM 2953 C CA . ALA A 1 380 ? 11.287 1.765 -29.325 1.00 98.50 380 ALA A CA 1
ATOM 2954 C C . ALA A 1 380 ? 10.068 2.439 -29.972 1.00 98.50 380 ALA A C 1
ATOM 2956 O O . ALA A 1 380 ? 9.796 3.617 -29.742 1.00 98.50 380 ALA A O 1
ATOM 2957 N N . LEU A 1 381 ? 9.312 1.689 -30.774 1.00 98.62 381 LEU A N 1
ATOM 2958 C CA . LEU A 1 381 ? 8.123 2.182 -31.474 1.00 98.62 381 LEU A CA 1
ATOM 2959 C C . LEU A 1 381 ? 6.867 1.667 -30.765 1.00 98.62 381 LEU A C 1
ATOM 2961 O O . LEU A 1 381 ? 6.412 0.549 -31.011 1.00 98.62 381 LEU A O 1
ATOM 2965 N N . VAL A 1 382 ? 6.301 2.465 -29.864 1.00 98.50 382 VAL A N 1
ATOM 2966 C CA . VAL A 1 382 ? 5.116 2.078 -29.089 1.00 98.50 382 VAL A CA 1
ATOM 2967 C C . VAL A 1 382 ? 3.850 2.417 -29.861 1.00 98.50 382 VAL A C 1
ATOM 2969 O O . VAL A 1 382 ? 3.647 3.557 -30.258 1.00 98.50 382 VAL A O 1
ATOM 2972 N N . SER A 1 383 ? 2.964 1.439 -30.047 1.00 96.69 383 SER A N 1
ATOM 2973 C CA . SER A 1 383 ? 1.675 1.623 -30.726 1.00 96.69 383 SER A CA 1
ATOM 2974 C C . SER A 1 383 ? 0.520 1.250 -29.798 1.00 96.69 383 SER A C 1
ATOM 2976 O O . SER A 1 383 ? 0.039 0.116 -29.787 1.00 96.69 383 SER A O 1
ATOM 2978 N N . LEU A 1 384 ? 0.071 2.228 -29.007 1.00 96.00 384 LEU A N 1
ATOM 2979 C CA . LEU A 1 384 ? -1.005 2.077 -28.025 1.00 96.00 384 LEU A CA 1
ATOM 2980 C C . LEU A 1 384 ? -2.138 3.074 -28.273 1.00 96.00 384 LEU A C 1
ATOM 2982 O O . LEU A 1 384 ? -1.973 4.091 -28.934 1.00 96.00 384 LEU A O 1
ATOM 2986 N N . VAL A 1 385 ? -3.335 2.766 -27.766 1.00 94.31 385 VAL A N 1
ATOM 2987 C CA . VAL A 1 385 ? -4.444 3.734 -27.795 1.00 94.31 385 VAL A CA 1
ATOM 2988 C C . VAL A 1 385 ? -4.193 4.863 -26.794 1.00 94.31 385 VAL A C 1
ATOM 2990 O O . VAL A 1 385 ? -4.433 6.006 -27.151 1.00 94.31 385 VAL A O 1
ATOM 2993 N N . SER A 1 386 ? -3.710 4.541 -25.582 1.00 94.31 386 SER A N 1
ATOM 2994 C CA . SER A 1 386 ? -3.357 5.496 -24.507 1.00 94.31 386 SER A CA 1
ATOM 2995 C C . SER A 1 386 ? -4.316 6.697 -24.415 1.00 94.31 386 SER A C 1
ATOM 2997 O O . SER A 1 386 ? -3.917 7.824 -24.715 1.00 94.31 386 SER A O 1
ATOM 2999 N N . PRO A 1 387 ? -5.601 6.456 -24.086 1.00 94.25 387 PRO A N 1
ATOM 3000 C CA . PRO A 1 387 ? -6.662 7.440 -24.280 1.00 94.25 387 PRO A CA 1
ATOM 3001 C C . PRO A 1 387 ? -6.589 8.639 -23.336 1.00 94.25 387 PRO A C 1
ATOM 3003 O O . PRO A 1 387 ? -7.071 9.697 -23.721 1.00 94.25 387 PRO A O 1
ATOM 3006 N N . TYR A 1 388 ? -5.995 8.491 -22.153 1.00 95.50 388 TYR A N 1
ATOM 3007 C CA . TYR A 1 388 ? -5.944 9.534 -21.132 1.00 95.50 388 TYR A CA 1
ATOM 3008 C C . TYR A 1 388 ? -4.623 10.302 -21.196 1.00 95.50 388 TYR A C 1
ATOM 3010 O O . TYR A 1 388 ? -3.561 9.700 -21.372 1.00 95.50 388 TYR A O 1
ATOM 3018 N N . ALA A 1 389 ? -4.682 11.625 -21.053 1.00 94.69 389 ALA A N 1
ATOM 3019 C CA . ALA A 1 389 ? -3.498 12.481 -21.057 1.00 94.69 389 ALA A CA 1
ATOM 3020 C C . ALA A 1 389 ? -2.572 12.171 -19.871 1.00 94.69 389 ALA A C 1
ATOM 3022 O O . ALA A 1 389 ? -1.372 11.997 -20.070 1.00 94.69 389 ALA A O 1
ATOM 3023 N N . ALA A 1 390 ? -3.145 11.976 -18.678 1.00 95.69 390 ALA A N 1
ATOM 3024 C CA . ALA A 1 390 ? -2.395 11.675 -17.458 1.00 95.69 390 ALA A CA 1
ATOM 3025 C C . ALA A 1 390 ? -1.491 10.433 -17.593 1.00 95.69 390 ALA A C 1
ATOM 3027 O O . ALA A 1 390 ? -0.346 10.447 -17.145 1.00 95.69 390 ALA A O 1
ATOM 3028 N N . ASP A 1 391 ? -1.963 9.380 -18.270 1.00 96.19 391 ASP A N 1
ATOM 3029 C CA . ASP A 1 391 ? -1.175 8.161 -18.487 1.00 96.19 391 ASP A CA 1
ATOM 3030 C C . ASP A 1 391 ? 0.020 8.409 -19.420 1.00 96.19 391 ASP A C 1
ATOM 3032 O O . AS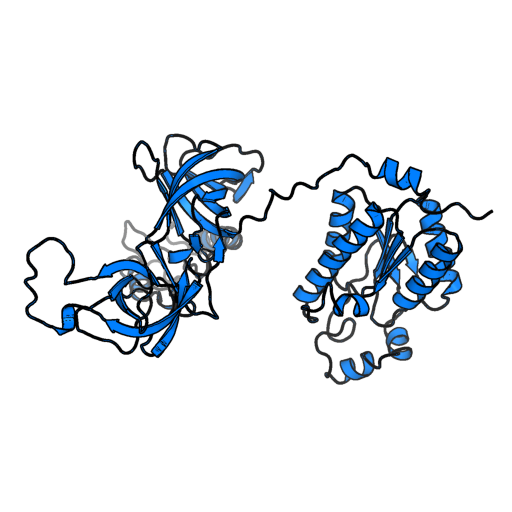P A 1 391 ? 1.100 7.842 -19.234 1.00 96.19 391 ASP A O 1
ATOM 3036 N N . ARG A 1 392 ? -0.160 9.257 -20.442 1.00 97.19 392 ARG A N 1
ATOM 3037 C CA . ARG A 1 392 ? 0.910 9.622 -21.384 1.00 97.19 392 ARG A CA 1
ATOM 3038 C C . ARG A 1 392 ? 1.933 10.545 -20.729 1.00 97.19 392 ARG A C 1
ATOM 3040 O O . ARG A 1 392 ? 3.129 10.361 -20.946 1.00 97.19 392 ARG A O 1
ATOM 3047 N N . ASP A 1 393 ? 1.485 11.459 -19.874 1.00 96.56 393 ASP A N 1
ATOM 3048 C CA . ASP A 1 393 ? 2.362 12.309 -19.066 1.00 96.56 393 ASP A CA 1
ATOM 3049 C C . ASP A 1 393 ? 3.184 11.475 -18.073 1.00 96.56 393 ASP A C 1
ATOM 3051 O O . ASP A 1 393 ? 4.394 11.671 -17.952 1.00 96.56 393 ASP A O 1
ATOM 3055 N N . ALA A 1 394 ? 2.573 10.470 -17.439 1.00 94.88 394 ALA A N 1
ATOM 3056 C CA . ALA A 1 394 ? 3.288 9.512 -16.599 1.00 94.88 394 ALA A CA 1
ATOM 3057 C C . ALA A 1 394 ? 4.321 8.700 -17.404 1.00 94.88 394 ALA A C 1
ATOM 3059 O O . ALA A 1 394 ? 5.459 8.528 -16.965 1.00 94.88 394 ALA A O 1
ATOM 3060 N N . ALA A 1 395 ? 3.971 8.242 -18.613 1.00 97.19 395 ALA A N 1
ATOM 3061 C CA . ALA A 1 395 ? 4.917 7.565 -19.501 1.00 97.19 395 ALA A CA 1
ATOM 3062 C C . ALA A 1 395 ? 6.104 8.467 -19.884 1.00 97.19 395 ALA A C 1
ATOM 3064 O O . ALA A 1 395 ? 7.247 8.001 -19.902 1.00 97.19 395 ALA A O 1
ATOM 3065 N N . ARG A 1 396 ? 5.854 9.755 -20.144 1.00 97.38 396 ARG A N 1
ATOM 3066 C CA . ARG A 1 396 ? 6.889 10.762 -20.409 1.00 97.38 396 ARG A CA 1
ATOM 3067 C C . ARG A 1 396 ? 7.791 10.976 -19.189 1.00 97.38 396 ARG A C 1
ATOM 3069 O O . ARG A 1 396 ? 9.011 10.994 -19.348 1.00 97.38 396 ARG A O 1
ATOM 3076 N N . ALA A 1 397 ? 7.221 11.062 -17.986 1.00 95.62 397 ALA A N 1
ATOM 3077 C CA . ALA A 1 397 ? 7.973 11.193 -16.736 1.00 95.62 397 ALA A CA 1
ATOM 3078 C C . ALA A 1 397 ? 8.920 10.001 -16.497 1.00 95.62 397 ALA A C 1
ATOM 3080 O O . ALA A 1 397 ? 10.101 10.215 -16.238 1.00 95.62 397 ALA A O 1
ATOM 3081 N N . ILE A 1 398 ? 8.452 8.764 -16.721 1.00 95.81 398 ILE A N 1
ATOM 3082 C CA . ILE A 1 398 ? 9.275 7.540 -16.615 1.00 95.81 398 ILE A CA 1
ATOM 3083 C C . ILE A 1 398 ? 10.527 7.614 -17.503 1.00 95.81 398 ILE A C 1
ATOM 3085 O O . ILE A 1 398 ? 11.597 7.142 -17.121 1.00 95.81 398 ILE A O 1
ATOM 3089 N N . HIS A 1 399 ? 10.414 8.178 -18.708 1.00 97.38 399 HIS A N 1
ATOM 3090 C CA . HIS A 1 399 ? 11.563 8.338 -19.604 1.00 97.38 399 HIS A CA 1
ATOM 3091 C C . HIS A 1 399 ? 12.492 9.469 -19.142 1.00 97.38 399 HIS A C 1
ATOM 3093 O O . HIS A 1 399 ? 13.714 9.304 -19.167 1.00 97.38 399 HIS A O 1
ATOM 3099 N N . ALA A 1 400 ? 11.922 10.584 -18.674 1.00 93.44 400 ALA A N 1
ATOM 3100 C CA . ALA A 1 400 ? 12.667 11.740 -18.183 1.00 93.44 400 ALA A CA 1
ATOM 3101 C C . ALA A 1 400 ? 13.514 11.424 -16.937 1.00 93.44 400 ALA A C 1
ATOM 3103 O O . ALA A 1 400 ? 14.638 11.909 -16.840 1.00 93.44 400 ALA A O 1
ATOM 3104 N N . GLU A 1 401 ? 13.037 10.555 -16.037 1.00 88.81 401 GLU A N 1
ATOM 3105 C CA . GLU A 1 401 ? 13.782 10.070 -14.856 1.00 88.81 401 GLU A CA 1
ATOM 3106 C C . GLU A 1 401 ? 15.157 9.477 -15.193 1.00 88.81 401 GLU A C 1
ATOM 3108 O O . GLU A 1 401 ? 16.032 9.374 -14.333 1.00 88.81 401 GLU A O 1
ATOM 3113 N N . GLN A 1 402 ? 15.340 9.034 -16.436 1.00 84.69 402 GLN A N 1
ATOM 3114 C CA . GLN A 1 402 ? 16.564 8.405 -16.913 1.00 84.69 402 GLN A CA 1
ATOM 3115 C C . GLN A 1 402 ? 17.119 9.132 -18.127 1.00 84.69 402 GLN A C 1
ATOM 3117 O O . GLN A 1 402 ? 17.924 8.554 -18.840 1.00 84.69 402 GLN A O 1
ATOM 3122 N N . ASP A 1 403 ? 16.707 10.377 -18.378 1.00 90.75 403 ASP A N 1
ATOM 3123 C CA . ASP A 1 403 ? 17.205 11.201 -19.485 1.00 90.75 403 ASP A CA 1
ATOM 3124 C C . ASP A 1 403 ? 17.124 10.479 -20.848 1.00 90.75 403 ASP A C 1
ATOM 3126 O O . ASP A 1 403 ? 18.072 10.451 -21.633 1.00 90.75 403 ASP A O 1
ATOM 3130 N N . ILE A 1 404 ? 16.002 9.793 -21.097 1.00 94.69 404 ILE A N 1
ATOM 3131 C CA . ILE A 1 404 ? 15.692 9.154 -22.381 1.00 94.69 404 ILE A CA 1
ATOM 3132 C C . ILE A 1 404 ? 14.667 10.010 -23.129 1.00 94.69 404 ILE A C 1
ATOM 3134 O O . ILE A 1 404 ? 13.633 10.388 -22.581 1.00 94.69 404 ILE A O 1
ATOM 3138 N N . ASP A 1 405 ? 14.921 10.262 -24.415 1.00 94.56 405 ASP A N 1
ATOM 3139 C CA . ASP A 1 405 ? 14.000 10.989 -25.290 1.00 94.56 405 ASP A CA 1
ATOM 3140 C C . ASP A 1 405 ? 12.668 10.224 -25.460 1.00 94.56 405 ASP A C 1
ATOM 3142 O O . ASP A 1 405 ? 12.651 9.094 -25.965 1.00 94.56 405 ASP A O 1
ATOM 3146 N N . PHE A 1 406 ? 11.557 10.877 -25.104 1.00 97.88 406 PHE A N 1
ATOM 3147 C CA . PHE A 1 406 ? 10.182 10.436 -25.361 1.00 97.88 406 PHE A CA 1
ATOM 3148 C C . PHE A 1 406 ? 9.516 11.374 -26.372 1.00 97.88 406 PHE A C 1
ATOM 3150 O O . PHE A 1 406 ? 9.395 12.575 -26.124 1.00 97.88 406 PHE A O 1
ATOM 3157 N N . LEU A 1 407 ? 9.094 10.827 -27.511 1.00 98.12 407 LEU A N 1
ATOM 3158 C CA . LEU A 1 407 ? 8.504 11.568 -28.623 1.00 98.12 407 LEU A CA 1
ATOM 3159 C C . LEU A 1 407 ? 7.061 11.104 -28.835 1.00 98.12 407 LEU A C 1
ATOM 3161 O O . LEU A 1 407 ? 6.816 10.017 -29.358 1.00 98.12 407 LEU A O 1
ATOM 3165 N N . GLU A 1 408 ? 6.098 11.924 -28.433 1.00 98.31 408 GLU A N 1
ATOM 3166 C CA . GLU A 1 408 ? 4.677 11.653 -28.604 1.00 98.31 408 GLU A CA 1
ATOM 3167 C C . GLU A 1 408 ? 4.239 11.957 -30.039 1.00 98.31 408 GLU A C 1
ATOM 3169 O O . GLU A 1 408 ? 4.355 13.079 -30.540 1.00 98.31 408 GLU A O 1
ATOM 3174 N N . VAL A 1 409 ? 3.712 10.932 -30.706 1.00 98.25 409 VAL A N 1
ATOM 3175 C CA . VAL A 1 409 ? 3.214 11.006 -32.077 1.00 98.25 409 VAL A CA 1
ATOM 3176 C C . VAL A 1 409 ? 1.703 10.811 -32.067 1.00 98.25 409 VAL A C 1
ATOM 3178 O O . VAL A 1 409 ? 1.196 9.701 -31.886 1.00 98.25 409 VAL A O 1
ATOM 3181 N N . PHE A 1 410 ? 0.960 11.889 -32.289 1.00 98.19 410 PHE A N 1
ATOM 3182 C CA . PHE A 1 410 ? -0.491 11.830 -32.380 1.00 98.19 410 PHE A CA 1
ATOM 3183 C C . PHE A 1 410 ? -0.930 11.435 -33.791 1.00 98.19 410 PHE A C 1
ATOM 3185 O O . PHE A 1 410 ? -0.677 12.153 -34.755 1.00 98.19 410 PHE A O 1
ATOM 3192 N N . VAL A 1 411 ? -1.602 10.292 -33.922 1.00 97.44 411 VAL A N 1
ATOM 3193 C CA . VAL A 1 411 ? -2.205 9.842 -35.181 1.00 97.44 411 VAL A CA 1
ATOM 3194 C C . VAL A 1 411 ? -3.666 10.288 -35.221 1.00 97.44 411 VAL A C 1
ATOM 3196 O O . VAL A 1 411 ? -4.570 9.549 -34.813 1.00 97.44 411 VAL A O 1
ATOM 3199 N N . ASP A 1 412 ? -3.871 11.505 -35.719 1.00 96.06 412 ASP A N 1
ATOM 3200 C CA . ASP A 1 412 ? -5.139 12.236 -35.749 1.00 96.06 412 ASP A CA 1
ATOM 3201 C C . ASP A 1 412 ? -6.004 11.824 -36.947 1.00 96.06 412 ASP A C 1
ATOM 3203 O O . ASP A 1 412 ? -6.178 12.541 -37.931 1.00 96.06 412 ASP A O 1
ATOM 3207 N N . THR A 1 413 ? -6.489 10.584 -36.917 1.00 94.06 413 THR A N 1
ATOM 3208 C CA . THR A 1 413 ? -7.445 10.102 -37.921 1.00 94.06 413 THR A CA 1
ATOM 3209 C C . THR A 1 413 ? -8.866 10.265 -37.385 1.00 94.06 413 THR A C 1
ATOM 3211 O O . THR A 1 413 ? -9.152 9.730 -36.310 1.00 94.06 413 THR A O 1
ATOM 3214 N N . PRO A 1 414 ? -9.775 10.943 -38.115 1.00 93.06 414 PRO A N 1
ATOM 3215 C CA . PRO A 1 414 ? -11.150 11.143 -37.671 1.00 93.06 414 PRO A CA 1
ATOM 3216 C C . PRO A 1 414 ? -11.861 9.830 -37.327 1.00 93.06 414 PRO A C 1
ATOM 3218 O O . PRO A 1 414 ? -11.646 8.807 -37.984 1.00 93.06 414 PRO A O 1
ATOM 3221 N N . LEU A 1 415 ? -12.759 9.869 -36.336 1.00 92.38 415 LEU A N 1
ATOM 3222 C CA . LEU A 1 415 ? -13.524 8.696 -35.892 1.00 92.38 415 LEU A CA 1
ATOM 3223 C C . LEU A 1 415 ? -14.273 8.021 -37.049 1.00 92.38 415 LEU A C 1
ATOM 3225 O O . LEU A 1 415 ? -14.212 6.805 -37.180 1.00 92.38 415 LEU A O 1
ATOM 3229 N N . SER A 1 416 ? -14.915 8.801 -37.921 1.00 92.56 416 SER A N 1
ATOM 3230 C CA . SER A 1 416 ? -15.649 8.283 -39.084 1.00 92.56 416 SER A CA 1
ATOM 3231 C C . SER A 1 416 ? -14.764 7.475 -40.037 1.00 92.56 416 SER A C 1
ATOM 3233 O O . SER A 1 416 ? -15.197 6.468 -40.590 1.00 92.56 416 SER A O 1
ATOM 3235 N N . GLU A 1 417 ? -13.508 7.883 -40.207 1.00 92.56 417 GLU A N 1
ATOM 3236 C CA . GLU A 1 417 ? -12.539 7.171 -41.036 1.00 92.56 417 GLU A CA 1
ATOM 3237 C C . GLU A 1 417 ? -11.990 5.927 -40.321 1.00 92.56 417 GLU A C 1
ATOM 3239 O O . GLU A 1 417 ? -11.802 4.884 -40.949 1.00 92.56 417 GLU A O 1
ATOM 3244 N N . CYS A 1 418 ? -11.792 5.995 -39.000 1.00 93.00 418 CYS A N 1
ATOM 3245 C CA . CYS A 1 418 ? -11.438 4.830 -38.187 1.00 93.00 418 CYS A CA 1
ATOM 3246 C C . CYS A 1 418 ? -12.531 3.748 -38.245 1.00 93.00 418 CYS A C 1
ATOM 3248 O O . CYS A 1 418 ? -12.218 2.576 -38.459 1.00 93.00 418 CYS A O 1
ATOM 3250 N N . GLU A 1 419 ? -13.801 4.149 -38.125 1.00 93.06 419 GLU A N 1
ATOM 3251 C CA . GLU A 1 419 ? -14.973 3.275 -38.258 1.00 93.06 419 GLU A CA 1
ATOM 3252 C C . GLU A 1 419 ? -15.087 2.685 -39.669 1.00 93.06 419 GLU A C 1
ATOM 3254 O O . GLU A 1 419 ? -15.355 1.497 -39.821 1.00 93.06 419 GLU A O 1
ATOM 3259 N N . ARG A 1 420 ? -14.834 3.481 -40.717 1.00 92.75 420 ARG A N 1
ATOM 3260 C CA . ARG A 1 420 ? -14.866 3.003 -42.109 1.00 92.75 420 ARG A CA 1
ATOM 3261 C C . ARG A 1 420 ? -13.803 1.935 -42.385 1.00 92.75 420 ARG A C 1
ATOM 3263 O O . ARG A 1 420 ? -14.039 1.027 -43.180 1.00 92.75 420 ARG A O 1
ATOM 3270 N N . ARG A 1 421 ? -12.616 2.074 -41.787 1.00 88.69 421 ARG A N 1
ATOM 3271 C CA . ARG A 1 421 ? -11.486 1.151 -41.980 1.00 88.69 421 ARG A CA 1
ATOM 3272 C C . ARG A 1 421 ? -11.618 -0.134 -41.166 1.00 88.69 421 ARG A C 1
ATOM 3274 O O . ARG A 1 421 ? -11.132 -1.154 -41.640 1.00 88.69 421 ARG A O 1
ATOM 3281 N N . ASP A 1 422 ? -12.188 -0.039 -39.962 1.00 88.44 422 ASP A N 1
ATOM 3282 C CA . ASP A 1 422 ? -12.367 -1.057 -38.910 1.00 88.44 422 ASP A CA 1
ATOM 3283 C C . ASP A 1 422 ? -11.965 -2.507 -39.276 1.00 88.44 422 ASP A C 1
ATOM 3285 O O . ASP A 1 422 ? -12.815 -3.386 -39.437 1.00 88.44 422 ASP A O 1
ATOM 3289 N N . PRO A 1 423 ? -10.656 -2.812 -39.368 1.00 83.62 423 PRO A N 1
ATOM 3290 C CA . PRO A 1 423 ? -10.182 -4.083 -39.920 1.00 83.62 423 PRO A CA 1
ATOM 3291 C C . PRO A 1 423 ? -10.508 -5.285 -39.024 1.00 83.62 423 PRO A C 1
ATOM 3293 O O . PRO A 1 423 ? -10.400 -6.429 -39.457 1.00 83.62 423 PRO A O 1
ATOM 3296 N N . LYS A 1 424 ? -10.872 -5.026 -37.763 1.00 86.38 424 LYS A N 1
ATOM 3297 C CA . LYS A 1 424 ? -11.185 -6.031 -36.741 1.00 86.38 424 LYS A CA 1
ATOM 3298 C C . LYS A 1 424 ? -12.678 -6.061 -36.382 1.00 86.38 424 LYS A C 1
ATOM 3300 O O . LYS A 1 424 ? -13.063 -6.836 -35.510 1.00 86.38 424 LYS A O 1
ATOM 3305 N N . GLY A 1 425 ? -13.510 -5.231 -37.020 1.00 88.62 425 GLY A N 1
ATOM 3306 C CA . GLY A 1 425 ? -14.946 -5.140 -36.733 1.00 88.62 425 GLY A CA 1
ATOM 3307 C C . GLY A 1 425 ? -15.274 -4.664 -35.309 1.00 88.62 425 GLY A C 1
ATOM 3308 O O . GLY A 1 425 ? -16.335 -4.995 -34.780 1.00 88.62 425 GLY A O 1
ATOM 3309 N N . LEU A 1 426 ? -14.353 -3.960 -34.643 1.00 90.50 426 LEU A N 1
ATOM 3310 C CA . LEU A 1 426 ? -14.491 -3.571 -33.238 1.00 90.50 426 LEU A CA 1
ATOM 3311 C C . LEU A 1 426 ? -15.464 -2.407 -33.056 1.00 90.50 426 LEU A C 1
ATOM 3313 O O . LEU A 1 426 ? -16.211 -2.395 -32.080 1.00 90.50 426 LEU A O 1
ATOM 3317 N N . TYR A 1 427 ? -15.500 -1.458 -33.991 1.00 91.44 427 TYR A N 1
ATOM 3318 C CA . TYR A 1 427 ? -16.415 -0.322 -33.922 1.00 91.44 427 TYR A CA 1
ATOM 3319 C C . TYR A 1 427 ? -17.865 -0.763 -34.103 1.00 91.44 427 TYR A C 1
ATOM 3321 O O . TYR A 1 427 ? -18.736 -0.315 -33.357 1.00 91.44 427 TYR A O 1
ATOM 3329 N N . ALA A 1 428 ? -18.128 -1.688 -35.031 1.00 90.25 428 ALA A N 1
ATOM 3330 C CA . ALA A 1 428 ? -19.474 -2.224 -35.233 1.00 90.25 428 ALA A CA 1
ATOM 3331 C C . ALA A 1 428 ? -19.999 -2.925 -33.964 1.00 90.25 428 ALA A C 1
ATOM 3333 O O . ALA A 1 428 ? -21.124 -2.676 -33.529 1.00 90.25 428 ALA A O 1
ATOM 3334 N N . ARG A 1 429 ? -19.150 -3.737 -33.323 1.00 89.38 429 ARG A N 1
ATOM 3335 C CA . ARG A 1 429 ? -19.466 -4.445 -32.071 1.00 89.38 429 ARG A CA 1
ATOM 3336 C C . ARG A 1 429 ? -19.612 -3.502 -30.876 1.00 89.38 429 ARG A C 1
ATOM 3338 O O . ARG A 1 429 ? -20.512 -3.680 -30.060 1.00 89.38 429 ARG A O 1
ATOM 3345 N N . ALA A 1 430 ? -18.779 -2.466 -30.791 1.00 90.44 430 ALA A N 1
ATOM 3346 C CA . ALA A 1 430 ? -18.899 -1.427 -29.770 1.00 90.44 430 ALA A CA 1
ATOM 3347 C C . ALA A 1 430 ? -20.214 -0.641 -29.905 1.00 90.44 430 ALA A C 1
ATOM 3349 O O . ALA A 1 430 ? -20.905 -0.424 -28.913 1.00 90.44 430 ALA A O 1
ATOM 3350 N N . ARG A 1 431 ? -20.610 -0.272 -31.133 1.00 90.69 431 ARG A N 1
ATOM 3351 C CA . ARG A 1 431 ? -21.903 0.381 -31.418 1.00 90.69 431 ARG A CA 1
ATOM 3352 C C . ARG A 1 431 ? -23.098 -0.519 -31.089 1.00 90.69 431 ARG A C 1
ATOM 3354 O O . ARG A 1 431 ? -24.137 -0.004 -30.687 1.00 90.69 431 ARG A O 1
ATOM 3361 N N . ALA A 1 432 ? -22.943 -1.836 -31.224 1.00 90.75 432 ALA A N 1
ATOM 3362 C CA . ALA A 1 432 ? -23.937 -2.830 -30.819 1.00 90.75 432 ALA A CA 1
ATOM 3363 C C . ALA A 1 432 ? -23.973 -3.095 -29.296 1.00 90.75 432 ALA A C 1
ATOM 3365 O O . ALA A 1 432 ? -24.830 -3.844 -28.834 1.00 90.75 432 ALA A O 1
ATOM 3366 N N . GLY A 1 433 ? -23.071 -2.490 -28.512 1.00 88.31 433 GLY A N 1
ATOM 3367 C CA . GLY A 1 433 ? -23.001 -2.657 -27.056 1.00 88.31 433 GLY A CA 1
ATOM 3368 C C . GLY A 1 433 ? -22.297 -3.935 -26.586 1.00 88.31 433 GLY A C 1
ATOM 3369 O O . GLY A 1 433 ? -22.305 -4.226 -25.395 1.00 88.31 433 GLY A O 1
ATOM 3370 N N . GLU A 1 434 ? -21.667 -4.693 -27.487 1.00 89.81 434 GLU A N 1
ATOM 3371 C CA . GLU A 1 434 ? -20.965 -5.941 -27.148 1.00 89.81 434 GLU A CA 1
ATOM 3372 C C . GLU A 1 434 ? -19.599 -5.707 -26.490 1.00 89.81 434 GLU A C 1
ATOM 3374 O O . GLU A 1 434 ? -19.074 -6.593 -25.817 1.00 89.81 434 GLU A O 1
ATOM 3379 N N . ILE A 1 435 ? -18.997 -4.537 -26.727 1.00 85.81 435 ILE A N 1
ATOM 3380 C CA . ILE A 1 435 ? -17.704 -4.147 -26.161 1.00 85.81 435 ILE A CA 1
ATOM 3381 C C . ILE A 1 435 ? -17.939 -2.944 -25.241 1.00 85.81 435 ILE A C 1
ATOM 3383 O O . ILE A 1 435 ? -18.120 -1.827 -25.741 1.00 85.81 435 ILE A O 1
ATOM 3387 N N . PRO A 1 436 ? -17.972 -3.152 -23.913 1.00 81.81 436 PRO A N 1
ATOM 3388 C CA . PRO A 1 436 ? -18.095 -2.052 -22.969 1.00 81.81 436 PRO A CA 1
ATOM 3389 C C . PRO A 1 436 ? -16.840 -1.167 -23.009 1.00 81.81 436 PRO A C 1
ATOM 3391 O O . PRO A 1 436 ? -15.752 -1.629 -23.355 1.00 81.81 436 PRO A O 1
ATOM 3394 N N . GLU A 1 437 ? -17.007 0.115 -22.672 1.00 84.62 437 GLU A N 1
ATOM 3395 C CA . GLU A 1 437 ? -15.902 1.075 -22.485 1.00 84.62 437 GLU A CA 1
ATOM 3396 C C . GLU A 1 437 ? -14.933 1.184 -23.680 1.00 84.62 437 GLU A C 1
ATOM 3398 O O . GLU A 1 437 ? -13.709 1.304 -23.548 1.00 84.62 437 GLU A O 1
ATOM 3403 N N . PHE A 1 438 ? -15.475 1.142 -24.896 1.00 90.00 438 PHE A N 1
ATOM 3404 C CA . PHE A 1 438 ? -14.685 1.251 -26.110 1.00 90.00 438 PHE A CA 1
ATOM 3405 C C . PHE A 1 438 ? -14.319 2.713 -26.397 1.00 90.00 438 PHE A C 1
ATOM 3407 O O . PHE A 1 438 ? -15.185 3.582 -26.545 1.00 90.00 438 PHE A O 1
ATOM 3414 N N . THR A 1 439 ? -13.017 2.980 -26.498 1.00 90.31 439 THR A N 1
ATOM 3415 C CA . THR A 1 439 ? -12.458 4.320 -26.712 1.00 90.31 439 THR A CA 1
ATOM 3416 C C . THR A 1 439 ? -12.975 4.948 -28.007 1.00 90.31 439 THR A C 1
ATOM 3418 O O . THR A 1 439 ? -12.837 4.364 -29.080 1.00 90.31 439 THR A O 1
ATOM 3421 N N . GLY A 1 440 ? -13.525 6.158 -27.907 1.00 86.62 440 GLY A N 1
ATOM 3422 C CA . GLY A 1 440 ? -14.123 6.898 -29.020 1.00 86.62 440 GLY A CA 1
ATOM 3423 C C . GLY A 1 440 ? -15.612 6.613 -29.247 1.00 86.62 440 GLY A C 1
ATOM 3424 O O . GLY A 1 440 ? -16.216 7.272 -30.088 1.00 86.62 440 GLY A O 1
ATOM 3425 N N . ILE A 1 441 ? -16.211 5.669 -28.505 1.00 90.94 441 ILE A N 1
ATOM 3426 C CA . ILE A 1 441 ? -17.643 5.329 -28.581 1.00 90.94 441 ILE A CA 1
ATOM 3427 C C . ILE A 1 441 ? -18.306 5.461 -27.210 1.00 90.94 441 ILE A C 1
ATOM 3429 O O . ILE A 1 441 ? -19.131 6.348 -27.015 1.00 90.94 441 ILE A O 1
ATOM 3433 N N . SER A 1 442 ? -17.947 4.583 -26.271 1.00 87.06 442 SER A N 1
ATOM 3434 C CA . SER A 1 442 ? -18.504 4.520 -24.911 1.00 87.06 442 SER A CA 1
ATOM 3435 C C . SER A 1 442 ? -17.505 4.932 -23.825 1.00 87.06 442 SER A C 1
ATOM 3437 O O . SER A 1 442 ? -17.902 5.092 -22.678 1.00 87.06 442 SER A O 1
ATOM 3439 N N . ALA A 1 443 ? -16.238 5.160 -24.186 1.00 87.88 443 ALA A N 1
ATOM 3440 C CA . ALA A 1 443 ? -15.207 5.765 -23.340 1.00 87.88 443 ALA A CA 1
ATOM 3441 C C . ALA A 1 443 ? -14.503 6.925 -24.078 1.00 87.88 443 ALA A C 1
ATOM 3443 O O . ALA A 1 443 ? -14.387 6.873 -25.311 1.00 87.88 443 ALA A O 1
ATOM 3444 N N . PRO A 1 444 ? -14.014 7.961 -23.370 1.00 90.69 444 PRO A N 1
ATOM 3445 C CA . PRO A 1 444 ? -13.393 9.125 -23.998 1.00 90.69 444 PRO A CA 1
ATOM 3446 C C . PRO A 1 444 ? -12.007 8.814 -24.586 1.00 90.69 444 PRO A C 1
ATOM 3448 O O . PRO A 1 444 ? -11.357 7.827 -24.240 1.00 90.69 444 PRO A O 1
ATOM 3451 N N . TYR A 1 445 ? -11.563 9.687 -25.488 1.00 94.62 445 TYR A N 1
ATOM 3452 C CA . TYR A 1 445 ? -10.176 9.810 -25.929 1.00 94.62 445 TYR A CA 1
ATOM 3453 C C . TYR A 1 445 ? -9.783 11.278 -25.785 1.00 94.62 445 TYR A C 1
ATOM 3455 O O . TYR A 1 445 ? -10.483 12.142 -26.309 1.00 94.62 445 TYR A O 1
ATOM 3463 N N . GLU A 1 446 ? -8.685 11.550 -25.092 1.00 95.75 446 GLU A N 1
ATOM 3464 C CA . GLU A 1 446 ? -8.159 12.888 -24.829 1.00 95.75 446 GLU A CA 1
ATOM 3465 C C . GLU A 1 446 ? -6.966 13.140 -25.760 1.00 95.75 446 GLU A C 1
ATOM 3467 O O . GLU A 1 446 ? -5.877 12.599 -25.519 1.00 95.75 446 GLU A O 1
ATOM 3472 N N . PRO A 1 447 ? -7.135 13.923 -26.844 1.00 94.50 447 PRO A N 1
ATOM 3473 C CA . PRO A 1 447 ? -6.037 14.248 -27.745 1.00 94.50 447 PRO A CA 1
ATOM 3474 C C . PRO A 1 447 ? -4.894 14.939 -26.993 1.00 94.50 447 PRO A C 1
ATOM 3476 O O . PRO A 1 447 ? -5.160 15.770 -26.122 1.00 94.50 447 PRO A O 1
ATOM 3479 N N . PRO A 1 448 ? -3.625 14.621 -27.301 1.00 94.00 448 PRO A N 1
ATOM 3480 C CA . PRO A 1 448 ? -2.507 15.298 -26.663 1.00 94.00 448 PRO A CA 1
ATOM 3481 C C . PRO A 1 448 ? -2.493 16.780 -27.060 1.00 94.00 448 PRO A C 1
ATOM 3483 O O . PRO A 1 448 ? -2.613 17.088 -28.248 1.00 94.00 448 PRO A O 1
ATOM 3486 N N . PRO A 1 449 ? -2.342 17.706 -26.097 1.00 89.94 449 PRO A N 1
ATOM 3487 C CA . PRO A 1 449 ? -2.370 19.138 -26.386 1.00 89.94 449 PRO A CA 1
ATOM 3488 C C . PRO A 1 449 ? -1.116 19.618 -27.131 1.00 89.94 449 PRO A C 1
ATOM 3490 O O . PRO A 1 449 ? -1.169 20.613 -27.850 1.00 89.94 449 PRO A O 1
ATOM 3493 N N . SER A 1 450 ? 0.011 18.921 -26.967 1.00 93.19 450 SER A N 1
ATOM 3494 C CA . SER A 1 450 ? 1.311 19.320 -27.515 1.00 93.19 450 SER A CA 1
ATOM 3495 C C . SER A 1 450 ? 2.181 18.110 -27.896 1.00 93.19 450 SER A C 1
ATOM 3497 O O . SER A 1 450 ? 3.236 17.913 -27.291 1.00 93.19 450 SER A O 1
ATOM 3499 N N . PRO A 1 451 ? 1.761 17.283 -28.874 1.00 96.31 451 PRO A N 1
ATOM 3500 C CA . PRO A 1 451 ? 2.577 16.171 -29.352 1.00 96.31 451 PRO A CA 1
ATOM 3501 C C . PRO A 1 451 ? 3.794 16.684 -30.134 1.00 96.31 451 PRO A C 1
ATOM 3503 O O . PRO A 1 451 ? 3.704 17.678 -30.858 1.00 96.31 451 PRO A O 1
ATOM 3506 N N . GLU A 1 452 ? 4.919 15.969 -30.071 1.00 97.94 452 GLU A N 1
ATOM 3507 C CA . GLU A 1 452 ? 6.101 16.267 -30.888 1.00 97.94 452 GLU A CA 1
ATOM 3508 C C . GLU A 1 452 ? 5.825 16.148 -32.395 1.00 97.94 452 GLU A C 1
ATOM 3510 O O . GLU A 1 452 ? 6.474 16.819 -33.201 1.00 97.94 452 GLU A O 1
ATOM 3515 N N . LEU A 1 453 ? 4.869 15.301 -32.789 1.00 97.50 453 LEU A N 1
ATOM 3516 C CA . LEU A 1 453 ? 4.458 15.145 -34.180 1.00 97.50 453 LEU A CA 1
ATOM 3517 C C . LEU A 1 453 ? 2.983 14.757 -34.289 1.00 97.50 453 LEU A C 1
ATOM 3519 O O . LEU A 1 453 ? 2.512 13.856 -33.605 1.00 97.50 453 LEU A O 1
ATOM 3523 N N . THR A 1 454 ? 2.258 15.398 -35.205 1.00 97.44 454 THR A N 1
ATOM 3524 C CA . THR A 1 454 ? 0.886 15.004 -35.569 1.00 97.44 454 THR A CA 1
ATOM 3525 C C . THR A 1 454 ? 0.862 14.434 -36.982 1.00 97.44 454 THR A C 1
ATOM 3527 O O . THR A 1 454 ? 1.304 15.096 -37.924 1.00 97.44 454 THR A O 1
ATOM 3530 N N . LEU A 1 455 ? 0.346 13.217 -37.139 1.00 95.25 455 LEU A N 1
ATOM 3531 C CA . LEU A 1 455 ? 0.269 12.462 -38.389 1.00 95.25 455 LEU A CA 1
ATOM 3532 C C . LEU A 1 455 ? -1.177 12.089 -38.711 1.00 95.25 455 LEU A C 1
ATOM 3534 O O . LEU A 1 455 ? -2.004 11.926 -37.820 1.00 95.25 455 LEU A O 1
ATOM 3538 N N . THR A 1 456 ? -1.457 11.855 -39.988 1.00 88.19 456 THR A N 1
ATOM 3539 C CA . THR A 1 456 ? -2.685 11.202 -40.446 1.00 88.19 456 THR A CA 1
ATOM 3540 C C . THR A 1 456 ? -2.308 9.912 -41.164 1.00 88.19 456 THR A C 1
ATOM 3542 O O . THR A 1 456 ? -1.233 9.803 -41.750 1.00 88.19 456 THR A O 1
ATOM 3545 N N . ALA A 1 457 ? -3.177 8.904 -41.132 1.00 82.69 457 ALA A N 1
ATOM 3546 C CA . ALA A 1 457 ? -2.909 7.631 -41.807 1.00 82.69 457 ALA A CA 1
ATOM 3547 C C . ALA A 1 457 ? -3.402 7.588 -43.264 1.00 82.69 457 ALA A C 1
ATOM 3549 O O . ALA A 1 457 ? -3.558 6.503 -43.822 1.00 82.69 457 ALA A O 1
ATOM 3550 N N . SER A 1 458 ? -3.681 8.748 -43.868 1.00 83.56 458 SER A N 1
ATOM 3551 C CA . SER A 1 458 ? -4.109 8.856 -45.268 1.00 83.56 458 SER A CA 1
ATOM 3552 C C . SER A 1 458 ? -2.983 8.537 -46.251 1.00 83.56 458 SER A C 1
ATOM 3554 O O . SER A 1 458 ? -3.250 7.981 -47.311 1.00 83.56 458 SER A O 1
ATOM 3556 N N . ASP A 1 459 ? -1.739 8.855 -45.885 1.00 89.44 459 ASP A N 1
ATOM 3557 C CA . ASP A 1 459 ? -0.538 8.518 -46.646 1.00 89.44 459 ASP A CA 1
ATOM 3558 C C . ASP A 1 459 ? 0.540 8.004 -45.682 1.00 89.44 459 ASP A C 1
ATOM 3560 O O . ASP A 1 459 ? 1.127 8.755 -44.903 1.00 89.44 459 ASP A O 1
ATOM 3564 N N . VAL A 1 460 ? 0.764 6.688 -45.699 1.00 93.38 460 VAL A N 1
ATOM 3565 C CA . VAL A 1 460 ? 1.742 6.039 -44.816 1.00 93.38 460 VAL A CA 1
ATOM 3566 C C . VAL A 1 460 ? 3.171 6.427 -45.198 1.00 93.38 460 VAL A C 1
ATOM 3568 O O . VAL A 1 460 ? 4.014 6.527 -44.311 1.00 93.38 460 VAL A O 1
ATOM 3571 N N . ALA A 1 461 ? 3.455 6.665 -46.483 1.00 93.62 461 ALA A N 1
ATOM 3572 C CA . ALA A 1 461 ? 4.797 7.024 -46.926 1.00 93.62 461 ALA A CA 1
ATOM 3573 C C . ALA A 1 461 ? 5.177 8.422 -46.418 1.00 93.62 461 ALA A C 1
ATOM 3575 O O . ALA A 1 461 ? 6.233 8.575 -45.804 1.00 93.62 461 ALA A O 1
ATOM 3576 N N . ASP A 1 462 ? 4.283 9.405 -46.569 1.00 95.31 462 ASP A N 1
ATOM 3577 C CA . ASP A 1 462 ? 4.469 10.750 -45.999 1.00 95.31 462 ASP A CA 1
ATOM 3578 C C . ASP A 1 462 ? 4.608 10.707 -44.468 1.00 95.31 462 ASP A C 1
ATOM 3580 O O . ASP A 1 462 ? 5.523 11.303 -43.896 1.00 95.31 462 ASP A O 1
ATOM 3584 N N . ALA A 1 463 ? 3.752 9.934 -43.790 1.00 96.25 463 ALA A N 1
ATOM 3585 C CA . ALA A 1 463 ? 3.810 9.782 -42.339 1.00 96.25 463 ALA A CA 1
ATOM 3586 C C . ALA A 1 463 ? 5.166 9.230 -41.857 1.00 96.25 463 ALA A C 1
ATOM 3588 O O . ALA A 1 463 ? 5.711 9.710 -40.858 1.00 96.25 463 ALA A O 1
ATOM 3589 N N . VAL A 1 464 ? 5.728 8.253 -42.577 1.00 97.00 464 VAL A N 1
ATOM 3590 C CA . VAL A 1 464 ? 7.056 7.692 -42.293 1.00 97.00 464 VAL A CA 1
ATOM 3591 C C . VAL A 1 464 ? 8.160 8.716 -42.557 1.00 97.00 464 VAL A C 1
ATOM 3593 O O . VAL A 1 464 ? 9.052 8.835 -41.721 1.00 97.00 464 VAL A O 1
ATOM 3596 N N . GLU A 1 465 ? 8.105 9.490 -43.647 1.00 96.12 465 GLU A N 1
ATOM 3597 C CA . GLU A 1 465 ? 9.094 10.552 -43.909 1.00 96.12 465 GLU A CA 1
ATOM 3598 C C . GLU A 1 465 ? 9.096 11.619 -42.812 1.00 96.12 465 GLU A C 1
ATOM 3600 O O . GLU A 1 465 ? 10.151 12.053 -42.352 1.00 96.12 465 GLU A O 1
ATOM 3605 N N . ARG A 1 466 ? 7.917 12.022 -42.336 1.00 97.50 466 ARG A N 1
ATOM 3606 C CA . ARG A 1 466 ? 7.795 13.021 -41.268 1.00 97.50 466 ARG A CA 1
ATOM 3607 C C . ARG A 1 466 ? 8.307 12.497 -39.927 1.00 97.50 466 ARG A C 1
ATOM 3609 O O . ARG A 1 466 ? 8.990 13.228 -39.210 1.00 97.50 466 ARG A O 1
ATOM 3616 N N . ALA A 1 467 ? 8.027 11.235 -39.601 1.00 97.06 467 ALA A N 1
ATOM 3617 C CA . ALA A 1 467 ? 8.589 10.588 -38.415 1.00 97.06 467 ALA A CA 1
ATOM 3618 C C . ALA A 1 467 ? 10.115 10.415 -38.527 1.00 97.06 467 ALA A C 1
ATOM 3620 O O . ALA A 1 467 ? 10.838 10.647 -37.559 1.00 97.06 467 ALA A O 1
ATOM 3621 N N . TRP A 1 468 ? 10.621 10.088 -39.718 1.00 96.44 468 TRP A N 1
ATOM 3622 C CA . TRP A 1 468 ? 12.054 10.034 -40.000 1.00 96.44 468 TRP A CA 1
ATOM 3623 C C . TRP A 1 468 ? 12.724 11.401 -39.823 1.00 96.44 468 TRP A C 1
ATOM 3625 O O . TRP A 1 468 ? 13.748 11.506 -39.154 1.00 96.44 468 TRP A O 1
ATOM 3635 N N . ALA A 1 469 ? 12.126 12.471 -40.351 1.00 96.69 469 ALA A N 1
ATOM 3636 C CA . ALA A 1 469 ? 12.635 13.831 -40.191 1.00 96.69 469 ALA A CA 1
ATOM 3637 C C . ALA A 1 469 ? 12.701 14.260 -38.714 1.00 96.69 469 ALA A C 1
ATOM 3639 O O . ALA A 1 469 ? 13.667 14.908 -38.306 1.00 96.69 469 ALA A O 1
ATOM 3640 N N . LEU A 1 470 ? 11.723 13.856 -37.894 1.00 97.19 470 LEU A N 1
ATOM 3641 C CA . LEU A 1 470 ? 11.767 14.065 -36.444 1.00 97.19 470 LEU A CA 1
ATOM 3642 C C . LEU A 1 470 ? 12.965 13.343 -35.804 1.00 97.19 470 LEU A C 1
ATOM 3644 O O . LEU A 1 470 ? 13.674 13.935 -34.991 1.00 97.19 470 LEU A O 1
ATOM 3648 N N . LEU A 1 471 ? 13.220 12.090 -36.191 1.00 96.25 471 LEU A N 1
ATOM 3649 C CA . LEU A 1 471 ? 14.366 11.315 -35.706 1.00 96.25 471 LEU A CA 1
ATOM 3650 C C . LEU A 1 471 ? 15.710 11.939 -36.111 1.00 96.25 471 LEU A C 1
ATOM 3652 O O . LEU A 1 471 ? 16.635 11.975 -35.297 1.00 96.25 471 LEU A O 1
ATOM 3656 N N . VAL A 1 472 ? 15.809 12.484 -37.328 1.00 95.31 472 VAL A N 1
ATOM 3657 C CA . VAL A 1 472 ? 16.982 13.251 -37.783 1.00 95.31 472 VAL A CA 1
ATOM 3658 C C . VAL A 1 472 ? 17.175 14.492 -36.910 1.00 95.31 472 VAL A C 1
ATOM 3660 O O . VAL A 1 472 ? 18.270 14.729 -36.406 1.00 95.31 472 VAL A O 1
ATOM 3663 N N . ALA A 1 473 ? 16.110 15.264 -36.670 1.00 94.50 473 ALA A N 1
ATOM 3664 C CA . ALA A 1 473 ? 16.169 16.479 -35.853 1.00 94.50 473 ALA A CA 1
ATOM 3665 C C . ALA A 1 473 ? 16.587 16.207 -34.395 1.00 94.50 473 ALA A C 1
ATOM 3667 O O . ALA A 1 473 ? 17.197 17.062 -33.757 1.00 94.50 473 ALA A O 1
ATOM 3668 N N . ARG A 1 474 ? 16.292 15.009 -33.874 1.00 93.38 474 ARG A N 1
ATOM 3669 C CA . ARG A 1 474 ? 16.691 14.545 -32.533 1.00 93.38 474 ARG A CA 1
ATOM 3670 C C . ARG A 1 474 ? 18.065 13.858 -32.494 1.00 93.38 474 ARG A C 1
ATOM 3672 O O . ARG A 1 474 ? 18.489 13.394 -31.431 1.00 93.38 474 ARG A O 1
ATOM 3679 N N . GLY A 1 475 ? 18.760 13.796 -33.632 1.00 91.50 475 GLY A N 1
ATOM 3680 C CA . GLY A 1 475 ? 20.082 13.180 -33.762 1.00 91.50 475 GLY A CA 1
ATOM 3681 C C . GLY A 1 475 ? 20.080 11.669 -33.526 1.00 91.50 475 GLY A C 1
ATOM 3682 O O . GLY A 1 475 ? 21.090 11.121 -33.095 1.00 91.50 475 GLY A O 1
ATOM 3683 N N . VAL A 1 476 ? 18.941 11.007 -33.741 1.00 91.50 476 VAL A N 1
ATOM 3684 C CA . VAL A 1 476 ? 18.783 9.555 -33.555 1.00 91.50 476 VAL A CA 1
ATOM 3685 C C . VAL A 1 476 ? 19.241 8.798 -34.798 1.00 91.50 476 VAL A C 1
ATOM 3687 O O . VAL A 1 476 ? 19.876 7.753 -34.692 1.00 91.50 476 VAL A O 1
ATOM 3690 N N . VAL A 1 477 ? 18.951 9.349 -35.977 1.00 89.38 477 VAL A N 1
ATOM 3691 C CA . VAL A 1 477 ? 19.386 8.816 -37.273 1.00 89.38 477 VAL A CA 1
ATOM 3692 C C . VAL A 1 477 ? 20.176 9.878 -38.035 1.00 89.38 477 VAL A C 1
ATOM 3694 O O . VAL A 1 477 ? 19.973 11.078 -37.837 1.00 89.38 477 VAL A O 1
ATOM 3697 N N . GLY A 1 478 ? 21.091 9.448 -38.905 1.00 78.06 478 GLY A N 1
ATOM 3698 C CA . GLY A 1 478 ? 21.817 10.359 -39.789 1.00 78.06 478 GLY A CA 1
ATOM 3699 C C . GLY A 1 478 ? 20.871 11.052 -40.772 1.00 78.06 478 GLY A C 1
ATOM 3700 O O . GLY A 1 478 ? 19.924 10.438 -41.266 1.00 78.06 478 GLY A O 1
ATOM 3701 N N . GLY A 1 479 ? 21.121 12.331 -41.067 1.00 62.47 479 GLY A N 1
ATOM 3702 C CA . GLY A 1 479 ? 20.439 13.014 -42.167 1.00 62.47 479 GLY A CA 1
ATOM 3703 C C . GLY A 1 479 ? 20.709 12.271 -43.474 1.00 62.47 479 GLY A C 1
ATOM 3704 O O . GLY A 1 479 ? 21.849 11.883 -43.730 1.00 62.47 479 GLY A O 1
ATOM 3705 N N . SER A 1 480 ? 19.666 12.026 -44.266 1.00 49.53 480 SER A N 1
ATOM 3706 C CA . SER A 1 480 ? 19.795 11.367 -45.566 1.00 49.53 480 SER A CA 1
ATOM 3707 C C . SER A 1 480 ? 20.846 12.087 -46.422 1.00 49.53 480 SER A C 1
ATOM 3709 O O . SER A 1 480 ? 20.834 13.319 -46.490 1.00 49.53 480 SER A O 1
ATOM 3711 N N . ALA A 1 481 ? 21.744 11.319 -47.045 1.00 35.22 481 ALA A N 1
ATOM 3712 C CA . ALA A 1 481 ? 22.592 11.796 -48.137 1.00 35.22 481 ALA A CA 1
ATOM 3713 C C . ALA A 1 481 ? 21.761 12.102 -49.390 1.00 35.22 481 ALA A C 1
ATOM 3715 O O . ALA A 1 481 ? 20.738 11.403 -49.594 1.00 35.22 481 ALA A O 1
#

Organism: NCBI:txid1162706

Foldseek 3Di:
DVQLDPVVQVVVVVVVVVVCVVPPDPDDDDFDDDPVVGDLQQAHDPSNPVDPDHRPVVCVVPPDPPVLAAQPWWKWQFQDWDQLQPPDPPRPPPPPVRNPDTWGKGFTQHHKAAFQAWKAKPPVRDIWTFNFWADPVGTDRMDGPGDTTITDTPDDDDDDGQIIITHPVRFFDWDQKFKKKKFFADQDKDDQQDWWWKAAQRDIWIKGFHDFQWKADPVPRDTHRPDPIDHHRIITITIMGTPGIHGAHFCSSGVRRQKIFTAHPVPRDGGMIIGTHDGPDPPVPDPPCPPAALVNLCVVLVFAEAEEAEAEAAQQCLVVLLVVLCVVCVVQVQAEDEDELVVCCVDVLVVADPDPVSLLVSLVSLLLVSLVCRSNRYHYRYRDNSQDPVSVVNSVVSNVVVPHHYAYEYSDEDPVVSCVSVPPCVVVCVVVVNDAQRDPRRHDGDGHPDGNYYHGPPDSVVSSVVVVVSCCVVVRDPDDD

Secondary structure (DSSP, 8-state):
--TT-HHHHHHHHHHHHHHHTTTT----------TTT-TTTSSPPTT-TT--SPPHHHHHHH---STTS--SS-EEEEEEEE-TTTSSS------GGGTT--EEEEE--BSEE-TT-EEEEETT--EEEEEEEEETTEE-S-EETT-EEEEEESS-----TT-EEEBTTBPPEEEEEEEEEEEE--SSPPPTT-EEEEEETTEEEEEEEEEEEEEEPTTT--EETT-----TT-EEEEEEEEEEEEEE--TTT-TTTSEEEEEETTT--EEEEEEEEEEPP-TT------S--HHHHHHHHT---EEEEEE-STTSSHHHHHHHHHHHHHHTT--EEEEEHHHHTTTTTTT--SSHHHHHHHHHHHHHHHHHHHHTT-EEEEE-----HHHHHHHHHHHHTTT--EEEEEE---HHHHHHH-TTSHHHHHHTTSSTT-BTTTB-----SS-SEEE-TT-HHHHHHHHHHHHHHTTSSPPP-

InterPro domains:
  IPR002891 APS kinase [MF_00065] (303-475)
  IPR002891 APS kinase [TIGR00455] (290-465)
  IPR009000 Translation protein, beta-barrel domain superfamily [SSF50447] (74-171)
  IPR009001 Translation elongation factor EF1A/initiation factor IF2gamma, C-terminal [SSF50465] (175-276)
  IPR027417 P-loop containing nucleoside triphosphate hydrolase [G3DSA:3.40.50.300] (1-68)
  IPR027417 P-loop containing nucleoside triphosphate hydrolase [G3DSA:3.40.50.300] (279-478)
  IPR027417 P-loop containing nucleoside triphosphate hydrolase [SSF52540] (1-64)
  IPR027417 P-loop containing nucleoside triphosphate hydrolase [SSF52540] (303-472)
  IPR044138 Sulfate adenylyltransferase subunit CysN, Domain II [cd03695] (75-167)
  IPR044139 Sulfate adenylyltransferase subunit CysN, Domain III [cd04095] (174-275)
  IPR054696 GTP-eEF1A, C-terminal domain [PF22594] (178-276)
  IPR059117 APS kinase domain [PF01583] (304-455)

Radius of gyration: 31.07 Å; chains: 1; bounding box: 66×73×87 Å

Sequence (481 aa):
LVGFDEGAFDAVVDEFTEFAARLEVPDVTFIPISALDGDNVVDRSERMPWYDGPPLLYHLEHVHIASDRNLIDPRFPVQWVVRPGVAGRESDSEDPELHDYRGYAGQIAGGVFRPGEDVLVLPSGARSRVASVETFDGPVDQAFAPMSVTIRLEDDLDISRGDMLCRPQNRPLVERDLDAMVCWMAEAPMQPGGRYLVKHTTRTARAVLSDLQYRIDVQTLHRHEEAERLELNEIGRMTIRTAVPLAFDPYRRNRSTGSFVLVDETTNDTVAAGMLLGPASDKDVTWDTGELTRERRWAALGAKGTTLWFTGLPASGKSTIAAALEARLVDTGVPAYRLDGDNLRHGLNENLGFSPEDRAENVRRTAHAARLLADSGVVALVSLVSPYAADRDAARAIHAEQDIDFLEVFVDTPLSECERRDPKGLYARARAGEIPEFTGISAPYEPPPSPELTLTASDVADAVERAWALLVARGVVGGSA

pLDDT: mean 90.42, std 10.91, range [35.22, 98.62]